Protein 3IK2 (pdb70)

Secondary structure (DSSP, 8-state):
-EEEEEEETTSS-EEPPGGGSEESS--SS---SEEEE-SGGGTT--TTT--EE-GGGTTTEEESHHHHHTT--GGGTTSTTHHHHHHHHHHHHTT-S-EEEEEP-SSEEE----EEPPGGG-SSSTTEEEEES--SS---SS--SSSSEEEHHHHHHHHHHHH--TTSTTS--EEEESS-GGGHHHH-TTT--SPPPHHHHHHHHHHHHHHHHHH-TT-EEEEEEE-SHHHHHHTTT-TTHHHHHTT-SSHHHHHHHHHHHHHHHHTS---SEEEEEE----EETTEETT-S-TT-HHHHHHHHHGGGGGT-TT---BSHHHHH-GGG-SHHHHHHHHHHHHSTT-EEEEEEE--S-TTSHHHHHHHHHHHHHHHHTTEEEEEE---STT--HHHHHHHHHHH-SSSS-----SEEEEEEES-TTTEEEEEEE-TT-TTEEEEEEEE--SS--EEEEEEEE-SS---EEEEEEEETTEEEEEEEPPPS--BTTEEEEEE-SSEEEEEEEE--

Solvent-accessible surface area: 19022 Å² total; per-residue (Å²): 78,102,1,74,0,70,2,31,16,116,26,112,112,73,82,13,19,75,33,0,10,0,1,12,44,52,23,111,110,16,70,12,21,0,7,0,0,3,1,37,26,0,0,0,0,2,0,6,28,0,8,0,1,3,1,74,90,145,121,17,37,0,19,53,91,5,0,73,86,35,113,9,56,164,134,86,75,121,56,23,0,3,0,0,6,27,5,4,62,93,0,58,91,73,60,8,61,2,1,0,0,0,0,0,1,2,15,36,0,0,18,43,90,63,13,91,14,55,123,121,27,55,11,110,40,101,43,13,38,88,11,65,24,57,60,144,33,126,62,36,73,110,13,74,69,118,57,46,22,0,41,0,7,2,0,0,42,25,1,31,97,103,22,30,37,9,95,38,102,124,4,4,48,0,1,0,2,0,3,18,2,9,35,4,26,68,15,4,37,8,7,18,75,104,115,4,101,0,52,37,0,22,67,38,4,18,83,0,0,72,2,0,14,135,31,1,105,49,1,29,0,0,0,0,0,0,53,9,6,27,0,0,33,40,2,44,68,10,82,20,20,102,98,42,75,63,160,40,92,5,0,0,8,13,0,0,48,22,0,73,138,31,3,89,92,36,66,92,76,0,0,17,0,0,0,0,0,8,50,2,44,1,85,10,46,54,87,94,0,39,33,66,66,34,97,34,63,84,0,0,86,14,0,0,26,1,0,18,3,1,54,6,95,104,46,97,8,92,9,96,1,3,108,178,11,124,90,0,29,8,0,3,51,57,0,56,58,7,3,94,163,69,12,77,62,7,60,0,0,1,0,10,2,1,5,4,1,2,60,39,5,0,1,0,0,0,1,0,0,0,1,5,0,3,3,50,53,22,1,44,0,0,0,1,68,20,70,21,99,92,118,4,67,15,4,21,4,0,0,18,0,0,8,28,10,46,54,120,74,33,116,14,4,56,26,7,2,61,5,63,24,79,34,58,71,28,1,11,6,13,0,0,31,23,89,139,56,28,46,33,0,0,0,0,0,0,0,6,28,48,111,70,35,0,44,0,42,2,49,10,67,30,167,73,81,3,76,51,2,56,0,22,0,0,24,60,141,41,18,104,38,66,110,53,118,71,10,106,81,27,82,62,11,122,12,70,31,129,0,80,21,13,1,0,1,0,0,8,0,46,38,178

B-factor: mean 13.76, std 10.02, range [2.0, 243.86]

Structure (mmCIF, N/CA/C/O backbone):
data_3IK2
#
_entry.id   3IK2
#
_cell.length_a   54.078
_cell.length_b   87.285
_cell.length_c   103.288
_cell.angle_alpha   90.000
_cell.angle_beta   90.000
_cell.angle_gamma   90.000
#
_symmetry.space_group_name_H-M   'P 21 21 21'
#
loop_
_entity.id
_entity.type
_entity.pdbx_description
1 polymer 'Endoglucanase A'
2 non-polymer 'CHLORIDE ION'
3 non-polymer 'CALCIUM ION'
4 non-polymer GLYCEROL
5 non-polymer 'SULFATE ION'
6 non-polymer 'ACETATE ION'
7 water water
#
loop_
_atom_site.group_PDB
_atom_site.id
_atom_site.type_symbol
_atom_site.label_atom_id
_atom_site.label_alt_id
_atom_site.label_comp_id
_atom_site.label_asym_id
_atom_site.label_entity_id
_atom_site.label_seq_id
_atom_site.pdbx_PDB_ins_code
_atom_site.Cartn_x
_atom_site.Cartn_y
_atom_site.Cartn_z
_atom_site.occupancy
_atom_site.B_iso_or_equiv
_atom_site.auth_seq_id
_atom_site.auth_comp_id
_atom_site.auth_asym_id
_atom_site.auth_atom_id
_atom_site.pdbx_PDB_model_num
ATOM 1 N N . MET A 1 1 ? 27.437 34.622 -6.725 1.00 19.80 1 MET A N 1
ATOM 2 C CA . MET A 1 1 ? 27.443 36.104 -6.457 1.00 20.51 1 MET A CA 1
ATOM 3 C C . MET A 1 1 ? 28.587 36.410 -5.498 1.00 20.05 1 MET A C 1
ATOM 4 O O . MET A 1 1 ? 29.133 35.506 -4.875 1.00 20.64 1 MET A O 1
ATOM 9 N N . ASP A 1 2 ? 28.985 37.665 -5.407 1.00 19.73 2 ASP A N 1
ATOM 10 C CA . ASP A 1 2 ? 30.041 38.041 -4.486 1.00 19.43 2 ASP A CA 1
ATOM 11 C C . ASP A 1 2 ? 29.427 38.855 -3.373 1.00 18.88 2 ASP A C 1
ATOM 12 O O . ASP A 1 2 ? 28.579 39.725 -3.610 1.00 18.52 2 ASP A O 1
ATOM 17 N N . VAL A 1 3 ? 29.861 38.569 -2.154 1.00 17.57 3 VAL A N 1
ATOM 18 C CA . VAL A 1 3 ? 29.374 39.259 -0.987 1.00 16.44 3 VAL A CA 1
ATOM 19 C C . VAL A 1 3 ? 30.606 39.661 -0.174 1.00 16.33 3 VAL A C 1
ATOM 20 O O . VAL A 1 3 ? 31.492 38.836 0.053 1.00 16.30 3 VAL A O 1
ATOM 24 N N . ASN A 1 4 ? 30.678 40.924 0.237 1.00 16.35 4 ASN A N 1
ATOM 25 C CA . ASN A 1 4 ? 31.765 41.386 1.113 1.00 16.35 4 ASN A CA 1
ATOM 26 C C . ASN A 1 4 ? 31.371 41.253 2.569 1.00 16.22 4 ASN A C 1
ATOM 27 O O . ASN A 1 4 ? 30.237 41.535 2.933 1.00 16.53 4 ASN A O 1
ATOM 32 N N . VAL A 1 5 ? 32.316 40.821 3.403 1.00 15.91 5 VAL A N 1
ATOM 33 C CA . VAL A 1 5 ? 32.102 40.752 4.842 1.00 14.96 5 VAL A CA 1
ATOM 34 C C . VAL A 1 5 ? 33.233 41.479 5.529 1.00 14.66 5 VAL A C 1
ATOM 35 O O . VAL A 1 5 ? 34.389 41.048 5.483 1.00 13.49 5 VAL A O 1
ATOM 39 N N . ASN A 1 6 ? 32.859 42.563 6.195 1.00 15.08 6 ASN A N 1
ATOM 40 C CA . ASN A 1 6 ? 33.768 43.420 6.926 1.00 15.78 6 ASN A CA 1
ATOM 41 C C . ASN A 1 6 ? 33.665 43.187 8.436 1.00 16.15 6 ASN A C 1
ATOM 42 O O . ASN A 1 6 ? 32.644 43.526 9.082 1.00 16.00 6 ASN A O 1
ATOM 47 N N . ILE A 1 7 ? 34.722 42.594 8.987 1.00 16.01 7 ILE A N 1
ATOM 48 C CA . ILE A 1 7 ? 34.804 42.327 10.424 1.00 16.99 7 ILE A CA 1
ATOM 49 C C . ILE A 1 7 ? 35.753 43.336 11.100 1.00 17.70 7 ILE A C 1
ATOM 50 O O . ILE A 1 7 ? 36.832 43.633 10.594 1.00 17.16 7 ILE A O 1
ATOM 55 N N . ASP A 1 8 ? 35.335 43.870 12.239 1.00 18.96 8 ASP A N 1
ATOM 56 C CA . ASP A 1 8 ? 36.222 44.668 13.075 1.00 20.23 8 ASP A CA 1
ATOM 57 C C . ASP A 1 8 ? 36.182 44.146 14.505 1.00 20.49 8 ASP A C 1
ATOM 58 O O . ASP A 1 8 ? 35.199 44.347 15.192 1.00 20.58 8 ASP A O 1
ATOM 63 N N . THR A 1 9 ? 37.250 43.492 14.956 1.00 21.42 9 THR A N 1
ATOM 64 C CA . THR A 1 9 ? 37.251 42.874 16.298 1.00 22.65 9 THR A CA 1
ATOM 65 C C . THR A 1 9 ? 37.340 43.888 17.447 1.00 23.34 9 THR A C 1
ATOM 66 O O . THR A 1 9 ? 37.269 43.507 18.617 1.00 22.72 9 THR A O 1
ATOM 70 N N . ASN A 1 10 ? 37.464 45.170 17.090 1.00 24.05 10 ASN A N 1
ATOM 71 C CA . ASN A 1 10 ? 37.582 46.267 18.049 1.00 25.24 10 ASN A CA 1
ATOM 72 C C . ASN A 1 10 ? 36.404 47.226 17.946 1.00 24.95 10 ASN A C 1
ATOM 73 O O . ASN A 1 10 ? 36.422 48.295 18.549 1.00 25.69 10 ASN A O 1
ATOM 78 N N . ALA A 1 11 ? 35.384 46.841 17.180 1.00 24.12 11 ALA A N 1
ATOM 79 C CA . ALA A 1 11 ? 34.145 47.604 17.093 1.00 23.56 11 ALA A CA 1
ATOM 80 C C . ALA A 1 11 ? 32.888 46.765 17.386 1.00 23.50 11 ALA A C 1
ATOM 81 O O . ALA A 1 11 ? 32.837 45.528 17.118 1.00 21.67 11 ALA A O 1
ATOM 83 N N . GLU A 1 12 ? 31.885 47.487 17.911 1.00 23.05 12 GLU A N 1
ATOM 84 C CA . GLU A 1 12 ? 30.529 46.999 18.198 1.00 22.78 12 GLU A CA 1
ATOM 85 C C . GLU A 1 12 ? 30.543 45.704 18.999 1.00 21.98 12 GLU A C 1
ATOM 86 O O . GLU A 1 12 ? 29.777 44.760 18.704 1.00 21.84 12 GLU A O 1
ATOM 92 N N . LYS A 1 13 ? 31.411 45.683 20.011 1.00 20.23 13 LYS A N 1
ATOM 93 C CA . LYS A 1 13 ? 31.619 44.515 20.845 1.00 19.81 13 LYS A CA 1
ATOM 94 C C . LYS A 1 13 ? 30.411 44.322 21.744 1.00 18.77 13 LYS A C 1
ATOM 95 O O . LYS A 1 13 ? 29.868 45.288 22.294 1.00 18.90 13 LYS A O 1
ATOM 101 N N . GLN A 1 14 ? 29.988 43.079 21.890 1.00 17.11 14 GLN A N 1
ATOM 102 C CA . GLN A 1 14 ? 28.817 42.778 22.692 1.00 16.54 14 GLN A CA 1
ATOM 103 C C . GLN A 1 14 ? 29.040 41.424 23.363 1.00 14.87 14 GLN A C 1
ATOM 104 O O . GLN A 1 14 ? 29.291 40.435 22.679 1.00 13.94 14 GLN A O 1
ATOM 110 N N . ALA A 1 15 ? 28.965 41.393 24.695 1.00 13.56 15 ALA A N 1
ATOM 111 C CA . ALA A 1 15 ? 28.967 40.138 25.425 1.00 12.18 15 ALA A CA 1
ATOM 112 C C . ALA A 1 15 ? 27.814 39.233 24.933 1.00 10.87 15 ALA A C 1
ATOM 113 O O . ALA A 1 15 ? 26.666 39.631 24.905 1.00 10.51 15 ALA A O 1
ATOM 115 N N . ILE A 1 16 ? 28.142 38.024 24.512 1.00 9.80 16 ILE A N 1
ATOM 116 C CA . ILE A 1 16 ? 27.132 37.008 24.210 1.00 8.16 16 ILE A CA 1
ATOM 117 C C . ILE A 1 16 ? 26.803 36.237 25.502 1.00 8.24 16 ILE A C 1
ATOM 118 O O . ILE A 1 16 ? 27.688 35.619 26.084 1.00 8.16 16 ILE A O 1
ATOM 123 N N . SER A 1 17 ? 25.543 36.274 25.943 1.00 7.76 17 SER A N 1
ATOM 124 C CA . SER A 1 17 ? 25.126 35.497 27.105 1.00 7.55 17 SER A CA 1
ATOM 125 C C . SER A 1 17 ? 25.245 34.003 26.763 1.00 7.63 17 SER A C 1
ATOM 126 O O . SER A 1 17 ? 24.789 33.577 25.689 1.00 8.10 17 SER A O 1
ATOM 129 N N . PRO A 1 18 ? 25.900 33.206 27.646 1.00 8.02 18 PRO A N 1
ATOM 130 C CA . PRO A 1 18 ? 25.998 31.766 27.366 1.00 7.82 18 PRO A CA 1
ATOM 131 C C . PRO A 1 18 ? 24.652 31.005 27.308 1.00 7.89 18 PRO A C 1
ATOM 132 O O . PRO A 1 18 ? 24.598 29.911 26.734 1.00 8.11 18 PRO A O 1
ATOM 136 N N . TYR A 1 19 ? 23.575 31.583 27.849 1.00 6.77 19 TYR A N 1
ATOM 137 C CA . TYR A 1 19 ? 22.312 30.854 28.015 1.00 6.67 19 TYR A CA 1
ATOM 138 C C . TYR A 1 19 ? 21.309 30.969 26.865 1.00 6.70 19 TYR A C 1
ATOM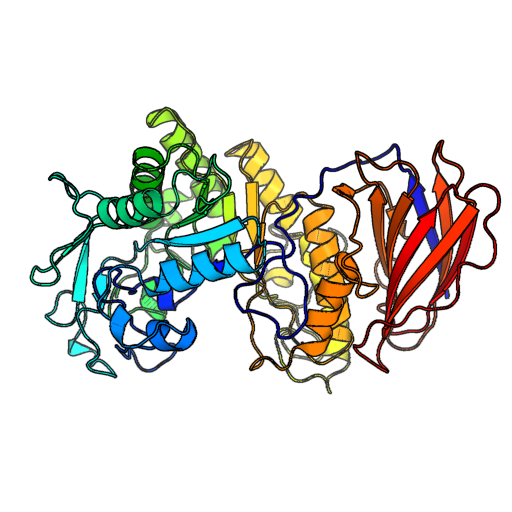 139 O O . TYR A 1 19 ? 20.178 30.490 27.006 1.00 6.01 19 TYR A O 1
ATOM 148 N N . ILE A 1 20 ? 21.734 31.550 25.740 1.00 5.93 20 ILE A N 1
ATOM 149 C CA . ILE A 1 20 ? 20.924 31.581 24.521 1.00 5.62 20 ILE A CA 1
ATOM 150 C C . ILE A 1 20 ? 20.774 30.237 23.784 1.00 5.85 20 ILE A C 1
ATOM 151 O O . ILE A 1 20 ? 19.904 30.110 22.896 1.00 6.41 20 ILE A O 1
ATOM 156 N N . TYR A 1 21 ? 21.614 29.262 24.115 1.00 5.77 21 TYR A N 1
ATOM 157 C CA . TYR A 1 21 ? 21.664 27.972 23.379 1.00 5.95 21 TYR A CA 1
ATOM 158 C C . TYR A 1 21 ? 20.890 26.892 24.148 1.00 5.85 21 TYR A C 1
ATOM 159 O O . TYR A 1 21 ? 21.347 25.767 24.296 1.00 6.69 21 TYR A O 1
ATOM 168 N N . GLY A 1 22 ? 19.715 27.255 24.640 1.00 5.73 22 GLY A N 1
ATOM 169 C CA . GLY A 1 22 ? 18.963 26.388 25.528 1.00 5.36 22 GLY A CA 1
ATOM 170 C C . GLY A 1 22 ? 17.822 25.679 24.828 1.00 5.57 22 GLY A C 1
ATOM 171 O O . GLY A 1 22 ? 17.479 25.979 23.661 1.00 4.80 22 GLY A O 1
ATOM 172 N N . THR A 1 23 ? 17.224 24.731 25.542 1.00 5.38 23 THR A N 1
ATOM 173 C CA . THR A 1 23 ? 16.068 24.012 25.028 1.00 4.50 23 THR A CA 1
ATOM 174 C C . THR A 1 23 ? 15.014 23.718 26.116 1.00 4.73 23 THR A C 1
ATOM 175 O O . THR A 1 23 ? 15.348 23.693 27.304 1.00 5.29 23 THR A O 1
ATOM 179 N N . ASN A 1 24 ? 13.763 23.513 25.682 1.00 4.75 24 ASN A N 1
ATOM 180 C CA . ASN A 1 24 ? 12.645 22.959 26.483 1.00 5.10 24 ASN A CA 1
ATOM 181 C C . ASN A 1 24 ? 12.563 21.426 26.348 1.00 5.62 24 ASN A C 1
ATOM 182 O O . ASN A 1 24 ? 11.882 20.764 27.135 1.00 4.70 24 ASN A O 1
ATOM 187 N N . GLN A 1 25 ? 13.223 20.893 25.313 1.00 6.38 25 GLN A N 1
ATOM 188 C CA . GLN A 1 25 ? 13.183 19.477 24.988 1.00 7.12 25 GLN A CA 1
ATOM 189 C C . GLN A 1 25 ? 14.587 19.027 24.686 1.00 6.80 25 GLN A C 1
ATOM 190 O O . GLN A 1 25 ? 15.262 19.608 23.843 1.00 6.59 25 GLN A O 1
ATOM 196 N N . ASP A 1 26 ? 15.023 17.978 25.379 1.00 6.16 26 ASP A N 1
ATOM 197 C CA . ASP A 1 26 ? 16.341 17.416 25.117 1.00 6.81 26 ASP A CA 1
ATOM 198 C C . ASP A 1 26 ? 16.538 16.864 23.703 1.00 5.97 26 ASP A C 1
ATOM 199 O O . ASP A 1 26 ? 15.656 16.261 23.139 1.00 5.16 26 ASP A O 1
ATOM 204 N N . PHE A 1 27 ? 17.749 17.054 23.200 1.00 6.69 27 PHE A N 1
ATOM 205 C CA . PHE A 1 27 ? 18.187 16.582 21.906 1.00 6.77 27 PHE A CA 1
ATOM 206 C C . PHE A 1 27 ? 18.984 15.311 22.023 1.00 7.83 27 PHE A C 1
ATOM 207 O O . PHE A 1 27 ? 19.807 15.148 22.950 1.00 8.37 27 PHE A O 1
ATOM 215 N N . SER A 1 28 ? 18.746 14.395 21.091 1.00 8.52 28 SER A N 1
ATOM 216 C CA . SER A 1 28 ? 19.500 13.132 21.070 1.00 9.61 28 SER A CA 1
ATOM 217 C C . SER A 1 28 ? 20.997 13.404 20.939 1.00 9.77 28 SER A C 1
ATOM 218 O O . SER A 1 28 ? 21.805 12.741 21.595 1.00 10.27 28 SER A O 1
ATOM 221 N N . ASN A 1 29 ? 21.377 14.373 20.104 1.00 9.99 29 ASN A N 1
ATOM 222 C CA . ASN A 1 29 ? 22.806 14.721 19.952 1.00 10.70 29 ASN A CA 1
ATOM 223 C C . ASN A 1 29 ? 23.112 16.200 19.622 1.00 9.05 29 ASN A C 1
ATOM 224 O O . ASN A 1 29 ? 23.650 16.516 18.566 1.00 8.47 29 ASN A O 1
ATOM 229 N N . ALA A 1 30 ? 22.760 17.100 20.531 1.00 8.06 30 ALA A N 1
ATOM 230 C CA . ALA A 1 30 ? 23.036 18.514 20.337 1.00 7.66 30 ALA A CA 1
ATOM 231 C C . ALA A 1 30 ? 23.368 19.168 21.664 1.00 8.32 30 ALA A C 1
ATOM 232 O O . ALA A 1 30 ? 22.649 18.988 22.666 1.00 7.82 30 ALA A O 1
ATOM 234 N N . LYS A 1 31 ? 24.484 19.906 21.642 1.00 8.80 31 LYS A N 1
ATOM 235 C CA . LYS A 1 31 ? 24.990 20.694 22.773 1.00 8.41 31 LYS A CA 1
ATOM 236 C C . LYS A 1 31 ? 24.073 21.848 23.187 1.00 7.34 31 LYS A C 1
ATOM 237 O O . LYS A 1 31 ? 23.861 22.811 22.421 1.00 7.27 31 LYS A O 1
ATOM 243 N N . VAL A 1 32 ? 23.564 21.790 24.416 1.00 7.01 32 VAL A N 1
ATOM 244 C CA . VAL A 1 32 ? 22.817 22.936 24.965 1.00 6.49 32 VAL A CA 1
ATOM 245 C C . VAL A 1 32 ? 23.439 23.520 26.220 1.00 6.53 32 VAL A C 1
ATOM 246 O O . VAL A 1 32 ? 24.206 22.855 26.893 1.00 6.22 32 VAL A O 1
ATOM 250 N N . THR A 1 33 ? 23.086 24.771 26.532 1.00 6.59 33 THR A N 1
ATOM 251 C CA . THR A 1 33 ? 23.665 25.481 27.661 1.00 6.95 33 THR A CA 1
ATOM 252 C C . THR A 1 33 ? 22.600 25.953 28.661 1.00 7.26 33 THR A C 1
ATOM 253 O O . THR A 1 33 ? 22.943 26.587 29.660 1.00 8.08 33 THR A O 1
ATOM 257 N N . ALA A 1 34 ? 21.327 25.650 28.383 1.00 6.74 34 ALA A N 1
ATOM 258 C CA . ALA A 1 34 ? 20.193 26.070 29.225 1.00 5.72 34 ALA A CA 1
ATOM 259 C C . ALA A 1 34 ? 19.020 25.154 28.968 1.00 5.90 34 ALA A C 1
ATOM 260 O O . ALA A 1 34 ? 18.829 24.674 27.841 1.00 4.63 34 ALA A O 1
ATOM 262 N N . ARG A 1 35 ? 18.259 24.883 30.025 1.00 6.11 35 ARG A N 1
ATOM 263 C CA . ARG A 1 35 ? 17.054 24.058 29.903 1.00 6.81 35 ARG A CA 1
ATOM 264 C C . ARG A 1 35 ? 15.889 24.665 30.690 1.00 6.57 35 ARG A C 1
ATOM 265 O O . ARG A 1 35 ? 16.098 25.233 31.761 1.00 6.68 35 ARG A O 1
ATOM 273 N N . ARG A 1 36 ? 14.686 24.597 30.115 1.00 6.01 36 ARG A N 1
ATOM 274 C CA . ARG A 1 36 ? 13.456 25.071 30.774 1.00 5.74 36 ARG A CA 1
ATOM 275 C C . ARG A 1 36 ? 12.473 23.934 31.029 1.00 5.90 36 ARG A C 1
ATOM 276 O O . ARG A 1 36 ? 12.271 23.077 30.150 1.00 6.56 36 ARG A O 1
ATOM 284 N N . ILE A 1 37 ? 11.845 23.938 32.207 1.00 5.82 37 ILE A N 1
ATOM 285 C CA . ILE A 1 37 ? 10.604 23.166 32.401 1.00 5.73 37 ILE A CA 1
ATOM 286 C C . ILE A 1 37 ? 9.468 24.177 32.541 1.00 6.02 37 ILE A C 1
ATOM 287 O O . ILE A 1 37 ? 9.453 24.978 33.469 1.00 5.88 37 ILE A O 1
ATOM 292 N N . GLY A 1 38 ? 8.576 24.188 31.548 1.00 6.05 38 GLY A N 1
ATOM 293 C CA . GLY A 1 38 ? 7.560 25.237 31.415 1.00 6.28 38 GLY A CA 1
ATOM 294 C C . GLY A 1 38 ? 6.522 24.929 30.359 1.00 6.22 38 GLY A C 1
ATOM 295 O O . GLY A 1 38 ? 6.379 23.780 29.929 1.00 6.56 38 GLY A O 1
ATOM 296 N N . GLY A 1 39 ? 5.783 25.948 29.935 1.00 6.09 39 GLY A N 1
ATOM 297 C CA . GLY A 1 39 ? 4.757 25.745 28.904 1.00 5.80 39 GLY A CA 1
ATOM 298 C C . GLY A 1 39 ? 3.395 25.440 29.532 1.00 6.91 39 GLY A C 1
ATOM 299 O O . GLY A 1 39 ? 3.188 25.596 30.745 1.00 5.62 39 GLY A O 1
ATOM 300 N N . ASN A 1 40 ? 2.470 24.976 28.699 1.00 6.85 40 ASN A N 1
ATOM 301 C CA . ASN A 1 40 ? 1.091 24.843 29.101 1.00 6.97 40 ASN A CA 1
ATOM 302 C C . ASN A 1 40 ? 0.832 23.929 30.274 1.00 6.70 40 ASN A C 1
ATOM 303 O O . ASN A 1 40 ? -0.112 24.156 31.008 1.00 6.34 40 ASN A O 1
ATOM 308 N N . ARG A 1 41 ? 1.662 22.895 30.425 1.00 7.50 41 ARG A N 1
ATOM 309 C CA . ARG A 1 41 ? 1.498 21.885 31.480 1.00 7.26 41 ARG A CA 1
ATOM 310 C C . ARG A 1 41 ? 1.903 22.401 32.834 1.00 7.54 41 ARG A C 1
ATOM 311 O O . ARG A 1 41 ? 1.517 21.821 33.850 1.00 8.41 41 ARG A O 1
ATOM 319 N N . SER A 1 42 ? 2.669 23.497 32.851 1.00 7.36 42 SER A N 1
ATOM 320 C CA . SER A 1 42 ? 3.158 24.118 34.085 1.00 7.03 42 SER A CA 1
ATOM 321 C C . SER A 1 42 ? 2.045 24.720 34.909 1.00 7.02 42 SER A C 1
ATOM 322 O O . SER A 1 42 ? 2.091 24.672 36.138 1.00 8.09 42 SER A O 1
ATOM 325 N N . THR A 1 43 ? 1.027 25.272 34.252 1.00 7.55 43 THR A N 1
ATOM 326 C CA . THR A 1 43 ? 0.044 26.127 34.958 1.00 7.06 43 THR A CA 1
ATOM 327 C C . THR A 1 43 ? -0.676 25.372 36.072 1.00 8.13 43 THR A C 1
ATOM 328 O O . THR A 1 43 ? -0.884 25.901 37.188 1.00 8.60 43 THR A O 1
ATOM 332 N N . GLY A 1 44 ? -1.073 24.138 35.769 1.00 8.28 44 GLY A N 1
ATOM 333 C CA . GLY A 1 44 ? -1.796 23.332 36.732 1.00 8.49 44 GLY A CA 1
ATOM 334 C C . GLY A 1 44 ? -1.009 22.174 37.322 1.00 8.74 44 GLY A C 1
ATOM 335 O O . GLY A 1 44 ? -1.613 21.254 37.916 1.00 9.91 44 GLY A O 1
ATOM 336 N N . TYR A 1 45 ? 0.321 22.214 37.165 1.00 8.00 45 TYR A N 1
ATOM 337 C CA . TYR A 1 45 ? 1.228 21.284 37.850 1.00 7.23 45 TYR A CA 1
ATOM 338 C C . TYR A 1 45 ? 1.217 21.457 39.373 1.00 7.29 45 TYR A C 1
ATOM 339 O O . TYR A 1 45 ? 1.470 22.552 39.913 1.00 7.71 45 TYR A O 1
ATOM 348 N N . ASN A 1 46 ? 0.982 20.336 40.037 1.00 6.98 46 ASN A N 1
ATOM 349 C CA . ASN A 1 46 ? 0.905 20.243 41.471 1.00 7.35 46 ASN A CA 1
ATOM 350 C C . ASN A 1 46 ? 2.201 19.645 41.991 1.00 7.44 46 ASN A C 1
ATOM 351 O O . ASN A 1 46 ? 2.476 18.480 41.710 1.00 7.18 46 ASN A O 1
ATOM 356 N N . TRP A 1 47 ? 2.988 20.426 42.755 1.00 7.24 47 TRP A N 1
ATOM 357 C CA . TRP A 1 47 ? 4.339 19.996 43.164 1.00 6.29 47 TRP A CA 1
ATOM 358 C C . TRP A 1 47 ? 4.324 18.929 44.240 1.00 7.38 47 TRP A C 1
ATOM 359 O O . TRP A 1 47 ? 5.280 18.143 44.391 1.00 6.97 47 TRP A O 1
ATOM 370 N N . GLU A 1 48 ? 3.232 18.921 45.000 1.00 8.39 48 GLU A N 1
ATOM 371 C CA . GLU A 1 48 ? 3.020 17.939 46.067 1.00 8.31 48 GLU A CA 1
ATOM 372 C C . GLU A 1 48 ? 2.854 16.510 45.574 1.00 8.27 48 GLU A C 1
ATOM 373 O O . GLU A 1 48 ? 3.334 15.585 46.209 1.00 8.40 48 GLU A O 1
ATOM 379 N N . ASN A 1 49 ? 2.203 16.314 44.433 1.00 8.78 49 ASN A N 1
ATOM 380 C CA . ASN A 1 49 ? 1.957 14.949 43.955 1.00 8.11 49 ASN A CA 1
ATOM 381 C C . ASN A 1 49 ? 2.338 14.695 42.497 1.00 8.37 49 ASN A C 1
ATOM 382 O O . ASN A 1 49 ? 2.202 13.576 42.016 1.00 8.18 49 ASN A O 1
ATOM 387 N N . ASN A 1 50 ? 2.770 15.753 41.799 1.00 7.77 50 ASN A N 1
ATOM 388 C CA . ASN A 1 50 ? 3.228 15.707 40.411 1.00 7.60 50 ASN A CA 1
ATOM 389 C C . ASN A 1 50 ? 2.131 15.567 39.335 1.00 8.23 50 ASN A C 1
ATOM 390 O O . ASN A 1 50 ? 2.444 15.401 38.139 1.00 7.51 50 ASN A O 1
ATOM 395 N N . ASP A 1 51 ? 0.870 15.595 39.776 1.00 7.77 51 ASP A N 1
ATOM 396 C CA . ASP A 1 51 ? -0.266 15.670 38.873 1.00 7.73 51 ASP A CA 1
ATOM 397 C C . ASP A 1 51 ? -0.279 16.969 38.086 1.00 7.45 51 ASP A C 1
ATOM 398 O O . ASP A 1 51 ? 0.202 18.019 38.543 1.00 7.81 51 ASP A O 1
ATOM 403 N N . SER A 1 52 ? -0.824 16.898 36.882 1.00 7.36 52 SER A N 1
ATOM 404 C CA . SER A 1 52 ? -0.967 18.100 36.070 1.00 6.80 52 SER A CA 1
ATOM 405 C C . SER A 1 52 ? -2.162 17.923 35.135 1.00 7.64 52 SER A C 1
ATOM 406 O O . SER A 1 52 ? -2.729 16.825 35.018 1.00 6.97 52 SER A O 1
ATOM 409 N N . ASN A 1 53 ? -2.544 19.009 34.466 1.00 8.19 53 ASN A N 1
ATOM 410 C CA . ASN A 1 53 ? -3.660 18.997 33.556 1.00 7.77 53 ASN A CA 1
ATOM 411 C C . ASN A 1 53 ? -3.264 19.597 32.197 1.00 8.45 53 ASN A C 1
ATOM 412 O O . ASN A 1 53 ? -2.648 20.677 32.123 1.00 8.77 53 ASN A O 1
ATOM 417 N N . ALA A 1 54 ? -3.608 18.872 31.131 1.00 7.99 54 ALA A N 1
ATOM 418 C CA . ALA A 1 54 ? -3.281 19.266 29.756 1.00 8.84 54 ALA A CA 1
ATOM 419 C C . ALA A 1 54 ? -3.995 20.539 29.298 1.00 9.26 54 ALA A C 1
ATOM 420 O O . ALA A 1 54 ? -3.540 21.189 28.345 1.00 9.76 54 ALA A O 1
ATOM 422 N N . GLY A 1 55 ? -5.093 20.898 29.967 1.00 8.84 55 GLY A N 1
ATOM 423 C CA . GLY A 1 55 ? -5.932 21.989 29.481 1.00 9.01 55 GLY A CA 1
ATOM 424 C C . GLY A 1 55 ? -6.460 21.617 28.100 1.00 9.72 55 GLY A C 1
ATOM 425 O O . GLY A 1 55 ? -6.594 20.433 27.748 1.00 8.10 55 GLY A O 1
ATOM 426 N N . THR A 1 56 ? -6.746 22.629 27.293 1.00 10.92 56 THR A N 1
ATOM 427 C CA . THR A 1 56 ? -7.378 22.361 26.015 1.00 10.92 56 THR A CA 1
ATOM 428 C C . THR A 1 56 ? -6.454 21.730 24.955 1.00 10.98 56 THR A C 1
ATOM 429 O O . THR A 1 56 ? -6.951 21.339 23.913 1.00 10.28 56 THR A O 1
ATOM 433 N N . ASP A 1 57 ? -5.142 21.636 25.220 1.00 10.55 57 ASP A N 1
ATOM 434 C CA . ASP A 1 57 ? -4.233 20.863 24.330 1.00 11.67 57 ASP A CA 1
ATOM 435 C C . ASP A 1 57 ? -4.590 19.372 24.308 1.00 11.11 57 ASP A C 1
ATOM 436 O O . ASP A 1 57 ? -4.315 18.687 23.330 1.00 11.54 57 ASP A O 1
ATOM 441 N N . TRP A 1 58 ? -5.171 18.870 25.394 1.00 10.14 58 TRP A N 1
ATOM 442 C CA . TRP A 1 58 ? -5.501 17.455 25.467 1.00 10.27 58 TRP A CA 1
ATOM 443 C C . TRP A 1 58 ? -6.625 17.173 26.454 1.00 10.08 58 TRP A C 1
ATOM 444 O O . TRP A 1 58 ? -6.400 16.614 27.534 1.00 9.16 58 TRP A O 1
ATOM 455 N N . LYS A 1 59 ? -7.826 17.597 26.063 1.00 10.08 59 LYS A N 1
ATOM 456 C CA . LYS A 1 59 ? -9.094 17.138 26.660 1.00 10.30 59 LYS A CA 1
ATOM 457 C C . LYS A 1 59 ? -9.258 17.437 28.136 1.00 10.08 59 LYS A C 1
ATOM 458 O O . LYS A 1 59 ? -10.003 16.730 28.834 1.00 9.46 59 LYS A O 1
ATOM 464 N N . ASN A 1 60 ? -8.590 18.501 28.590 1.00 9.44 60 ASN A N 1
ATOM 465 C CA . ASN A 1 60 ? -8.611 18.908 29.987 1.00 8.68 60 ASN A CA 1
ATOM 466 C C . ASN A 1 60 ? -8.259 17.714 30.840 1.00 8.31 60 ASN A C 1
ATOM 467 O O . ASN A 1 60 ? -8.875 17.493 31.866 1.00 7.73 60 ASN A O 1
ATOM 472 N N . GLU A 1 61 ? -7.281 16.929 30.388 1.00 8.41 61 GLU A N 1
ATOM 473 C CA . GLU A 1 61 ? -6.929 15.675 31.072 1.00 8.71 61 GLU A CA 1
ATOM 474 C C . GLU A 1 61 ? -5.968 15.861 32.255 1.00 9.14 61 GLU A C 1
ATOM 475 O O . GLU A 1 61 ? -4.876 16.469 32.121 1.00 8.03 61 GLU A O 1
ATOM 481 N N . SER A 1 62 ? -6.393 15.329 33.399 1.00 8.69 62 SER A N 1
ATOM 482 C CA . SER A 1 62 ? -5.574 15.290 34.601 1.00 8.97 62 SER A CA 1
ATOM 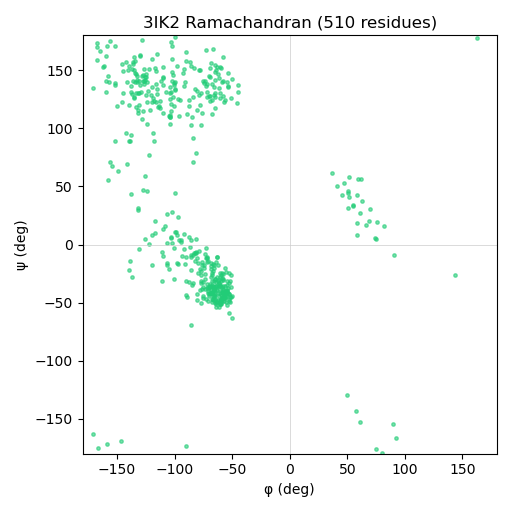483 C C . SER A 1 62 ? -4.910 13.924 34.687 1.00 9.16 62 SER A C 1
ATOM 484 O O . SER A 1 62 ? -5.582 12.882 34.655 1.00 7.66 62 SER A O 1
ATOM 487 N N . ASP A 1 63 ? -3.586 13.932 34.805 1.00 8.74 63 ASP A N 1
ATOM 488 C CA . ASP A 1 63 ? -2.841 12.714 34.596 1.00 9.12 63 ASP A CA 1
ATOM 489 C C . ASP A 1 63 ? -1.389 12.807 35.093 1.00 8.94 63 ASP A C 1
ATOM 490 O O . ASP A 1 63 ? -0.954 13.820 35.680 1.00 9.79 63 ASP A O 1
ATOM 495 N N . ASN A 1 64 ? -0.644 11.745 34.834 1.00 8.12 64 ASN A N 1
ATOM 496 C CA . ASN A 1 64 ? 0.741 11.637 35.271 1.00 8.96 64 ASN A CA 1
ATOM 497 C C . ASN A 1 64 ? 1.724 12.038 34.151 1.00 8.28 64 ASN A C 1
ATOM 498 O O . ASN A 1 64 ? 2.873 11.629 34.171 1.00 8.38 64 ASN A O 1
ATOM 503 N N . TYR A 1 65 ? 1.269 12.843 33.195 1.00 8.28 65 TYR A N 1
ATOM 504 C CA . TYR A 1 65 ? 2.056 13.163 31.996 1.00 8.36 65 TYR A CA 1
ATOM 505 C C . TYR A 1 65 ? 3.472 13.676 32.317 1.00 8.01 65 TYR A C 1
ATOM 506 O O . TYR A 1 65 ? 4.465 13.239 31.724 1.00 7.40 65 TYR A O 1
ATOM 515 N N . TRP A 1 66 ? 3.567 14.609 33.261 1.00 7.66 66 TRP A N 1
ATOM 516 C CA . TRP A 1 66 ? 4.883 15.148 33.592 1.00 7.70 66 TRP A CA 1
ATOM 517 C C . TRP A 1 66 ? 5.810 14.124 34.299 1.00 7.78 66 TRP A C 1
ATOM 518 O O . TRP A 1 66 ? 7.025 14.129 34.058 1.00 7.88 66 TRP A O 1
ATOM 529 N N . LEU A 1 67 ? 5.237 13.240 35.119 1.00 7.17 67 LEU A N 1
ATOM 530 C CA . LEU A 1 67 ? 5.996 12.097 35.673 1.00 8.45 67 LEU A CA 1
ATOM 531 C C . LEU A 1 67 ? 6.650 11.219 34.593 1.00 8.89 67 LEU A C 1
ATOM 532 O O . LEU A 1 67 ? 7.805 10.855 34.721 1.00 8.36 67 LEU A O 1
ATOM 537 N N . THR A 1 68 ? 5.911 10.907 33.522 1.00 9.28 68 THR A N 1
ATOM 538 C CA . THR A 1 68 ? 6.462 10.081 32.440 1.00 9.60 68 THR A CA 1
ATOM 539 C C . THR A 1 68 ? 7.443 10.836 31.536 1.00 9.17 68 THR A C 1
ATOM 540 O O . THR A 1 68 ? 8.514 10.327 31.251 1.00 9.37 68 THR A O 1
ATOM 544 N N . LEU A 1 69 ? 7.081 12.055 31.119 1.00 9.21 69 LEU A N 1
ATOM 545 C CA . LEU A 1 69 ? 7.917 12.912 30.300 1.00 8.87 69 LEU A CA 1
ATOM 546 C C . LEU A 1 69 ? 9.307 13.149 30.897 1.00 9.39 69 LEU A C 1
ATOM 547 O O . LEU A 1 69 ? 10.313 13.191 30.170 1.00 9.94 69 LEU A O 1
ATOM 552 N N . TYR A 1 70 ? 9.369 13.321 32.201 1.00 9.91 70 TYR A N 1
ATOM 553 C CA . TYR A 1 70 ? 10.647 13.619 32.869 1.00 10.78 70 TYR A CA 1
ATOM 554 C C . TYR A 1 70 ? 11.303 12.375 33.481 1.00 12.29 70 TYR A C 1
ATOM 555 O O . TYR A 1 70 ? 12.310 12.477 34.180 1.00 13.70 70 TYR A O 1
ATOM 564 N N . ASP A 1 71 ? 10.741 11.196 33.183 1.00 14.34 71 ASP A N 1
ATOM 565 C CA . ASP A 1 71 ? 11.406 9.917 33.464 1.00 16.06 71 ASP A CA 1
ATOM 566 C C . ASP A 1 71 ? 11.633 9.708 34.960 1.00 16.43 71 ASP A C 1
ATOM 567 O O . ASP A 1 71 ? 12.662 9.177 35.384 1.00 16.76 71 ASP A O 1
ATOM 572 N N . VAL A 1 72 ? 10.649 10.148 35.742 1.00 16.49 72 VAL A N 1
ATOM 573 C CA . VAL A 1 72 ? 10.616 9.966 37.183 1.00 15.90 72 VAL A CA 1
ATOM 574 C C . VAL A 1 72 ? 10.371 8.475 37.436 1.00 16.24 72 VAL A C 1
ATOM 575 O O . VAL A 1 72 ? 9.423 7.922 36.882 1.00 16.62 72 VAL A O 1
ATOM 579 N N . PRO A 1 73 ? 11.210 7.827 38.265 1.00 16.52 73 PRO A N 1
ATOM 580 C CA . PRO A 1 73 ? 10.938 6.406 38.570 1.00 17.07 73 PRO A CA 1
ATOM 581 C C . PRO A 1 73 ? 9.684 6.231 39.440 1.00 17.48 73 PRO A C 1
ATOM 582 O O . PRO A 1 73 ? 9.317 7.134 40.233 1.00 16.97 73 PRO A O 1
ATOM 586 N N . LYS A 1 74 ? 9.022 5.089 39.304 1.00 18.04 74 LYS A N 1
ATOM 587 C CA . LYS A 1 74 ? 7.714 4.934 39.956 1.00 18.93 74 LYS A CA 1
ATOM 588 C C . LYS A 1 74 ? 7.757 5.136 41.471 1.00 19.15 74 LYS A C 1
ATOM 589 O O . LYS A 1 74 ? 6.782 5.550 42.074 1.00 19.66 74 LYS A O 1
ATOM 595 N N . GLU A 1 75 ? 8.911 4.910 42.078 1.00 19.98 75 GLU A N 1
ATOM 596 C CA . GLU A 1 75 ? 9.010 5.050 43.526 1.00 20.54 75 GLU A CA 1
ATOM 597 C C . GLU A 1 75 ? 9.230 6.503 43.976 1.00 19.91 75 GLU A C 1
ATOM 598 O O . GLU A 1 75 ? 9.166 6.815 45.163 1.00 19.65 75 GLU A O 1
ATOM 604 N N . LYS A 1 76 ? 9.448 7.402 43.012 1.00 19.31 76 LYS A N 1
ATOM 605 C CA . LYS A 1 76 ? 9.381 8.840 43.286 1.00 18.35 76 LYS A CA 1
ATOM 606 C C . LYS A 1 76 ? 8.105 9.528 42.801 1.00 18.46 76 LYS A C 1
ATOM 607 O O . LYS A 1 76 ? 8.011 10.740 42.915 1.00 18.44 76 LYS A O 1
ATOM 613 N N . TYR A 1 77 ? 7.117 8.773 42.292 1.00 18.40 77 TYR A N 1
ATOM 614 C CA . TYR A 1 77 ? 5.863 9.372 41.774 1.00 18.29 77 TYR A CA 1
ATOM 615 C C . TYR A 1 77 ? 5.191 10.295 42.788 1.00 18.13 77 TYR A C 1
ATOM 616 O O . TYR A 1 77 ? 4.574 11.289 42.418 1.00 18.14 77 TYR A O 1
ATOM 625 N N . ASN A 1 78 ? 5.329 9.958 44.070 1.00 18.49 78 ASN A N 1
ATOM 626 C CA . ASN A 1 78 ? 4.701 10.690 45.170 1.00 18.47 78 ASN A CA 1
ATOM 627 C C . ASN A 1 78 ? 5.659 11.530 46.004 1.00 17.83 78 ASN A C 1
ATOM 628 O O . ASN A 1 78 ? 5.246 12.174 46.967 1.00 17.53 78 ASN A O 1
ATOM 633 N N . GLU A 1 79 ? 6.935 11.517 45.623 1.00 17.44 79 GLU A N 1
ATOM 634 C CA . GLU A 1 79 ? 7.934 12.441 46.163 1.00 17.35 79 GLU A CA 1
ATOM 635 C C . GLU A 1 79 ? 7.659 13.889 45.663 1.00 15.60 79 GLU A C 1
ATOM 636 O O . GLU A 1 79 ? 7.482 14.118 44.451 1.00 15.55 79 GLU A O 1
ATOM 642 N N . PRO A 1 80 ? 7.581 14.863 46.598 1.00 14.53 80 PRO A N 1
ATOM 643 C CA . PRO A 1 80 ? 7.365 16.262 46.152 1.00 13.15 80 PRO A CA 1
ATOM 644 C C . PRO A 1 80 ? 8.396 16.733 45.109 1.00 12.51 80 PRO A C 1
ATOM 645 O O . PRO A 1 80 ? 9.598 16.447 45.240 1.00 11.91 80 PRO A O 1
ATOM 649 N N . ALA A 1 81 ? 7.892 17.409 44.071 1.00 10.64 81 ALA A N 1
ATOM 650 C CA . ALA A 1 81 ? 8.713 18.024 43.039 1.00 9.68 81 ALA A CA 1
ATOM 651 C C . ALA A 1 81 ? 9.626 17.046 42.307 1.00 8.70 81 ALA A C 1
ATOM 652 O O . ALA A 1 81 ? 10.576 17.450 41.637 1.00 8.81 81 ALA A O 1
ATOM 654 N N . SER A 1 82 ? 9.319 15.759 42.399 1.00 8.30 82 SER A N 1
ATOM 655 C CA . SER A 1 82 ? 10.139 14.738 41.728 1.00 7.97 82 SER A CA 1
ATOM 656 C C . SER A 1 82 ? 10.322 15.001 40.219 1.00 7.61 82 SER A C 1
ATOM 657 O O . SER A 1 82 ? 11.357 14.656 39.650 1.00 8.04 82 SER A O 1
ATOM 660 N N . VAL A 1 83 ? 9.325 15.613 39.584 1.00 6.71 83 VAL A N 1
ATOM 661 C CA . VAL A 1 83 ? 9.425 16.003 38.192 1.00 6.03 83 VAL A CA 1
ATOM 662 C C . VAL A 1 83 ? 10.554 17.050 38.012 1.00 6.21 83 VAL A C 1
ATOM 663 O O . VAL A 1 83 ? 11.413 16.916 37.132 1.00 6.14 83 VAL A O 1
ATOM 667 N N . TYR A 1 84 ? 10.536 18.083 38.858 1.00 6.65 84 TYR A N 1
ATOM 668 C CA . TYR A 1 84 ? 11.533 19.178 38.841 1.00 6.10 84 TYR A CA 1
ATOM 669 C C . TYR A 1 84 ? 12.921 18.729 39.313 1.00 6.28 84 TYR A C 1
ATOM 670 O O . TYR A 1 84 ? 13.943 19.189 38.791 1.00 6.17 84 TYR A O 1
ATOM 679 N N . THR A 1 85 ? 12.977 17.848 40.307 1.00 6.39 85 THR A N 1
ATOM 680 C CA . THR A 1 85 ? 14.279 17.326 40.699 1.00 6.75 85 THR A CA 1
ATOM 681 C C . THR A 1 85 ? 14.872 16.357 39.647 1.00 7.18 85 THR A C 1
ATOM 682 O O . THR A 1 85 ? 16.070 16.399 39.364 1.00 7.87 85 THR A O 1
ATOM 686 N N . ALA A 1 86 ? 14.047 15.551 38.989 1.00 7.83 86 ALA A N 1
ATOM 687 C CA . ALA A 1 86 ? 14.573 14.750 37.871 1.00 7.65 86 ALA A CA 1
ATOM 688 C C . ALA A 1 86 ? 15.126 15.702 36.792 1.00 7.62 86 ALA A C 1
ATOM 689 O O . ALA A 1 86 ? 16.244 15.523 36.311 1.00 7.07 86 ALA A O 1
ATOM 691 N N . PHE A 1 87 ? 14.321 16.707 36.433 1.00 7.11 87 PHE A N 1
ATOM 692 C CA . PHE A 1 87 ? 14.730 17.749 35.486 1.00 7.14 87 PHE A CA 1
ATOM 693 C C . PHE A 1 87 ? 16.060 18.439 35.854 1.00 6.80 87 PHE A C 1
ATOM 694 O O . PHE A 1 87 ? 17.009 18.414 35.070 1.00 6.92 87 PHE A O 1
ATOM 702 N N . HIS A 1 88 ? 16.139 19.057 37.028 1.00 6.46 88 HIS A N 1
ATOM 703 C CA . HIS A 1 88 ? 17.379 19.774 37.392 1.00 6.29 88 HIS A CA 1
ATOM 704 C C . HIS A 1 88 ? 18.575 18.853 37.621 1.00 6.18 88 HIS A C 1
ATOM 705 O O . HIS A 1 88 ? 19.711 19.242 37.364 1.00 6.22 88 HIS A O 1
ATOM 712 N N . ASP A 1 89 ? 18.318 17.642 38.106 1.00 6.56 89 ASP A N 1
ATOM 713 C CA . ASP A 1 89 ? 19.371 16.621 38.224 1.00 7.53 89 ASP A CA 1
ATOM 714 C C . ASP A 1 89 ? 20.013 16.311 36.872 1.00 8.05 89 ASP A C 1
ATOM 715 O O . ASP A 1 89 ? 21.234 16.112 36.799 1.00 8.55 89 ASP A O 1
ATOM 720 N N . LYS A 1 90 ? 19.177 16.235 35.822 1.00 7.59 90 LYS A N 1
ATOM 721 C CA . LYS A 1 90 ? 19.655 15.983 34.474 1.00 7.65 90 LYS A CA 1
ATOM 722 C C . LYS A 1 90 ? 20.442 17.184 33.945 1.00 7.11 90 LYS A C 1
ATOM 723 O O . LYS A 1 90 ? 21.479 17.004 33.341 1.00 6.70 90 LYS A O 1
ATOM 729 N N . SER A 1 91 ? 19.964 18.404 34.203 1.00 6.94 91 SER A N 1
ATOM 730 C CA . SER A 1 91 ? 20.734 19.612 33.888 1.00 7.65 91 SER A CA 1
ATOM 731 C C . SER A 1 91 ? 22.134 19.506 34.474 1.00 7.79 91 SER A C 1
ATOM 732 O O . SER A 1 91 ? 23.101 19.764 33.791 1.00 8.95 91 SER A O 1
ATOM 735 N N . LEU A 1 92 ? 22.231 19.156 35.751 1.00 8.13 92 LEU A N 1
ATOM 736 C CA . LEU A 1 92 ? 23.535 19.028 36.434 1.00 8.47 92 LEU A CA 1
ATOM 737 C C . LEU A 1 92 ? 24.440 17.903 35.876 1.00 8.39 92 LEU A C 1
ATOM 738 O O . LEU A 1 92 ? 25.646 18.112 35.692 1.00 9.27 92 LEU A O 1
ATOM 743 N N . ALA A 1 93 ? 23.844 16.744 35.600 1.00 8.21 93 ALA A N 1
ATOM 744 C CA . ALA A 1 93 ? 24.533 15.630 34.980 1.00 8.34 93 ALA A CA 1
ATOM 745 C C . ALA A 1 93 ? 25.052 15.997 33.608 1.00 9.34 93 ALA A C 1
ATOM 746 O O . ALA A 1 93 ? 26.060 15.468 33.210 1.00 9.95 93 ALA A O 1
ATOM 748 N N . MET A 1 94 ? 24.341 16.859 32.871 1.00 9.97 94 MET A N 1
ATOM 749 C CA . MET A 1 94 ? 24.724 17.219 31.508 1.00 10.24 94 MET A CA 1
ATOM 750 C C . MET A 1 94 ? 25.756 18.328 31.515 1.00 10.31 94 MET A C 1
ATOM 751 O O . MET A 1 94 ? 26.283 18.681 30.471 1.00 11.30 94 MET A O 1
ATOM 756 N N . GLY A 1 95 ? 26.018 18.912 32.676 1.00 9.79 95 GLY A N 1
ATOM 757 C CA . GLY A 1 95 ? 26.873 20.113 32.727 1.00 9.82 95 GLY A CA 1
ATOM 758 C C . GLY A 1 95 ? 26.167 21.394 32.254 1.00 9.45 95 GLY A C 1
ATOM 759 O O . GLY A 1 95 ? 26.834 22.375 31.920 1.00 9.64 95 GLY A O 1
ATOM 760 N N . VAL A 1 96 ? 24.833 21.392 32.238 1.00 8.53 96 VAL A N 1
ATOM 761 C CA . VAL A 1 96 ? 24.060 22.560 31.794 1.00 8.60 96 VAL A CA 1
ATOM 762 C C . VAL A 1 96 ? 23.963 23.584 32.924 1.00 8.66 96 VAL A C 1
ATOM 763 O O . VAL A 1 96 ? 23.442 23.268 33.993 1.00 8.51 96 VAL A O 1
ATOM 767 N N . PRO A 1 97 ? 24.560 24.781 32.718 1.00 8.66 97 PRO A N 1
ATOM 768 C CA . PRO A 1 97 ? 24.714 25.834 33.748 1.00 8.18 97 PRO A CA 1
ATOM 769 C C . PRO A 1 97 ? 23.463 26.611 34.146 1.00 8.32 97 PRO A C 1
ATOM 770 O O . PRO A 1 97 ? 23.500 27.322 35.162 1.00 8.12 97 PRO A O 1
ATOM 774 N N . TYR A 1 98 ? 22.367 26.482 33.403 1.00 7.50 98 TYR A N 1
ATOM 775 C CA . TYR A 1 98 ? 21.153 27.220 33.788 1.00 7.20 98 TYR A CA 1
ATOM 776 C C . TYR A 1 98 ? 19.887 26.382 33.613 1.00 7.30 98 TYR A C 1
ATOM 777 O O . TYR A 1 98 ? 19.560 25.954 32.490 1.00 7.57 98 TYR A O 1
ATOM 786 N N . SER A 1 99 ? 19.164 26.167 34.713 1.00 7.52 99 SER A N 1
ATOM 787 C CA . SER A 1 99 ? 17.804 25.604 34.661 1.00 7.83 99 SER A CA 1
ATOM 788 C C . SER A 1 99 ? 16.788 26.716 34.885 1.00 7.74 99 SER A C 1
ATOM 789 O O . SER A 1 99 ? 16.877 27.423 35.890 1.00 8.15 99 SER A O 1
ATOM 792 N N . LEU A 1 100 ? 15.830 26.869 33.958 1.00 7.45 100 LEU A N 1
ATOM 793 C CA . LEU A 1 100 ? 14.646 27.690 34.194 1.00 6.63 100 LEU A CA 1
ATOM 794 C C . LEU A 1 100 ? 13.473 26.757 34.552 1.00 6.71 100 LEU A C 1
ATOM 795 O O . LEU A 1 100 ? 13.127 25.877 33.770 1.00 6.34 100 LEU A O 1
ATOM 800 N N . VAL A 1 101 ? 12.915 26.931 35.752 1.00 6.12 101 VAL A N 1
ATOM 801 C CA . VAL A 1 101 ? 11.762 26.129 36.201 1.00 6.47 101 VAL A CA 1
ATOM 802 C C . VAL A 1 101 ? 10.533 27.025 36.409 1.00 7.15 101 VAL A C 1
ATOM 803 O O . VAL A 1 101 ? 10.683 28.196 36.770 1.00 7.51 101 VAL A O 1
ATOM 807 N N . THR A 1 102 ? 9.333 26.473 36.188 1.00 6.62 102 THR A N 1
ATOM 808 C CA . THR A 1 102 ? 8.096 27.251 36.276 1.00 5.87 102 THR A CA 1
ATOM 809 C C . THR A 1 102 ? 7.318 27.082 37.592 1.00 5.81 102 THR A C 1
ATOM 810 O O . THR A 1 102 ? 7.128 25.959 38.067 1.00 4.75 102 THR A O 1
ATOM 814 N N . LEU A 1 103 ? 6.888 28.218 38.151 1.00 5.56 103 LEU A N 1
ATOM 815 C CA . LEU A 1 103 ? 5.964 28.286 39.316 1.00 5.95 103 LEU A CA 1
ATOM 816 C C . LEU A 1 103 ? 4.543 28.639 38.853 1.00 5.54 103 LEU A C 1
ATOM 817 O O . LEU A 1 103 ? 4.344 29.120 37.725 1.00 5.10 103 LEU A O 1
ATOM 822 N N . GLN A 1 104 ? 3.556 28.324 39.690 1.00 5.84 104 GLN A N 1
ATOM 823 C CA . GLN A 1 104 ? 2.139 28.356 39.287 1.00 5.37 104 GLN A CA 1
ATOM 824 C C . GLN A 1 104 ? 1.480 29.641 39.794 1.00 6.00 104 GLN A C 1
ATOM 825 O O . GLN A 1 104 ? 1.732 30.073 40.912 1.00 4.95 104 GLN A O 1
ATOM 831 N N . ALA A 1 105 ? 0.670 30.261 38.940 1.00 6.47 105 ALA A N 1
ATOM 832 C CA . ALA A 1 105 ? -0.016 31.508 39.279 1.00 7.55 105 ALA A CA 1
ATOM 833 C C . ALA A 1 105 ? -1.465 31.491 38.756 1.00 7.95 105 ALA A C 1
ATOM 834 O O . ALA A 1 105 ? -2.288 32.313 39.186 1.00 8.42 105 ALA A O 1
ATOM 836 N N . GLY A 1 106 ? -1.775 30.542 37.868 1.00 7.71 106 GLY A N 1
ATOM 837 C CA . GLY A 1 106 ? -3.107 30.445 37.243 1.00 9.18 106 GLY A CA 1
ATOM 838 C C . GLY A 1 106 ? -4.246 30.488 38.253 1.00 9.87 106 GLY A C 1
ATOM 839 O O . GLY A 1 106 ? -5.248 31.194 38.052 1.00 10.66 106 GLY A O 1
ATOM 840 N N . GLY A 1 107 ? -4.071 29.730 39.338 1.00 9.85 107 GLY A N 1
ATOM 841 C CA . GLY A 1 107 ? -4.909 29.808 40.529 1.00 9.01 107 GLY A CA 1
ATOM 842 C C . GLY A 1 107 ? -5.142 28.454 41.186 1.00 8.54 107 GLY A C 1
ATOM 843 O O . GLY A 1 107 ? -5.411 28.389 42.373 1.00 8.52 107 GLY A O 1
ATOM 844 N N . TYR A 1 108 ? -5.074 27.374 40.404 1.00 8.50 108 TYR A N 1
ATOM 845 C CA . TYR A 1 108 ? -5.413 26.011 40.879 1.00 8.08 108 TYR A CA 1
ATOM 846 C C . TYR A 1 108 ? -4.496 25.006 40.166 1.00 8.20 108 TYR A C 1
ATOM 847 O O . TYR A 1 108 ? -3.991 25.302 39.100 1.00 7.72 108 TYR A O 1
ATOM 856 N N . VAL A 1 109 ? -4.280 23.838 40.777 1.00 8.06 109 VAL A N 1
ATOM 857 C CA . VAL A 1 109 ? -3.409 22.791 40.228 1.00 7.50 109 VAL A CA 1
ATOM 858 C C . VAL A 1 109 ? -4.128 21.460 40.409 1.00 7.71 109 VAL A C 1
ATOM 859 O O . VAL A 1 109 ? -4.971 21.354 41.296 1.00 8.12 109 VAL A O 1
ATOM 863 N N . ALA A 1 110 ? -3.805 20.466 39.576 1.00 8.22 110 ALA A N 1
ATOM 864 C CA . ALA A 1 110 ? -4.547 19.191 39.558 1.00 7.94 110 ALA A CA 1
ATOM 865 C C . ALA A 1 110 ? -4.454 18.515 40.897 1.00 9.05 110 ALA A C 1
ATOM 866 O O . ALA A 1 110 ? -3.354 18.404 41.480 1.00 8.51 110 ALA A O 1
ATOM 868 N N . ALA A 1 111 ? -5.615 18.101 41.409 1.00 9.68 111 ALA A N 1
ATOM 869 C CA . ALA A 1 111 ? -5.664 17.309 42.622 1.00 10.86 111 ALA A CA 1
ATOM 870 C C . ALA A 1 111 ? -5.487 15.794 42.332 1.00 11.45 111 ALA A C 1
ATOM 871 O O . ALA A 1 111 ? -5.096 15.043 43.194 1.00 11.35 111 ALA A O 1
ATOM 873 N N . ASP A 1 112 ? -5.752 15.343 41.116 1.00 12.48 112 ASP A N 1
ATOM 874 C CA . ASP A 1 112 ? -5.726 13.890 40.866 1.00 13.42 112 ASP A CA 1
ATOM 875 C C . ASP A 1 112 ? -5.242 13.525 39.462 1.00 13.25 112 ASP A C 1
ATOM 876 O O . ASP A 1 112 ? -4.684 14.365 38.751 1.00 13.84 112 ASP A O 1
ATOM 881 N N . GLN A 1 113 ? -5.414 12.256 39.099 1.00 12.74 113 GLN A N 1
ATOM 882 C CA . GLN A 1 113 ? -5.110 11.776 37.759 1.00 12.30 113 GLN A CA 1
ATOM 883 C C . GLN A 1 113 ? -6.339 11.123 37.177 1.00 12.14 113 GLN A C 1
ATOM 884 O O . GLN A 1 113 ? -6.234 10.046 36.596 1.00 11.95 113 GLN A O 1
ATOM 890 N N . SER A 1 114 ? -7.489 11.775 37.313 1.00 12.15 114 SER A N 1
ATOM 891 C CA . SER A 1 114 ? -8.770 11.164 36.922 1.00 13.29 114 SER A CA 1
ATOM 892 C C . SER A 1 114 ? -9.083 11.247 35.436 1.00 13.27 114 SER A C 1
ATOM 893 O O . SER A 1 114 ? -10.152 10.836 35.034 1.00 14.03 114 SER A O 1
ATOM 896 N N . GLY A 1 115 ? -8.156 11.757 34.625 1.00 13.41 115 GLY A N 1
ATOM 897 C CA . GLY A 1 115 ? -8.334 11.755 33.176 1.00 13.31 115 GLY A CA 1
ATOM 898 C C . GLY A 1 115 ? -9.047 12.994 32.632 1.00 13.91 115 GLY A C 1
ATOM 899 O O . GLY A 1 115 ? -9.002 14.053 33.254 1.00 13.90 115 GLY A O 1
ATOM 900 N N . PRO A 1 116 ? -9.717 12.870 31.468 1.00 14.48 116 PRO A N 1
ATOM 901 C CA . PRO A 1 116 ? -10.416 14.038 30.903 1.00 14.97 116 PRO A CA 1
ATOM 902 C C . PRO A 1 116 ? -11.454 14.594 31.869 1.00 15.59 116 PRO A C 1
ATOM 903 O O . PRO A 1 116 ? -12.265 13.836 32.392 1.00 16.61 116 PRO A O 1
ATOM 907 N N . LEU A 1 117 ? -11.389 15.897 32.146 1.00 15.62 117 LEU A N 1
ATOM 908 C CA . LEU A 1 117 ? -12.329 16.541 33.062 1.00 15.69 117 LEU A CA 1
ATOM 909 C C . LEU A 1 117 ? -13.526 17.098 32.305 1.00 16.30 117 LEU A C 1
ATOM 910 O O . LEU A 1 117 ? -13.433 17.433 31.108 1.00 15.89 117 LEU A O 1
ATOM 915 N N . ALA A 1 118 ? -14.656 17.151 33.004 1.00 17.03 118 ALA A N 1
ATOM 916 C CA . ALA A 1 118 ? -15.900 17.705 32.465 1.00 17.98 118 ALA A CA 1
ATOM 917 C C . ALA A 1 118 ? -15.901 19.200 32.712 1.00 18.73 118 ALA A C 1
ATOM 918 O O . ALA A 1 118 ? -15.208 19.690 33.608 1.00 18.19 118 ALA A O 1
ATOM 920 N N . ASN A 1 119 ? -16.683 19.913 31.905 1.00 20.17 119 ASN A N 1
ATOM 921 C CA . ASN A 1 119 ? -16.859 21.362 32.032 1.00 21.98 119 ASN A CA 1
ATOM 922 C C . ASN A 1 119 ? -17.435 21.745 33.370 1.00 22.14 119 ASN A C 1
ATOM 923 O O . ASN A 1 119 ? -17.227 22.846 33.855 1.00 23.06 119 ASN A O 1
ATOM 928 N N . THR A 1 120 ? -18.135 20.786 33.965 1.00 22.28 120 THR A N 1
ATOM 929 C CA . THR A 1 120 ? -18.653 20.869 35.308 1.00 22.29 120 THR A CA 1
ATOM 930 C C . THR A 1 120 ? -17.549 20.846 36.396 1.00 21.32 120 THR A C 1
ATOM 931 O O . THR A 1 120 ? -17.827 21.200 37.555 1.00 21.11 120 THR A O 1
ATOM 935 N N . ASP A 1 121 ? -16.323 20.439 36.031 1.00 19.17 121 ASP A N 1
ATOM 936 C CA . ASP A 1 121 ? -15.230 20.316 36.993 1.00 18.02 121 ASP A CA 1
ATOM 937 C C . ASP A 1 121 ? -14.441 21.615 37.188 1.00 17.49 121 ASP A C 1
ATOM 938 O O . ASP A 1 121 ? -13.411 21.645 37.894 1.00 17.79 121 ASP A O 1
ATOM 943 N N . VAL A 1 122 ? -14.928 22.687 36.579 1.00 15.56 122 VAL A N 1
ATOM 944 C CA . VAL A 1 122 ? -14.307 23.986 36.723 1.00 14.20 122 VAL A CA 1
ATOM 945 C C . VAL A 1 122 ? -13.954 24.267 38.197 1.00 13.40 122 VAL A C 1
ATOM 946 O O . VAL A 1 122 ? -14.729 23.961 39.121 1.00 12.25 122 VAL A O 1
ATOM 950 N N . ALA A 1 123 ? -12.764 24.823 38.402 1.00 11.93 123 ALA A N 1
ATOM 951 C CA . ALA A 1 123 ? -12.292 25.160 39.745 1.00 11.12 123 ALA A CA 1
ATOM 952 C C . ALA A 1 123 ? -13.091 26.338 40.329 1.00 10.94 123 ALA A C 1
ATOM 953 O O . ALA A 1 123 ? -13.477 27.243 39.593 1.00 11.23 123 ALA A O 1
ATOM 955 N N . PRO A 1 124 ? -13.332 26.343 41.655 1.00 10.77 124 PRO A N 1
ATOM 956 C CA . PRO A 1 124 ? -12.972 25.337 42.669 1.00 10.56 124 PRO A CA 1
ATOM 957 C C . PRO A 1 124 ? -13.852 24.074 42.644 1.00 11.17 124 PRO A C 1
ATOM 958 O O . PRO A 1 124 ? -15.065 24.163 42.451 1.00 10.38 124 PRO A O 1
ATOM 962 N N . SER A 1 125 ? -13.225 22.916 42.849 1.00 11.41 125 SER A N 1
ATOM 963 C CA . SER A 1 125 ? -13.905 21.620 42.906 1.00 11.98 125 SER A CA 1
ATOM 964 C C . SER A 1 125 ? -12.919 20.586 43.453 1.00 12.45 125 SER A C 1
ATOM 965 O O . SER A 1 125 ? -11.745 20.901 43.648 1.00 13.08 125 SER A O 1
ATOM 968 N N . SER A 1 126 ? -13.391 19.363 43.709 1.00 12.93 126 SER A N 1
ATOM 969 C CA . SER A 1 126 ? -12.563 18.295 44.280 1.00 13.05 126 SER A CA 1
ATOM 970 C C . SER A 1 126 ? -11.411 17.899 43.351 1.00 12.87 126 SER A C 1
ATOM 971 O O . SER A 1 126 ? -10.495 17.152 43.751 1.00 13.46 126 SER A O 1
ATOM 974 N N . LYS A 1 127 ? -11.473 18.400 42.121 1.00 12.17 127 LYS A N 1
ATOM 975 C CA . LYS A 1 127 ? -10.495 18.101 41.071 1.00 12.30 127 LYS A CA 1
ATOM 976 C C . LYS A 1 127 ? -9.254 19.020 41.122 1.00 11.46 127 LYS A C 1
ATOM 977 O O . LYS A 1 127 ? -8.266 18.770 40.423 1.00 11.83 127 LYS A O 1
ATOM 983 N N . TRP A 1 128 ? -9.324 20.055 41.964 1.00 9.99 128 TRP A N 1
ATOM 984 C CA . TRP A 1 128 ? -8.356 21.132 42.024 1.00 9.28 128 TRP A CA 1
ATOM 985 C C . TRP A 1 128 ? -7.913 21.460 43.451 1.00 9.87 128 TRP A C 1
ATOM 986 O O . TRP A 1 128 ? -8.721 21.455 44.406 1.00 9.70 128 TRP A O 1
ATOM 997 N N . LYS A 1 129 ? -6.617 21.719 43.597 1.00 9.63 129 LYS A N 1
ATOM 998 C CA . LYS A 1 129 ? -6.071 22.337 44.802 1.00 9.12 129 LYS A CA 1
ATOM 999 C C . LYS A 1 129 ? -5.830 23.817 44.523 1.00 10.23 129 LYS A C 1
ATOM 1000 O O . LYS A 1 129 ? -5.407 24.189 43.429 1.00 11.12 129 LYS A O 1
ATOM 1006 N N . LYS A 1 130 ? -6.146 24.665 45.493 1.00 11.27 130 LYS A N 1
ATOM 1007 C CA . LYS A 1 130 ? -5.880 26.101 45.417 1.00 11.41 130 LYS A CA 1
ATOM 1008 C C . LYS A 1 130 ? -4.387 26.415 45.554 1.00 11.20 130 LYS A C 1
ATOM 1009 O O . LYS A 1 130 ? -3.747 25.975 46.522 1.00 10.97 130 LYS A O 1
ATOM 1015 N N . VAL A 1 131 ? -3.868 27.245 44.646 1.00 10.29 131 VAL A N 1
ATOM 1016 C CA . VAL A 1 131 ? -2.548 27.848 44.789 1.00 9.65 131 VAL A CA 1
ATOM 1017 C C . VAL A 1 131 ? -2.625 29.047 45.729 1.00 10.04 131 VAL A C 1
ATOM 1018 O O . VAL A 1 131 ? -3.499 29.909 45.578 1.00 9.82 131 VAL A O 1
ATOM 1022 N N . GLU A 1 132 ? -1.701 29.092 46.684 1.00 9.94 132 GLU A N 1
ATOM 1023 C CA . GLU A 1 132 ? -1.386 30.298 47.441 1.00 10.48 132 GLU A CA 1
ATOM 1024 C C . GLU A 1 132 ? 0.092 30.571 47.304 1.00 10.35 132 GLU A C 1
ATOM 1025 O O . GLU A 1 132 ? 0.889 29.636 47.237 1.00 10.87 132 GLU A O 1
ATOM 1031 N N . PHE A 1 133 ? 0.477 31.842 47.285 1.00 10.55 133 PHE A N 1
ATOM 1032 C CA . PHE A 1 133 ? 1.908 32.195 47.182 1.00 10.66 133 PHE A CA 1
ATOM 1033 C C . PHE A 1 133 ? 2.725 32.024 48.483 1.00 11.02 133 PHE A C 1
ATOM 1034 O O . PHE A 1 133 ? 3.881 31.557 48.468 1.00 11.02 133 PHE A O 1
ATOM 1042 N N . ASN A 1 134 ? 2.099 32.365 49.599 1.00 11.67 134 ASN A N 1
ATOM 1043 C CA . ASN A 1 134 ? 2.736 32.348 50.915 1.00 12.64 134 ASN A CA 1
ATOM 1044 C C . ASN A 1 134 ? 1.997 31.464 51.896 1.00 12.54 134 ASN A C 1
ATOM 1045 O O . ASN A 1 134 ? 0.789 31.564 52.020 1.00 12.74 134 ASN A O 1
ATOM 1050 N N . LYS A 1 135 ? 2.734 30.609 52.593 1.00 13.50 135 LYS A N 1
ATOM 1051 C CA . LYS A 1 135 ? 2.132 29.650 53.527 1.00 14.11 135 LYS A CA 1
ATOM 1052 C C . LYS A 1 135 ? 1.735 30.316 54.818 1.00 15.90 135 LYS A C 1
ATOM 1053 O O . LYS A 1 135 ? 0.737 29.936 55.430 1.00 15.65 135 LYS A O 1
ATOM 1059 N N . ASN A 1 136 ? 2.506 31.323 55.230 1.00 18.17 136 ASN A N 1
ATOM 1060 C CA . ASN A 1 136 ? 2.245 32.043 56.493 1.00 21.38 136 ASN A CA 1
ATOM 1061 C C . ASN A 1 136 ? 2.243 31.155 57.756 1.00 21.82 136 ASN A C 1
ATOM 1062 O O . ASN A 1 136 ? 1.875 31.619 58.840 1.00 23.26 136 ASN A O 1
ATOM 1067 N N . GLY A 1 137 ? 2.637 29.894 57.590 1.00 21.43 137 GLY A N 1
ATOM 1068 C CA . GLY A 1 137 ? 3.106 29.029 58.664 1.00 20.27 137 GLY A CA 1
ATOM 1069 C C . GLY A 1 137 ? 4.462 28.425 58.255 1.00 19.79 137 GLY A C 1
ATOM 1070 O O . GLY A 1 137 ? 4.962 28.687 57.152 1.00 19.37 137 GLY A O 1
ATOM 1071 N N . PRO A 1 138 ? 5.093 27.657 59.158 1.00 19.40 138 PRO A N 1
ATOM 1072 C CA . PRO A 1 138 ? 6.372 27.017 58.839 1.00 18.63 138 PRO A CA 1
ATOM 1073 C C . PRO A 1 138 ? 6.312 26.092 57.622 1.00 17.72 138 PRO A C 1
ATOM 1074 O O . PRO A 1 138 ? 5.317 25.369 57.398 1.00 16.74 138 PRO A O 1
ATOM 1078 N N . LEU A 1 139 ? 7.389 26.165 56.846 1.00 16.08 139 LEU A N 1
ATOM 1079 C CA . LEU A 1 139 ? 7.575 25.403 55.622 1.00 14.91 139 LEU A CA 1
ATOM 1080 C C . LEU A 1 139 ? 7.983 23.967 55.991 1.00 14.22 139 LEU A C 1
ATOM 1081 O O . LEU A 1 139 ? 8.551 23.726 57.059 1.00 13.66 139 LEU A O 1
ATOM 1086 N N . SER A 1 140 ? 7.615 23.015 55.136 1.00 13.40 140 SER A N 1
ATOM 1087 C CA . SER A 1 140 ? 7.937 21.613 55.343 1.00 12.68 140 SER A CA 1
ATOM 1088 C C . SER A 1 140 ? 8.491 21.037 54.042 1.00 12.46 140 SER A C 1
ATOM 1089 O O . SER A 1 140 ? 8.044 21.435 52.970 1.00 11.83 140 SER A O 1
ATOM 1092 N N . LEU A 1 141 ? 9.449 20.109 54.147 1.00 12.39 141 LEU A N 1
ATOM 1093 C CA . LEU A 1 141 ? 9.946 19.349 52.987 1.00 13.27 141 LEU A CA 1
ATOM 1094 C C . LEU A 1 141 ? 9.027 18.190 52.636 1.00 13.36 141 LEU A C 1
ATOM 1095 O O . LEU A 1 141 ? 9.211 17.524 51.620 1.00 14.92 141 LEU A O 1
ATOM 1100 N N . THR A 1 142 ? 8.045 17.955 53.495 1.00 13.93 142 THR A N 1
ATOM 1101 C CA . THR A 1 142 ? 6.992 16.978 53.273 1.00 13.48 142 THR A CA 1
ATOM 1102 C C . THR A 1 142 ? 5.607 17.688 53.326 1.00 13.22 142 THR A C 1
ATOM 1103 O O . THR A 1 142 ? 4.864 17.588 54.329 1.00 13.28 142 THR A O 1
ATOM 1107 N N . PRO A 1 143 ? 5.248 18.408 52.244 1.00 12.21 143 PRO A N 1
ATOM 1108 C CA . PRO A 1 143 ? 4.007 19.153 52.274 1.00 12.03 143 PRO A CA 1
ATOM 1109 C C . PRO A 1 143 ? 2.804 18.218 52.406 1.00 12.20 143 PRO A C 1
ATOM 1110 O O . PRO A 1 143 ? 2.852 17.060 51.958 1.00 11.04 143 PRO A O 1
ATOM 1114 N N . ASP A 1 144 ? 1.733 18.754 52.987 1.00 12.28 144 ASP A N 1
ATOM 1115 C CA . ASP A 1 144 ? 0.472 18.025 53.199 1.00 11.96 144 ASP A CA 1
ATOM 1116 C C . ASP A 1 144 ? -0.340 17.899 51.910 1.00 11.55 144 ASP A C 1
ATOM 1117 O O . ASP A 1 144 ? -0.866 18.871 51.368 1.00 11.58 144 ASP A O 1
ATOM 1122 N N . THR A 1 145 ? -0.474 16.677 51.436 1.00 11.17 145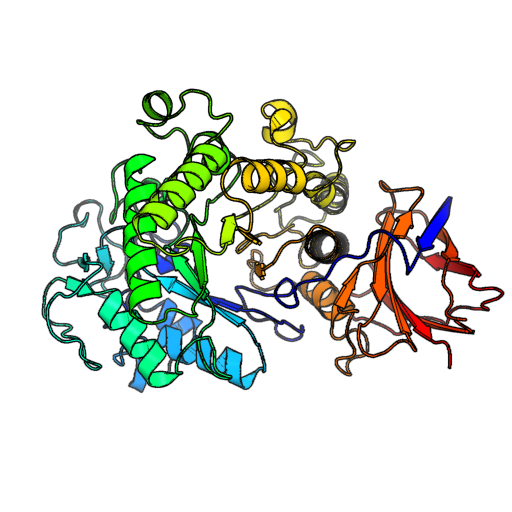 THR A N 1
ATOM 1123 C CA . THR A 1 145 ? -1.187 16.398 50.198 1.00 10.83 145 THR A CA 1
ATOM 1124 C C . THR A 1 145 ? -2.700 16.211 50.436 1.00 10.59 145 THR A C 1
ATOM 1125 O O . THR A 1 145 ? -3.488 16.053 49.490 1.00 10.95 145 THR A O 1
ATOM 1129 N N . THR A 1 146 ? -3.103 16.280 51.704 1.00 9.55 146 THR A N 1
ATOM 1130 C CA . THR A 1 146 ? -4.463 15.963 52.097 1.00 9.17 146 THR A CA 1
ATOM 1131 C C . THR A 1 146 ? -5.358 17.214 52.253 1.00 8.56 146 THR A C 1
ATOM 1132 O O . THR A 1 146 ? -6.580 17.100 52.256 1.00 8.86 146 THR A O 1
ATOM 1136 N N . ASP A 1 147 ? -4.768 18.396 52.337 1.00 7.82 147 ASP A N 1
ATOM 1137 C CA . ASP A 1 147 ? -5.578 19.634 52.445 1.00 8.53 147 ASP A CA 1
ATOM 1138 C C . ASP A 1 147 ? -5.886 20.193 51.034 1.00 8.74 147 ASP A C 1
ATOM 1139 O O . ASP A 1 147 ? -5.527 19.554 50.034 1.00 8.72 147 ASP A O 1
ATOM 1144 N N . GLY A 1 148 ? -6.496 21.378 50.948 1.00 8.24 148 GLY A N 1
ATOM 1145 C CA . GLY A 1 148 ? -7.030 21.884 49.686 1.00 8.01 148 GLY A CA 1
ATOM 1146 C C . GLY A 1 148 ? -6.152 22.886 48.940 1.00 8.84 148 GLY A C 1
ATOM 1147 O O . GLY A 1 148 ? -6.593 23.511 47.960 1.00 9.51 148 GLY A O 1
ATOM 1148 N N . SER A 1 149 ? -4.914 23.027 49.395 1.00 8.67 149 SER A N 1
ATOM 1149 C CA . SER A 1 149 ? -4.025 24.100 48.971 1.00 8.96 149 SER A CA 1
ATOM 1150 C C . SER A 1 149 ? -2.626 23.619 48.690 1.00 8.94 149 SER A C 1
ATOM 1151 O O . SER A 1 149 ? -2.196 22.613 49.220 1.00 8.79 149 SER A O 1
ATOM 1154 N N . VAL A 1 150 ? -1.917 24.382 47.870 1.00 9.71 150 VAL A N 1
ATOM 1155 C CA . VAL A 1 150 ? -0.517 24.126 47.532 1.00 9.84 150 VAL A CA 1
ATOM 1156 C C . VAL A 1 150 ? 0.157 25.510 47.651 1.00 9.66 150 VAL A C 1
ATOM 1157 O O . VAL A 1 150 ? -0.452 26.522 47.270 1.00 9.09 150 VAL A O 1
ATOM 1161 N N . TYR A 1 151 ? 1.373 25.554 48.199 1.00 8.92 151 TYR A N 1
ATOM 1162 C CA . TYR A 1 151 ? 2.083 26.808 48.522 1.00 8.99 151 TYR A CA 1
ATOM 1163 C C . TYR A 1 151 ? 3.365 26.968 47.704 1.00 8.68 151 TYR A C 1
ATOM 1164 O O . TYR A 1 151 ? 4.231 26.101 47.746 1.00 8.73 151 TYR A O 1
ATOM 1173 N N . MET A 1 152 ? 3.467 28.070 46.957 1.00 7.68 152 MET A N 1
ATOM 1174 C CA . MET A 1 152 ? 4.643 28.345 46.132 1.00 7.11 152 MET A CA 1
ATOM 1175 C C . MET A 1 152 ? 5.929 28.597 46.917 1.00 6.46 152 MET A C 1
ATOM 1176 O O . MET A 1 152 ? 6.995 28.182 46.488 1.00 6.98 152 MET A O 1
ATOM 1181 N N . ASP A 1 153 ? 5.846 29.243 48.070 1.00 7.00 153 ASP A N 1
ATOM 1182 C CA . ASP A 1 153 ? 7.075 29.451 48.864 1.00 7.27 153 ASP A CA 1
ATOM 1183 C C . ASP A 1 153 ? 7.639 28.132 49.371 1.00 6.99 153 ASP A C 1
ATOM 1184 O O . ASP A 1 153 ? 8.846 27.931 49.395 1.00 6.58 153 ASP A O 1
ATOM 1189 N N . GLU A 1 154 ? 6.740 27.239 49.770 1.00 6.98 154 GLU A N 1
ATOM 1190 C CA . GLU A 1 154 ? 7.116 25.940 50.276 1.00 7.24 154 GLU A CA 1
ATOM 1191 C C . GLU A 1 154 ? 7.817 25.113 49.179 1.00 7.14 154 GLU A C 1
ATOM 1192 O O . GLU A 1 154 ? 8.777 24.380 49.457 1.00 6.47 154 GLU A O 1
ATOM 1198 N N . PHE A 1 155 ? 7.339 25.280 47.943 1.00 7.32 155 PHE A N 1
ATOM 1199 C CA . PHE A 1 155 ? 7.871 24.630 46.742 1.00 7.01 155 PHE A CA 1
ATOM 1200 C C . PHE A 1 155 ? 9.305 25.083 46.434 1.00 8.06 155 PHE A C 1
ATOM 1201 O O . PHE A 1 155 ? 10.199 24.244 46.218 1.00 8.80 155 PHE A O 1
ATOM 1209 N N . VAL A 1 156 ? 9.537 26.402 46.404 1.00 7.93 156 VAL A N 1
ATOM 1210 C CA . VAL A 1 156 ? 10.844 26.933 46.050 1.00 6.95 156 VAL A CA 1
ATOM 1211 C C . VAL A 1 156 ? 11.799 26.504 47.164 1.00 7.17 156 VAL A C 1
ATOM 1212 O O . VAL A 1 156 ? 12.911 26.029 46.896 1.00 6.15 156 VAL A O 1
ATOM 1216 N N . ASN A 1 157 ? 11.331 26.636 48.403 1.00 6.48 157 ASN A N 1
ATOM 1217 C CA . ASN A 1 157 ? 12.099 26.250 49.581 1.00 7.60 157 ASN A CA 1
ATOM 1218 C C . ASN A 1 157 ? 12.594 24.787 49.500 1.00 7.05 157 ASN A C 1
ATOM 1219 O O . ASN A 1 157 ? 13.716 24.512 49.851 1.00 7.85 157 ASN A O 1
ATOM 1224 N N . TYR A 1 158 ? 11.745 23.882 49.023 1.00 7.29 158 TYR A N 1
ATOM 1225 C CA . TYR A 1 158 ? 12.107 22.476 48.823 1.00 7.30 158 TYR A CA 1
ATOM 1226 C C . TYR A 1 158 ? 13.257 22.364 47.822 1.00 6.33 158 TYR A C 1
ATOM 1227 O O . TYR A 1 158 ? 14.179 21.585 48.008 1.00 6.07 158 TYR A O 1
ATOM 1236 N N . LEU A 1 159 ? 13.191 23.157 46.760 1.00 6.82 159 LEU A N 1
ATOM 1237 C CA . LEU A 1 159 ? 14.175 23.104 45.693 1.00 7.01 159 LEU A CA 1
ATOM 1238 C C . LEU A 1 159 ? 15.523 23.650 46.152 1.00 7.14 159 LEU A C 1
ATOM 1239 O O . LEU A 1 159 ? 16.574 23.080 45.860 1.00 7.63 159 LEU A O 1
ATOM 1244 N N . VAL A 1 160 ? 15.486 24.758 46.879 1.00 8.31 160 VAL A N 1
ATOM 1245 C CA . VAL A 1 160 ? 16.696 25.398 47.402 1.00 8.33 160 VAL A CA 1
ATOM 1246 C C . VAL A 1 160 ? 17.318 24.523 48.495 1.00 8.83 160 VAL A C 1
ATOM 1247 O O . VAL A 1 160 ? 18.546 24.434 48.622 1.00 8.22 160 VAL A O 1
ATOM 1251 N N . ASN A 1 161 ? 16.464 23.879 49.282 1.00 9.22 161 ASN A N 1
ATOM 1252 C CA . ASN A 1 161 ? 16.957 22.933 50.276 1.00 10.10 161 ASN A CA 1
ATOM 1253 C C . ASN A 1 161 ? 17.787 21.825 49.622 1.00 9.10 161 ASN A C 1
ATOM 1254 O O . ASN A 1 161 ? 18.823 21.430 50.146 1.00 8.09 161 ASN A O 1
ATOM 1259 N N . LYS A 1 162 ? 17.318 21.336 48.476 1.00 9.03 162 LYS A N 1
ATOM 1260 C CA . LYS A 1 162 ? 18.034 20.294 47.735 1.00 8.49 162 LYS A CA 1
ATOM 1261 C C . LYS A 1 162 ? 19.299 20.807 47.052 1.00 8.35 162 LYS A C 1
ATOM 1262 O O . LYS A 1 162 ? 20.364 20.210 47.169 1.00 8.09 162 LYS A O 1
ATOM 1268 N N . TYR A 1 163 ? 19.190 21.935 46.360 1.00 8.33 163 TYR A N 1
ATOM 1269 C CA . TYR A 1 163 ? 20.240 22.368 45.444 1.00 7.91 163 TYR A CA 1
ATOM 1270 C C . TYR A 1 163 ? 21.073 23.548 45.947 1.00 7.82 163 TYR A C 1
ATOM 1271 O O . TYR A 1 163 ? 22.157 23.803 45.425 1.00 7.52 163 TYR A O 1
ATOM 1280 N N . GLY A 1 164 ? 20.549 24.256 46.943 1.00 7.67 164 GLY A N 1
ATOM 1281 C CA . GLY A 1 164 ? 21.078 25.541 47.369 1.00 7.44 164 GLY A CA 1
ATOM 1282 C C . GLY A 1 164 ? 20.653 26.709 46.501 1.00 7.64 164 GLY A C 1
ATOM 1283 O O . GLY A 1 164 ? 19.909 26.572 45.502 1.00 6.43 164 GLY A O 1
ATOM 1284 N N . SER A 1 165 ? 21.136 27.880 46.880 1.00 7.39 165 SER A N 1
ATOM 1285 C CA . SER A 1 165 ? 20.817 29.075 46.147 1.00 8.22 165 SER A CA 1
ATOM 1286 C C . SER A 1 165 ? 21.390 29.036 44.717 1.00 8.49 165 SER A C 1
ATOM 1287 O O . SER A 1 165 ? 22.373 28.364 44.454 1.00 7.55 165 SER A O 1
ATOM 1290 N N . ALA A 1 166 ? 20.747 29.785 43.819 1.00 9.37 166 ALA A N 1
ATOM 1291 C CA . ALA A 1 166 ? 21.248 30.115 42.475 1.00 9.84 166 ALA A CA 1
ATOM 1292 C C . ALA A 1 166 ? 22.656 30.681 42.434 1.00 10.46 166 ALA A C 1
ATOM 1293 O O . ALA A 1 166 ? 23.305 30.577 41.406 1.00 11.93 166 ALA A O 1
ATOM 1295 N N . SER A 1 167 ? 23.107 31.322 43.513 1.00 11.11 167 SER A N 1
ATOM 1296 C CA . SER A 1 167 ? 24.470 31.833 43.603 1.00 11.46 167 SER A CA 1
ATOM 1297 C C . SER A 1 167 ? 25.529 30.733 43.624 1.00 12.40 167 SER A C 1
ATOM 1298 O O . SER A 1 167 ? 26.698 31.015 43.372 1.00 13.14 167 SER A O 1
ATOM 1301 N N . GLY A 1 168 ? 25.146 29.493 43.901 1.00 13.04 168 GLY A N 1
ATOM 1302 C CA . GLY A 1 168 ? 26.143 28.391 43.959 1.00 13.43 168 GLY A CA 1
ATOM 1303 C C . GLY A 1 168 ? 26.138 27.489 42.750 1.00 13.89 168 GLY A C 1
ATOM 1304 O O . GLY A 1 168 ? 25.282 27.632 41.882 1.00 14.29 168 GLY A O 1
ATOM 1305 N N . SER A 1 169 ? 27.090 26.549 42.690 1.00 14.75 169 SER A N 1
ATOM 1306 C CA . SER A 1 169 ? 27.262 25.672 41.498 1.00 15.55 169 SER A CA 1
ATOM 1307 C C . SER A 1 169 ? 26.040 24.789 41.123 1.00 14.74 169 SER A C 1
ATOM 1308 O O . SER A 1 169 ? 25.855 24.424 39.951 1.00 16.25 169 SER A O 1
ATOM 1311 N N . LYS A 1 170 ? 25.201 24.459 42.088 1.00 13.52 170 LYS A N 1
ATOM 1312 C CA . LYS A 1 170 ? 24.126 23.477 41.816 1.00 12.52 170 LYS A CA 1
ATOM 1313 C C . LYS A 1 170 ? 22.714 24.069 41.797 1.00 11.57 170 LYS A C 1
ATOM 1314 O O . LYS A 1 170 ? 21.762 23.381 41.382 1.00 12.44 170 LYS A O 1
ATOM 1320 N N . GLY A 1 171 ? 22.589 25.331 42.219 1.00 10.53 171 GLY A N 1
ATOM 1321 C CA . GLY A 1 171 ? 21.284 25.989 42.406 1.00 9.46 171 GLY A CA 1
ATOM 1322 C C . GLY A 1 171 ? 20.528 26.154 41.087 1.00 8.66 171 GLY A C 1
ATOM 1323 O O . GLY A 1 171 ? 21.139 26.307 40.050 1.00 8.19 171 GLY A O 1
ATOM 1324 N N . ILE A 1 172 ? 19.199 26.108 41.138 1.00 8.25 172 ILE A N 1
ATOM 1325 C CA . ILE A 1 172 ? 18.355 26.452 39.987 1.00 6.55 172 ILE A CA 1
ATOM 1326 C C . ILE A 1 172 ? 18.460 27.964 39.845 1.00 7.29 172 ILE A C 1
ATOM 1327 O O . ILE A 1 172 ? 18.255 28.705 40.807 1.00 7.98 172 ILE A O 1
ATOM 1332 N N . LYS A 1 173 ? 18.815 28.426 38.653 1.00 7.44 173 LYS A N 1
ATOM 1333 C CA . LYS A 1 173 ? 19.093 29.828 38.477 1.00 7.17 173 LYS A CA 1
ATOM 1334 C C . LYS A 1 173 ? 17.870 30.701 38.218 1.00 7.48 173 LYS A C 1
ATOM 1335 O O . LYS A 1 173 ? 17.854 31.862 38.654 1.00 7.53 173 LYS A O 1
ATOM 1341 N N . GLY A 1 174 ? 16.873 30.155 37.496 1.00 7.60 174 GLY A N 1
ATOM 1342 C CA . GLY A 1 174 ? 15.690 30.926 37.047 1.00 6.36 174 GLY A CA 1
ATOM 1343 C C . GLY A 1 174 ? 14.327 30.329 37.375 1.00 6.33 174 GLY A C 1
ATOM 1344 O O . GLY A 1 174 ? 14.143 29.101 37.385 1.00 6.58 174 GLY A O 1
ATOM 1345 N N . TYR A 1 175 ? 13.372 31.206 37.659 1.00 5.92 175 TYR A N 1
ATOM 1346 C CA . TYR A 1 175 ? 11.979 30.816 37.929 1.00 6.17 175 TYR A CA 1
ATOM 1347 C C . TYR A 1 175 ? 11.055 31.555 36.991 1.00 5.19 175 TYR A C 1
ATOM 1348 O O . TYR A 1 175 ? 11.117 32.775 36.876 1.00 5.31 175 TYR A O 1
ATOM 1357 N N . SER A 1 176 ? 10.186 30.809 36.325 1.00 6.22 176 SER A N 1
ATOM 1358 C CA . SER A 1 176 ? 9.196 31.412 35.437 1.00 5.65 176 SER A CA 1
ATOM 1359 C C . SER A 1 176 ? 7.913 31.662 36.228 1.00 6.08 176 SER A C 1
ATOM 1360 O O . SER A 1 176 ? 7.476 30.806 37.032 1.00 6.79 176 SER A O 1
ATOM 1363 N N . LEU A 1 177 ? 7.341 32.841 36.018 1.00 5.94 177 LEU A N 1
ATOM 1364 C CA . LEU A 1 177 ? 6.073 33.250 36.648 1.00 6.51 177 LEU A CA 1
ATOM 1365 C C . LEU A 1 177 ? 4.917 32.636 35.825 1.00 7.34 177 LEU A C 1
ATOM 1366 O O . LEU A 1 177 ? 4.276 33.324 35.002 1.00 6.69 177 LEU A O 1
ATOM 1371 N N . ASP A 1 178 ? 4.664 31.335 36.051 1.00 6.41 178 ASP A N 1
ATOM 1372 C CA . ASP A 1 178 ? 3.667 30.581 35.277 1.00 6.47 178 ASP A CA 1
ATOM 1373 C C . ASP A 1 178 ? 3.971 30.615 33.765 1.00 5.44 178 ASP A C 1
ATOM 1374 O O . ASP A 1 178 ? 5.132 30.631 33.359 1.00 5.24 178 ASP A O 1
ATOM 1379 N N . ASN A 1 179 ? 2.925 30.689 32.947 1.00 5.18 179 ASN A N 1
ATOM 1380 C CA . ASN A 1 179 ? 3.077 30.546 31.511 1.00 5.41 179 ASN A CA 1
ATOM 1381 C C . ASN A 1 179 ? 1.915 31.131 30.745 1.00 5.37 179 ASN A C 1
ATOM 1382 O O . ASN A 1 179 ? 0.779 30.835 31.059 1.00 6.12 179 ASN A O 1
ATOM 1387 N N . GLU A 1 180 ? 2.195 31.934 29.730 1.00 5.07 180 GLU A N 1
ATOM 1388 C CA . GLU A 1 180 ? 1.130 32.473 28.846 1.00 6.16 180 GLU A CA 1
ATOM 1389 C C . GLU A 1 180 ? -0.200 32.837 29.528 1.00 5.73 180 GLU A C 1
ATOM 1390 O O . GLU A 1 180 ? -1.260 32.308 29.173 1.00 6.18 180 GLU A O 1
ATOM 1396 N N . PRO A 1 181 ? -0.140 33.792 30.474 1.00 6.06 181 PRO A N 1
ATOM 1397 C CA . PRO A 1 181 ? -1.260 34.178 31.331 1.00 5.92 181 PRO A CA 1
ATOM 1398 C C . PRO A 1 181 ? -2.510 34.719 30.594 1.00 6.40 181 PRO A C 1
ATOM 1399 O O . PRO A 1 181 ? -3.641 34.465 31.045 1.00 6.02 181 PRO A O 1
ATOM 1403 N N . SER A 1 182 ? -2.329 35.452 29.490 1.00 6.81 182 SER A N 1
ATOM 1404 C CA . SER A 1 182 ? -3.483 35.936 28.726 1.00 6.86 182 SER A CA 1
ATOM 1405 C C . SER A 1 182 ? -4.193 34.784 27.989 1.00 8.27 182 SER A C 1
ATOM 1406 O O . SER A 1 182 ? -5.327 34.934 27.522 1.00 8.45 182 SER A O 1
ATOM 1409 N N . LEU A 1 183 ? -3.533 33.620 27.901 1.00 8.12 183 LEU A N 1
ATOM 1410 C CA . LEU A 1 183 ? -4.183 32.444 27.359 1.00 8.11 183 LEU A CA 1
ATOM 1411 C C . LEU A 1 183 ? -4.760 31.526 28.435 1.00 7.68 183 LEU A C 1
ATOM 1412 O O . LEU A 1 183 ? -5.271 30.486 28.116 1.00 7.84 183 LEU A O 1
ATOM 1417 N N . TRP A 1 184 ? -4.697 31.905 29.705 1.00 8.01 184 TRP A N 1
ATOM 1418 C CA . TRP A 1 184 ? -5.245 31.027 30.750 1.00 8.17 184 TRP A CA 1
ATOM 1419 C C . TRP A 1 184 ? -6.680 30.589 30.472 1.00 8.39 184 TRP A C 1
ATOM 1420 O O . TRP A 1 184 ? -6.971 29.427 30.650 1.00 8.78 184 TRP A O 1
ATOM 1431 N N . PRO A 1 185 ? -7.584 31.519 30.056 1.00 9.12 185 PRO A N 1
ATOM 1432 C CA . PRO A 1 185 ? -8.990 31.121 29.815 1.00 8.87 185 PRO A CA 1
ATOM 1433 C C . PRO A 1 185 ? -9.215 30.180 28.632 1.00 8.97 185 PRO A C 1
ATOM 1434 O O . PRO A 1 185 ? -10.209 29.453 28.619 1.00 9.11 185 PRO A O 1
ATOM 1438 N N . SER A 1 186 ? -8.341 30.204 27.628 1.00 9.64 186 SER A N 1
ATOM 1439 C CA . SER A 1 186 ? -8.544 29.326 26.479 1.00 9.52 186 SER A CA 1
ATOM 1440 C C . SER A 1 186 ? -7.684 28.079 26.527 1.00 9.19 186 SER A C 1
ATOM 1441 O O . SER A 1 186 ? -8.067 27.058 25.983 1.00 9.97 186 SER A O 1
ATOM 1444 N N . THR A 1 187 ? -6.512 28.173 27.151 1.00 8.73 187 THR A N 1
ATOM 1445 C CA . THR A 1 187 ? -5.688 27.008 27.396 1.00 8.10 187 THR A CA 1
ATOM 1446 C C . THR A 1 187 ? -6.187 26.232 28.640 1.00 7.83 187 THR A C 1
ATOM 1447 O O . THR A 1 187 ? -6.246 24.974 28.619 1.00 7.42 187 THR A O 1
ATOM 1451 N N . HIS A 1 188 ? -6.524 26.983 29.692 1.00 6.83 188 HIS A N 1
ATOM 1452 C CA . HIS A 1 188 ? -6.963 26.435 30.991 1.00 7.50 188 HIS A CA 1
ATOM 1453 C C . HIS A 1 188 ? -8.327 26.966 31.495 1.00 8.36 188 HIS A C 1
ATOM 1454 O O . HIS A 1 188 ? -8.404 27.502 32.629 1.00 8.41 188 HIS A O 1
ATOM 1461 N N . PRO A 1 189 ? -9.413 26.763 30.698 1.00 8.74 189 PRO A N 1
ATOM 1462 C CA . PRO A 1 189 ? -10.744 27.268 31.087 1.00 8.72 189 PRO A CA 1
ATOM 1463 C C . PRO A 1 189 ? -11.214 26.699 32.420 1.00 8.98 189 PRO A C 1
ATOM 1464 O O . PRO A 1 189 ? -11.949 27.356 33.159 1.00 8.82 189 PRO A O 1
ATOM 1468 N N . LEU A 1 190 ? -10.766 25.492 32.742 1.00 8.86 190 LEU A N 1
ATOM 1469 C CA . LEU A 1 190 ? -11.196 24.860 33.998 1.00 8.54 190 LEU A CA 1
ATOM 1470 C C . LEU A 1 190 ? -10.488 25.423 35.240 1.00 8.16 190 LEU A C 1
ATOM 1471 O O . LEU A 1 190 ? -11.010 25.331 36.372 1.00 8.23 190 LEU A O 1
ATOM 1476 N N . ILE A 1 191 ? -9.314 26.007 35.023 1.00 7.11 191 ILE A N 1
ATOM 1477 C CA . ILE A 1 191 ? -8.566 26.676 36.097 1.00 7.21 191 ILE A CA 1
ATOM 1478 C C . ILE A 1 191 ? -8.991 28.144 36.188 1.00 7.44 191 ILE A C 1
ATOM 1479 O O . ILE A 1 191 ? -9.189 28.679 37.267 1.00 7.59 191 ILE A O 1
ATOM 1484 N N . HIS A 1 192 ? -9.090 28.793 35.030 1.00 7.97 192 HIS A N 1
ATOM 1485 C CA . HIS A 1 192 ? -9.208 30.239 34.955 1.00 7.91 192 HIS A CA 1
ATOM 1486 C C . HIS A 1 192 ? -10.190 30.663 33.832 1.00 8.67 192 HIS A C 1
ATOM 1487 O O . HIS A 1 192 ? -9.746 31.236 32.823 1.00 8.53 192 HIS A O 1
ATOM 1494 N N . PRO A 1 193 ? -11.515 30.395 34.013 1.00 8.94 193 PRO A N 1
ATOM 1495 C CA . PRO A 1 193 ? -12.561 30.666 33.013 1.00 9.28 193 PRO A CA 1
ATOM 1496 C C . PRO A 1 193 ? -12.557 32.102 32.439 1.00 9.96 193 PRO A C 1
ATOM 1497 O O . PRO A 1 193 ? -12.850 32.296 31.256 1.00 9.47 193 PRO A O 1
ATOM 1501 N N . ASP A 1 194 ? -12.244 33.079 33.275 1.00 10.46 194 ASP A N 1
ATOM 1502 C CA . ASP A 1 194 ? -12.322 34.477 32.886 1.00 11.83 194 ASP A CA 1
ATOM 1503 C C . ASP A 1 194 ? -11.070 35.000 32.183 1.00 12.05 194 ASP A C 1
ATOM 1504 O O . ASP A 1 194 ? -9.968 34.525 32.401 1.00 11.89 194 ASP A O 1
ATOM 1509 N N . LYS A 1 195 ? -11.250 36.014 31.351 1.00 12.49 195 LYS A N 1
ATOM 1510 C CA . LYS A 1 195 ? -10.113 36.726 30.773 1.00 13.26 195 LYS A CA 1
ATOM 1511 C C . LYS A 1 195 ? -9.163 37.241 31.865 1.00 12.10 195 LYS A C 1
ATOM 1512 O O . LYS A 1 195 ? -9.588 37.683 32.927 1.00 12.88 195 LYS A O 1
ATOM 1518 N N . THR A 1 196 ? -7.868 37.140 31.618 1.00 11.23 196 THR A N 1
ATOM 1519 C CA . THR A 1 196 ? -6.866 37.640 32.548 1.00 9.58 196 THR A CA 1
ATOM 1520 C C . THR A 1 196 ? -6.729 39.160 32.417 1.00 9.92 196 THR A C 1
ATOM 1521 O O . THR A 1 196 ? -6.544 39.688 31.341 1.00 9.86 196 THR A O 1
ATOM 1525 N N . LYS A 1 197 ? -6.817 39.862 33.530 1.00 10.20 197 LYS A N 1
ATOM 1526 C CA . LYS A 1 197 ? -6.692 41.296 33.503 1.00 10.29 197 LYS A CA 1
ATOM 1527 C C . LYS A 1 197 ? -5.219 41.696 33.501 1.00 9.91 197 LYS A C 1
ATOM 1528 O O . LYS A 1 197 ? -4.355 40.958 33.987 1.00 8.85 197 LYS A O 1
ATOM 1534 N N . CYS A 1 198 ? -4.948 42.857 32.906 1.00 10.03 198 CYS A N 1
ATOM 1535 C CA . CYS A 1 198 ? -3.633 43.475 32.975 1.00 10.82 198 CYS A CA 1
ATOM 1536 C C . CYS A 1 198 ? -3.252 43.659 34.430 1.00 10.31 198 CYS A C 1
ATOM 1537 O O . CYS A 1 198 ? -2.153 43.303 34.833 1.00 10.44 198 CYS A O 1
ATOM 1540 N N . SER A 1 199 ? -4.177 44.174 35.230 1.00 10.82 199 SER A N 1
ATOM 1541 C CA . SER A 1 199 ? -3.909 44.351 36.675 1.00 10.76 199 SER A CA 1
ATOM 1542 C C . SER A 1 199 ? -3.683 43.007 37.412 1.00 10.71 199 SER A C 1
ATOM 1543 O O . SER A 1 199 ? -2.854 42.927 38.337 1.00 10.36 199 SER A O 1
ATOM 1546 N N . GLU A 1 200 ? -4.413 41.970 36.998 1.00 9.52 200 GLU A N 1
ATOM 1547 C CA . GLU A 1 200 ? -4.248 40.640 37.570 1.00 9.85 200 GLU A CA 1
ATOM 1548 C C . GLU A 1 200 ? -2.846 40.059 37.291 1.00 8.98 200 GLU A C 1
ATOM 1549 O O . GLU A 1 200 ? -2.145 39.631 38.213 1.00 7.99 200 GLU A O 1
ATOM 1555 N N . VAL A 1 201 ? -2.432 40.070 36.024 1.00 9.01 201 VAL A N 1
ATOM 1556 C CA . VAL A 1 201 ? -1.095 39.564 35.669 1.00 8.55 201 VAL A CA 1
ATOM 1557 C C . VAL A 1 201 ? 0.047 40.299 36.407 1.00 8.83 201 VAL A C 1
ATOM 1558 O O . VAL A 1 201 ? 0.992 39.664 36.906 1.00 8.76 201 VAL A O 1
ATOM 1562 N N . LEU A 1 202 ? -0.042 41.628 36.442 1.00 8.90 202 LEU A N 1
ATOM 1563 C CA . LEU A 1 202 ? 0.914 42.471 37.145 1.00 9.31 202 LEU A CA 1
ATOM 1564 C C . LEU A 1 202 ? 1.013 42.044 38.626 1.00 9.31 202 LEU A C 1
ATOM 1565 O O . LEU A 1 202 ? 2.097 41.838 39.150 1.00 8.30 202 LEU A O 1
ATOM 1570 N N . ASP A 1 203 ? -0.150 41.911 39.265 1.00 10.03 203 ASP A N 1
ATOM 1571 C CA . ASP A 1 203 ? -0.254 41.587 40.692 1.00 10.80 203 ASP A CA 1
ATOM 1572 C C . ASP A 1 203 ? 0.284 40.190 41.001 1.00 9.27 203 ASP A C 1
ATOM 1573 O O . ASP A 1 203 ? 1.078 40.016 41.927 1.00 8.93 203 ASP A O 1
ATOM 1578 N N . LYS A 1 204 ? -0.133 39.212 40.208 1.00 7.96 204 LYS A N 1
ATOM 1579 C CA . LYS A 1 204 ? 0.330 37.833 40.386 1.00 7.36 204 LYS A CA 1
ATOM 1580 C C . LYS A 1 204 ? 1.811 37.678 40.090 1.00 6.95 204 LYS A C 1
ATOM 1581 O O . LYS A 1 204 ? 2.534 37.045 40.850 1.00 7.42 204 LYS A O 1
ATOM 1587 N N . ASP A 1 205 ? 2.277 38.285 39.001 1.00 6.86 205 ASP A N 1
ATOM 1588 C CA . ASP A 1 205 ? 3.705 38.316 38.724 1.00 6.18 205 ASP A CA 1
ATOM 1589 C C . ASP A 1 205 ? 4.469 38.967 39.852 1.00 6.41 205 ASP A C 1
ATOM 1590 O O . ASP A 1 205 ? 5.566 38.528 40.195 1.00 7.43 205 ASP A O 1
ATOM 1595 N N . THR A 1 206 ? 3.905 40.017 40.434 1.00 5.93 206 THR A N 1
ATOM 1596 C CA . THR A 1 206 ? 4.627 40.764 41.449 1.00 6.14 206 THR A CA 1
ATOM 1597 C C . THR A 1 206 ? 4.757 39.945 42.742 1.00 6.99 206 THR A C 1
ATOM 1598 O O . THR A 1 206 ? 5.829 39.838 43.298 1.00 7.37 206 THR A O 1
ATOM 1602 N N . GLN A 1 207 ? 3.647 39.374 43.193 1.00 7.83 207 GLN A N 1
ATOM 1603 C CA . GLN A 1 207 ? 3.598 38.580 44.399 1.00 9.83 207 GLN A CA 1
ATOM 1604 C C . GLN A 1 207 ? 4.387 37.280 44.256 1.00 8.37 207 GLN A C 1
ATOM 1605 O O . GLN A 1 207 ? 5.083 36.891 45.166 1.00 8.10 207 GLN A O 1
ATOM 1611 N N . LEU A 1 208 ? 4.284 36.627 43.100 1.00 8.38 208 LEU A N 1
ATOM 1612 C CA . LEU A 1 208 ? 5.077 35.420 42.850 1.00 7.40 208 LEU A CA 1
ATOM 1613 C C . LEU A 1 208 ? 6.570 35.746 42.750 1.00 7.46 208 LEU A C 1
ATOM 1614 O O . LEU A 1 208 ? 7.403 35.027 43.292 1.00 7.66 208 LEU A O 1
ATOM 1619 N N . ALA A 1 209 ? 6.927 36.840 42.082 1.00 7.55 209 ALA A N 1
ATOM 1620 C CA . ALA A 1 209 ? 8.335 37.250 42.087 1.00 7.92 209 ALA A CA 1
ATOM 1621 C C . ALA A 1 209 ? 8.835 37.559 43.505 1.00 8.33 209 ALA A C 1
ATOM 1622 O O . ALA A 1 209 ? 9.972 37.252 43.832 1.00 8.87 209 ALA A O 1
ATOM 1624 N N . GLN A 1 210 ? 7.991 38.138 44.368 1.00 8.82 210 GLN A N 1
ATOM 1625 C CA . GLN A 1 210 ? 8.394 38.355 45.770 1.00 9.25 210 GLN A CA 1
ATOM 1626 C C . GLN A 1 210 ? 8.662 37.060 46.568 1.00 9.34 210 GLN A C 1
ATOM 1627 O O . GLN A 1 210 ? 9.559 37.012 47.407 1.00 8.78 210 GLN A O 1
ATOM 1633 N N . VAL A 1 211 ? 7.888 36.008 46.306 1.00 9.55 211 VAL A N 1
ATOM 1634 C CA . VAL A 1 211 ? 8.163 34.689 46.899 1.00 8.81 211 VAL A CA 1
ATOM 1635 C C . VAL A 1 211 ? 9.557 34.153 46.512 1.00 8.86 211 VAL A C 1
ATOM 1636 O O . VAL A 1 211 ? 10.314 33.684 47.369 1.00 8.75 211 VAL A O 1
ATOM 1640 N N . VAL A 1 212 ? 9.882 34.231 45.224 1.00 8.04 212 VAL A N 1
ATOM 1641 C CA . VAL A 1 212 ? 11.165 33.773 44.723 1.00 8.54 212 VAL A CA 1
ATOM 1642 C C . VAL A 1 212 ? 12.323 34.485 45.435 1.00 8.74 212 VAL A C 1
ATOM 1643 O O . VAL A 1 212 ? 13.277 33.842 45.894 1.00 7.79 212 VAL A O 1
ATOM 1647 N N . LYS A 1 213 ? 12.223 35.808 45.506 1.00 9.26 213 LYS A N 1
ATOM 1648 C CA . LYS A 1 213 ? 13.274 36.637 46.097 1.00 10.30 213 LYS A CA 1
ATOM 1649 C C . LYS A 1 213 ? 13.400 36.398 47.558 1.00 11.23 213 LYS A C 1
ATOM 1650 O O . LYS A 1 213 ? 14.502 36.433 48.076 1.00 13.03 213 LYS A O 1
ATOM 1656 N N . LYS A 1 214 ? 12.276 36.172 48.238 1.00 11.76 214 LYS A N 1
ATOM 1657 C CA . LYS A 1 214 ? 12.308 35.848 49.655 1.00 11.80 214 LYS A CA 1
ATOM 1658 C C . LYS A 1 214 ? 13.105 34.563 49.911 1.00 11.16 214 LYS A C 1
ATOM 1659 O O . LYS A 1 214 ? 14.023 34.557 50.734 1.00 11.63 214 LYS A O 1
ATOM 1665 N N . ILE A 1 215 ? 12.779 33.497 49.188 1.00 10.77 215 ILE A N 1
ATOM 1666 C CA . ILE A 1 215 ? 13.418 32.186 49.400 1.00 10.90 215 ILE A CA 1
ATOM 1667 C C . ILE A 1 215 ? 14.813 32.117 48.773 1.00 10.63 215 ILE A C 1
ATOM 1668 O O . ILE A 1 215 ? 15.744 31.566 49.349 1.00 11.36 215 ILE A O 1
ATOM 1673 N N . ASP A 1 216 ? 14.981 32.705 47.605 1.00 10.47 216 ASP A N 1
ATOM 1674 C CA . ASP A 1 216 ? 16.299 32.692 46.994 1.00 10.03 216 ASP A CA 1
ATOM 1675 C C . ASP A 1 216 ? 16.593 34.048 46.374 1.00 9.35 216 ASP A C 1
ATOM 1676 O O . ASP A 1 216 ? 16.271 34.273 45.184 1.00 8.88 216 ASP A O 1
ATOM 1681 N N . PRO A 1 217 ? 17.177 34.968 47.190 1.00 8.51 217 PRO A N 1
ATOM 1682 C CA . PRO A 1 217 ? 17.462 36.337 46.741 1.00 8.17 217 PRO A CA 1
ATOM 1683 C C . PRO A 1 217 ? 18.271 36.418 45.441 1.00 7.46 217 PRO A C 1
ATOM 1684 O O . PRO A 1 217 ? 18.185 37.404 44.733 1.00 8.44 217 PRO A O 1
ATOM 1688 N N . ALA A 1 218 ? 19.029 35.379 45.142 1.00 7.28 218 ALA A N 1
ATOM 1689 C CA . ALA A 1 218 ? 19.968 35.339 44.005 1.00 6.99 218 ALA A CA 1
ATOM 1690 C C . ALA A 1 218 ? 19.325 34.727 42.750 1.00 7.02 218 ALA A C 1
ATOM 1691 O O . ALA A 1 218 ? 19.895 34.773 41.670 1.00 7.70 218 ALA A O 1
ATOM 1693 N N . ALA A 1 219 ? 18.138 34.148 42.896 1.00 6.79 219 ALA A N 1
ATOM 1694 C CA . ALA A 1 219 ? 17.456 33.552 41.754 1.00 7.38 219 ALA A CA 1
ATOM 1695 C C . ALA A 1 219 ? 16.780 34.625 40.903 1.00 7.65 219 ALA A C 1
ATOM 1696 O O . ALA A 1 219 ? 16.365 35.681 41.396 1.00 7.99 219 ALA A O 1
ATOM 1698 N N . GLU A 1 220 ? 16.684 34.340 39.612 1.00 8.76 220 GLU A N 1
ATOM 1699 C CA . GLU A 1 220 ? 16.158 35.289 38.626 1.00 9.48 220 GLU A CA 1
ATOM 1700 C C . GLU A 1 220 ? 14.711 34.964 38.244 1.00 9.58 220 GLU A C 1
ATOM 1701 O O . GLU A 1 220 ? 14.312 33.779 38.201 1.00 8.87 220 GLU A O 1
ATOM 1707 N N . THR A 1 221 ? 13.935 36.021 37.980 1.00 9.20 221 THR A N 1
ATOM 1708 C CA . THR A 1 221 ? 12.512 35.866 37.652 1.00 8.57 221 THR A CA 1
ATOM 1709 C C . THR A 1 221 ? 12.265 36.245 36.220 1.00 8.18 221 THR A C 1
ATOM 1710 O O . THR A 1 221 ? 12.867 37.200 35.712 1.00 7.04 221 THR A O 1
ATOM 1714 N N . PHE A 1 222 ? 11.386 35.463 35.588 1.00 7.45 222 PHE A N 1
ATOM 1715 C CA . PHE A 1 222 ? 11.093 35.551 34.164 1.00 7.64 222 PHE A CA 1
ATOM 1716 C C . PHE A 1 222 ? 9.599 35.760 34.100 1.00 7.82 222 PHE A C 1
ATOM 1717 O O . PHE A 1 222 ? 8.834 34.912 34.619 1.00 7.53 222 PHE A O 1
ATOM 1725 N N . GLY A 1 223 ? 9.196 36.870 33.455 1.00 7.29 223 GLY A N 1
ATOM 1726 C CA . GLY A 1 223 ? 7.791 37.221 33.266 1.00 6.92 223 GLY A CA 1
ATOM 1727 C C . GLY A 1 223 ? 7.580 38.207 32.127 1.00 7.80 223 GLY A C 1
ATOM 1728 O O . GLY A 1 223 ? 8.521 38.850 31.683 1.00 7.66 223 GLY A O 1
ATOM 1729 N N . PRO A 1 224 ? 6.333 38.318 31.623 1.00 7.97 224 PRO A N 1
ATOM 1730 C CA . PRO A 1 224 ? 5.201 37.498 32.056 1.00 8.26 224 PRO A CA 1
ATOM 1731 C C . PRO A 1 224 ? 5.072 36.158 31.336 1.00 7.92 224 PRO A C 1
ATOM 1732 O O . PRO A 1 224 ? 4.134 35.432 31.625 1.00 9.86 224 PRO A O 1
ATOM 1736 N N . ALA A 1 225 ? 6.014 35.821 30.451 1.00 7.76 225 ALA A N 1
ATOM 1737 C CA . ALA A 1 225 ? 5.922 34.649 29.538 1.00 7.31 225 ALA A CA 1
ATOM 1738 C C . ALA A 1 225 ? 4.739 34.768 28.591 1.00 7.41 225 ALA A C 1
ATOM 1739 O O . ALA A 1 225 ? 3.885 33.881 28.507 1.00 7.47 225 ALA A O 1
ATOM 1741 N N . LEU A 1 226 ? 4.727 35.872 27.853 1.00 7.11 226 LEU A N 1
ATOM 1742 C CA . LEU A 1 226 ? 3.676 36.200 26.906 1.00 7.33 226 LEU A CA 1
ATOM 1743 C C . LEU A 1 226 ? 3.752 35.324 25.655 1.00 7.40 226 LEU A C 1
ATOM 1744 O O . LEU A 1 226 ? 4.838 35.104 25.103 1.00 7.61 226 LEU A O 1
ATOM 1749 N N . PHE A 1 227 ? 2.600 34.847 25.207 1.00 7.02 227 PHE A N 1
ATOM 1750 C CA . PHE A 1 227 ? 2.510 33.854 24.130 1.00 6.40 227 PHE A CA 1
ATOM 1751 C C . PHE A 1 227 ? 2.960 34.334 22.740 1.00 6.71 227 PHE A C 1
ATOM 1752 O O . PHE A 1 227 ? 3.311 33.521 21.876 1.00 6.89 227 PHE A O 1
ATOM 1760 N N . GLY A 1 228 ? 2.938 35.650 22.517 1.00 6.33 228 GLY A N 1
ATOM 1761 C CA . GLY A 1 228 ? 2.994 36.163 21.145 1.00 5.30 228 GLY A CA 1
ATOM 1762 C C . GLY A 1 228 ? 2.559 37.605 20.998 1.00 5.87 228 GLY A C 1
ATOM 1763 O O . GLY A 1 228 ? 2.149 38.228 21.963 1.00 5.46 228 GLY A O 1
ATOM 1764 N N . PHE A 1 229 ? 2.634 38.150 19.779 1.00 6.34 229 PHE A N 1
ATOM 1765 C CA . PHE A 1 229 ? 2.556 39.590 19.629 1.00 6.75 229 PHE A CA 1
ATOM 1766 C C . PHE A 1 229 ? 1.258 40.177 20.169 1.00 7.38 229 PHE A C 1
ATOM 1767 O O . PHE A 1 229 ? 1.243 41.298 20.700 1.00 7.76 229 PHE A O 1
ATOM 1775 N N . SER A 1 230 ? 0.171 39.439 19.993 1.00 7.18 230 SER A N 1
ATOM 1776 C CA . SER A 1 230 ? -1.136 39.865 20.491 1.00 8.66 230 SER A CA 1
ATOM 1777 C C . SER A 1 230 ? -1.153 40.171 22.004 1.00 7.79 230 SER A C 1
ATOM 1778 O O . SER A 1 230 ? -1.769 41.165 22.434 1.00 8.02 230 SER A O 1
ATOM 1781 N N . ALA A 1 231 ? -0.458 39.343 22.792 1.00 7.05 231 ALA A N 1
ATOM 1782 C CA . ALA A 1 231 ? -0.252 39.614 24.230 1.00 6.60 231 ALA A CA 1
ATOM 1783 C C . ALA A 1 231 ? 0.712 40.737 24.503 1.00 6.34 231 ALA A C 1
ATOM 1784 O O . ALA A 1 231 ? 0.559 41.440 25.499 1.00 6.56 231 ALA A O 1
ATOM 1786 N N . PHE A 1 232 ? 1.733 40.895 23.662 1.00 6.50 232 PHE A N 1
ATOM 1787 C CA . PHE A 1 232 ? 2.681 42.026 23.792 1.00 6.67 232 PHE A CA 1
ATOM 1788 C C . PHE A 1 232 ? 1.941 43.343 23.621 1.00 6.78 232 PHE A C 1
ATOM 1789 O O . PHE A 1 232 ? 2.344 44.378 24.168 1.00 6.98 232 PHE A O 1
ATOM 1797 N N . ASN A 1 233 ? 0.889 43.291 22.808 1.00 6.63 233 ASN A N 1
ATOM 1798 C CA . ASN A 1 233 ? 0.268 44.476 22.235 1.00 7.41 233 ASN A CA 1
ATOM 1799 C C . ASN A 1 233 ? -0.746 45.016 23.240 1.00 7.29 233 ASN A C 1
ATOM 1800 O O . ASN A 1 233 ? -0.515 46.059 23.873 1.00 6.77 233 ASN A O 1
ATOM 1805 N N . ASP A 1 234 ? -1.830 44.271 23.442 1.00 7.62 234 ASP A N 1
ATOM 1806 C CA . ASP A 1 234 ? -2.902 44.697 24.333 1.00 7.22 234 ASP A CA 1
ATOM 1807 C C . ASP A 1 234 ? -3.315 43.590 25.299 1.00 7.59 234 ASP A C 1
ATOM 1808 O O . ASP A 1 234 ? -4.462 43.521 25.754 1.00 6.48 234 ASP A O 1
ATOM 1813 N N . PHE A 1 235 ? -2.332 42.755 25.653 1.00 8.12 235 PHE A N 1
ATOM 1814 C CA . PHE A 1 235 ? -2.535 41.579 26.527 1.00 7.05 235 PHE A CA 1
ATOM 1815 C C . PHE A 1 235 ? -3.705 40.711 26.056 1.00 7.57 235 PHE A C 1
ATOM 1816 O O . PHE A 1 235 ? -4.555 40.278 26.858 1.00 6.16 235 PHE A O 1
ATOM 1824 N N . ASN A 1 236 ? -3.722 40.458 24.736 1.00 8.52 236 ASN A N 1
ATOM 1825 C CA . ASN A 1 236 ? -4.725 39.610 24.069 1.00 9.16 236 ASN A CA 1
ATOM 1826 C C . ASN A 1 236 ? -6.167 40.146 24.278 1.00 10.06 236 ASN A C 1
ATOM 1827 O O . ASN A 1 236 ? -7.051 39.442 24.810 1.00 9.56 236 ASN A O 1
ATOM 1832 N N . SER A 1 237 ? -6.379 41.401 23.878 1.00 10.63 237 SER A N 1
ATOM 1833 C CA . SER A 1 237 ? -7.633 42.126 24.100 1.00 11.81 237 SER A CA 1
ATOM 1834 C C . SER A 1 237 ? -8.146 42.001 25.542 1.00 11.99 237 SER A C 1
ATOM 1835 O O . SER A 1 237 ? -9.288 41.623 25.801 1.00 11.60 237 SER A O 1
ATOM 1838 N N . SER A 1 238 ? -7.270 42.326 26.481 1.00 12.09 238 SER A N 1
ATOM 1839 C CA . SER A 1 238 ? -7.619 42.290 27.883 1.00 11.79 238 SER A CA 1
ATOM 1840 C C . SER A 1 238 ? -8.763 43.271 28.159 1.00 11.72 238 SER A C 1
ATOM 1841 O O . SER A 1 238 ? -8.734 44.405 27.658 1.00 12.23 238 SER A O 1
ATOM 1844 N N . PRO A 1 239 ? -9.792 42.836 28.933 1.00 11.59 239 PRO A N 1
ATOM 1845 C CA . PRO A 1 239 ? -10.920 43.721 29.220 1.00 11.08 239 PRO A CA 1
ATOM 1846 C C . PRO A 1 239 ? -10.526 45.037 29.905 1.00 11.38 239 PRO A C 1
ATOM 1847 O O . PRO A 1 239 ? -11.200 46.039 29.686 1.00 11.56 239 PRO A O 1
ATOM 1851 N N . ASP A 1 240 ? -9.462 45.049 30.715 1.00 10.47 240 ASP A N 1
ATOM 1852 C CA . ASP A 1 240 ? -9.045 46.285 31.375 1.00 10.68 240 ASP A CA 1
ATOM 1853 C C . ASP A 1 240 ? -7.958 47.093 30.625 1.00 10.95 240 ASP A C 1
ATOM 1854 O O . ASP A 1 240 ? -7.532 48.133 31.108 1.00 11.01 240 ASP A O 1
ATOM 1859 N N . TRP A 1 241 ? -7.534 46.628 29.446 1.00 11.11 241 TRP A N 1
ATOM 1860 C CA . TRP A 1 241 ? -6.431 47.296 28.740 1.00 11.77 241 TRP A CA 1
ATOM 1861 C C . TRP A 1 241 ? -6.724 48.780 28.418 1.00 12.26 241 TRP A C 1
ATOM 1862 O O . TRP A 1 241 ? -5.894 49.647 28.696 1.00 11.89 241 TRP A O 1
ATOM 1873 N N . SER A 1 242 ? -7.912 49.060 27.881 1.00 13.10 242 SER A N 1
ATOM 1874 C CA . SER A 1 242 ? -8.333 50.441 27.587 1.00 14.62 242 SER A CA 1
ATOM 1875 C C . SER A 1 242 ? -8.172 51.406 28.745 1.00 15.00 242 SER A C 1
ATOM 1876 O O . SER A 1 242 ? -7.673 52.504 28.572 1.00 15.39 242 SER A O 1
ATOM 1879 N N . SER A 1 243 ? -8.589 50.982 29.929 1.00 15.63 243 SER A N 1
ATOM 1880 C CA . SER A 1 243 ? -8.473 51.815 31.119 1.00 15.64 243 SER A CA 1
ATOM 1881 C C . SER A 1 243 ? -7.070 51.927 31.749 1.00 15.12 243 SER A C 1
ATOM 1882 O O . SER A 1 243 ? -6.839 52.805 32.595 1.00 16.51 243 SER A O 1
ATOM 1885 N N . VAL A 1 244 ? -6.133 51.057 31.388 1.00 13.44 244 VAL A N 1
ATOM 1886 C CA . VAL A 1 244 ? -4.800 51.160 31.973 1.00 12.34 244 VAL A CA 1
ATOM 1887 C C . VAL A 1 244 ? -3.770 51.602 30.915 1.00 12.80 244 VAL A C 1
ATOM 1888 O O . VAL A 1 244 ? -2.618 51.867 31.237 1.00 13.21 244 VAL A O 1
ATOM 1892 N N . LYS A 1 245 ? -4.202 51.681 29.661 1.00 12.24 245 LYS A N 1
ATOM 1893 C CA . LYS A 1 245 ? -3.318 52.012 28.557 1.00 12.06 245 LYS A CA 1
ATOM 1894 C C . LYS A 1 245 ? -2.707 53.393 28.744 1.00 12.26 245 LYS A C 1
ATOM 1895 O O . LYS A 1 245 ? -1.504 53.541 28.653 1.00 12.63 245 LYS A O 1
ATOM 1901 N N . GLY A 1 246 ? -3.515 54.417 29.004 1.00 12.64 246 GLY A N 1
ATOM 1902 C CA . GLY A 1 246 ? -2.978 55.783 29.024 1.00 12.53 246 GLY A CA 1
ATOM 1903 C C . GLY A 1 246 ? -2.160 56.055 27.773 1.00 12.51 246 GLY A C 1
ATOM 1904 O O . GLY A 1 246 ? -2.593 55.747 26.655 1.00 12.60 246 GLY A O 1
ATOM 1905 N N . ASN A 1 247 ? -0.948 56.562 27.970 1.00 12.57 247 ASN A N 1
ATOM 1906 C CA . ASN A 1 247 ? -0.009 56.829 26.892 1.00 12.97 247 ASN A CA 1
ATOM 1907 C C . ASN A 1 247 ? 0.828 55.638 26.365 1.00 12.67 247 ASN A C 1
ATOM 1908 O O . ASN A 1 247 ? 1.568 55.802 25.397 1.00 12.99 247 ASN A O 1
ATOM 1913 N N . TYR A 1 248 ? 0.749 54.478 27.020 1.00 11.93 248 TYR A N 1
ATOM 1914 C CA . TYR A 1 248 ? 1.543 53.303 26.637 1.00 11.83 248 TYR A CA 1
ATOM 1915 C C . TYR A 1 248 ? 1.253 52.839 25.224 1.00 11.22 248 TYR A C 1
ATOM 1916 O O . TYR A 1 248 ? 0.089 52.631 24.880 1.00 12.03 248 TYR A O 1
ATOM 1925 N N . GLN A 1 249 ? 2.305 52.713 24.409 1.00 10.71 249 GLN A N 1
ATOM 1926 C CA . GLN A 1 249 ? 2.199 52.105 23.088 1.00 9.84 249 GLN A CA 1
ATOM 1927 C C . GLN A 1 249 ? 1.631 50.694 23.154 1.00 9.81 249 GLN A C 1
ATOM 1928 O O . GLN A 1 249 ? 0.802 50.328 22.321 1.00 9.46 249 GLN A O 1
ATOM 1934 N N . TRP A 1 250 ? 2.074 49.905 24.133 1.00 9.54 250 TRP A N 1
ATOM 1935 C CA . TRP A 1 250 ? 1.638 48.508 24.216 1.00 9.64 250 TRP A CA 1
ATOM 1936 C C . TRP A 1 250 ? 1.748 47.962 25.623 1.00 9.79 250 TRP A C 1
ATOM 1937 O O . TRP A 1 250 ? 2.210 48.665 26.529 1.00 10.73 250 TRP A O 1
ATOM 1948 N N . PHE A 1 251 ? 1.275 46.728 25.816 1.00 9.70 251 PHE A N 1
ATOM 1949 C CA . PHE A 1 251 ? 1.219 46.135 27.150 1.00 8.72 251 PHE A CA 1
ATOM 1950 C C . PHE A 1 251 ? 2.616 45.952 27.734 1.00 8.45 251 PHE A C 1
ATOM 1951 O O . PHE A 1 251 ? 2.778 46.044 28.921 1.00 9.45 251 PHE A O 1
ATOM 1959 N N . ILE A 1 252 ? 3.623 45.694 26.897 1.00 8.25 252 ILE A N 1
ATOM 1960 C CA . ILE A 1 252 ? 5.024 45.580 27.351 1.00 7.46 252 ILE A CA 1
ATOM 1961 C C . ILE A 1 252 ? 5.528 46.779 28.168 1.00 7.76 252 ILE A C 1
ATOM 1962 O O . ILE A 1 252 ? 6.196 46.594 29.196 1.00 7.75 252 ILE A O 1
ATOM 1967 N N . ASP A 1 253 ? 5.195 47.997 27.722 1.00 8.41 253 ASP A N 1
ATOM 1968 C CA . ASP A 1 253 ? 5.490 49.257 28.446 1.00 8.29 253 ASP A CA 1
ATOM 1969 C C . ASP A 1 253 ? 4.755 49.330 29.801 1.00 7.95 253 ASP A C 1
ATOM 1970 O O . ASP A 1 253 ? 5.340 49.623 30.809 1.00 8.04 253 ASP A O 1
ATOM 1975 N N . TYR A 1 254 ? 3.459 49.064 29.789 1.00 9.06 254 TYR A N 1
ATOM 1976 C CA . TYR A 1 254 ? 2.669 48.976 31.000 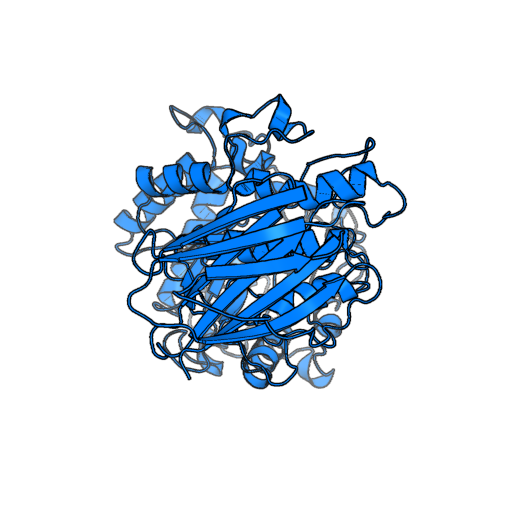1.00 9.63 254 TYR A CA 1
ATOM 1977 C C . TYR A 1 254 ? 3.318 48.009 31.967 1.00 9.19 254 TYR A C 1
ATOM 1978 O O . TYR A 1 254 ? 3.449 48.317 33.161 1.00 9.54 254 TYR A O 1
ATOM 1987 N N . TYR A 1 255 ? 3.671 46.830 31.460 1.00 8.35 255 TYR A N 1
ATOM 1988 C CA . TYR A 1 255 ? 4.189 45.774 32.307 1.00 8.07 255 TYR A CA 1
ATOM 1989 C C . TYR A 1 255 ? 5.549 46.145 32.897 1.00 7.86 255 TYR A C 1
ATOM 1990 O O . TYR A 1 255 ? 5.731 46.022 34.108 1.00 8.49 255 TYR A O 1
ATOM 1999 N N . LEU A 1 256 ? 6.468 46.637 32.051 1.00 7.51 256 LEU A N 1
ATOM 2000 C CA . LEU A 1 256 ? 7.816 47.070 32.493 1.00 7.46 256 LEU A CA 1
ATOM 2001 C C . LEU A 1 256 ? 7.797 48.216 33.467 1.00 7.33 256 LEU A C 1
ATOM 2002 O O . LEU A 1 256 ? 8.463 48.184 34.510 1.00 7.25 256 LEU A O 1
ATOM 2007 N N . ASP A 1 257 ? 7.020 49.236 33.127 1.00 8.60 257 ASP A N 1
ATOM 2008 C CA . ASP A 1 257 ? 6.865 50.397 33.983 1.00 9.23 257 ASP A CA 1
ATOM 2009 C C . ASP A 1 257 ? 6.348 49.992 35.371 1.00 9.73 257 ASP A C 1
ATOM 2010 O O . ASP A 1 257 ? 6.873 50.431 36.407 1.00 9.54 257 ASP A O 1
ATOM 2015 N N . ASN A 1 258 ? 5.337 49.129 35.398 1.00 9.73 258 ASN A N 1
ATOM 2016 C CA . ASN A 1 258 ? 4.735 48.766 36.684 1.00 9.64 258 ASN A CA 1
ATOM 2017 C C . ASN A 1 258 ? 5.581 47.806 37.530 1.00 9.15 258 ASN A C 1
ATOM 2018 O O . ASN A 1 258 ? 5.595 47.897 38.762 1.00 9.33 258 ASN A O 1
ATOM 2023 N N . MET A 1 259 ? 6.331 46.933 36.862 1.00 7.86 259 MET A N 1
ATOM 2024 C CA . MET A 1 259 ? 7.265 46.064 37.560 1.00 7.85 259 MET A CA 1
ATOM 2025 C C . MET A 1 259 ? 8.416 46.878 38.126 1.00 7.42 259 MET A C 1
ATOM 2026 O O . MET A 1 259 ? 8.937 46.559 39.165 1.00 6.28 259 MET A O 1
ATOM 2031 N N . LYS A 1 260 ? 8.823 47.905 37.396 1.00 8.74 260 LYS A N 1
ATOM 2032 C CA . LYS A 1 260 ? 9.804 48.841 37.880 1.00 9.84 260 LYS A CA 1
ATOM 2033 C C . LYS A 1 260 ? 9.266 49.544 39.133 1.00 10.36 260 LYS A C 1
ATOM 2034 O O . LYS A 1 260 ? 9.909 49.528 40.173 1.00 9.73 260 LYS A O 1
ATOM 2040 N N . LYS A 1 261 ? 8.075 50.139 39.022 1.00 11.04 261 LYS A N 1
ATOM 2041 C CA . LYS A 1 261 ? 7.407 50.821 40.150 1.00 12.28 261 LYS A CA 1
ATOM 2042 C C . LYS A 1 261 ? 7.238 49.873 41.361 1.00 10.93 261 LYS A C 1
ATOM 2043 O O . LYS A 1 261 ? 7.551 50.247 42.498 1.00 9.98 261 LYS A O 1
ATOM 2049 N N . ASN A 1 262 ? 6.789 48.643 41.089 1.00 9.97 262 ASN A N 1
ATOM 2050 C CA . ASN A 1 262 ? 6.634 47.596 42.108 1.00 9.40 262 ASN A CA 1
ATOM 2051 C C . ASN A 1 262 ? 7.955 47.149 42.718 1.00 9.02 262 ASN A C 1
ATOM 2052 O O . ASN A 1 262 ? 8.039 46.917 43.921 1.00 9.58 262 ASN A O 1
ATOM 2057 N N . SER A 1 263 ? 8.982 47.032 41.888 1.00 8.22 263 SER A N 1
ATOM 2058 C CA . SER A 1 263 ? 10.325 46.726 42.365 1.00 8.64 263 SER A CA 1
ATOM 2059 C C . SER A 1 263 ? 10.886 47.857 43.234 1.00 8.71 263 SER A C 1
ATOM 2060 O O . SER A 1 263 ? 11.445 47.597 44.292 1.00 9.27 263 SER A O 1
ATOM 2063 N N . ASP A 1 264 ? 10.773 49.107 42.781 1.00 9.89 264 ASP A N 1
ATOM 2064 C CA . ASP A 1 264 ? 11.197 50.252 43.620 1.00 10.89 264 ASP A CA 1
ATOM 2065 C C . ASP A 1 264 ? 10.500 50.291 44.970 1.00 11.41 264 ASP A C 1
ATOM 2066 O O . ASP A 1 264 ? 11.134 50.598 45.968 1.00 13.19 264 ASP A O 1
ATOM 2071 N N . ALA A 1 265 ? 9.204 49.986 44.988 1.00 11.94 265 ALA A N 1
ATOM 2072 C CA . ALA A 1 265 ? 8.396 49.945 46.214 1.00 12.27 265 ALA A CA 1
ATOM 2073 C C . ALA A 1 265 ? 8.851 48.831 47.164 1.00 12.90 265 ALA A C 1
ATOM 2074 O O . ALA A 1 265 ? 8.842 49.025 48.365 1.00 13.01 265 ALA A O 1
ATOM 2076 N N . ALA A 1 266 ? 9.235 47.675 46.607 1.00 13.12 266 ALA A N 1
ATOM 2077 C CA . ALA A 1 266 ? 9.664 46.512 47.387 1.00 12.86 266 ALA A CA 1
ATOM 2078 C C . ALA A 1 266 ? 11.136 46.605 47.822 1.00 12.75 266 ALA A C 1
ATOM 2079 O O . ALA A 1 266 ? 11.595 45.826 48.681 1.00 13.50 266 ALA A O 1
ATOM 2081 N N . GLY A 1 267 ? 11.867 47.529 47.207 1.00 11.69 267 GLY A N 1
ATOM 2082 C CA . GLY A 1 267 ? 13.255 47.768 47.522 1.00 10.68 267 GLY A CA 1
ATOM 2083 C C . GLY A 1 267 ? 14.224 46.817 46.858 1.00 11.00 267 GLY A C 1
ATOM 2084 O O . GLY A 1 267 ? 15.378 46.731 47.289 1.00 11.64 267 GLY A O 1
ATOM 2085 N N . LYS A 1 268 ? 13.778 46.092 45.823 1.00 9.93 268 LYS A N 1
ATOM 2086 C CA . LYS A 1 268 ? 14.664 45.179 45.086 1.00 9.96 268 LYS A CA 1
ATOM 2087 C C . LYS A 1 268 ? 14.047 44.859 43.703 1.00 9.18 268 LYS A C 1
ATOM 2088 O O . LYS A 1 268 ? 12.823 44.894 43.531 1.00 9.38 268 LYS A O 1
ATOM 2094 N N . ARG A 1 269 ? 14.903 44.531 42.742 1.00 7.82 269 ARG A N 1
ATOM 2095 C CA . ARG A 1 269 ? 14.455 44.050 41.452 1.00 7.65 269 ARG A CA 1
ATOM 2096 C C . ARG A 1 269 ? 13.555 42.797 41.567 1.00 7.52 269 ARG A C 1
ATOM 2097 O O . ARG A 1 269 ? 13.953 41.766 42.101 1.00 7.32 269 ARG A O 1
ATOM 2105 N N . LEU A 1 270 ? 12.346 42.893 41.032 1.00 8.03 270 LEU A N 1
ATOM 2106 C CA . LEU A 1 270 ? 11.425 41.778 41.106 1.00 8.76 270 LEU A CA 1
ATOM 2107 C C . LEU A 1 270 ? 11.298 41.117 39.759 1.00 8.65 270 LEU A C 1
ATOM 2108 O O . LEU A 1 270 ? 10.804 40.003 39.661 1.00 10.09 270 LEU A O 1
ATOM 2113 N N . LEU A 1 271 ? 11.738 41.802 38.714 1.00 8.89 271 LEU A N 1
ATOM 2114 C CA . LEU A 1 271 ? 11.749 41.227 37.390 1.00 8.16 271 LEU A CA 1
ATOM 2115 C C . LEU A 1 271 ? 13.162 41.244 36.886 1.00 7.85 271 LEU A C 1
ATOM 2116 O O . LEU A 1 271 ? 13.731 42.315 36.684 1.00 7.76 271 LEU A O 1
ATOM 2121 N N . ASP A 1 272 ? 13.728 40.058 36.659 1.00 7.00 272 ASP A N 1
ATOM 2122 C CA . ASP A 1 272 ? 15.053 39.973 36.036 1.00 6.18 272 ASP A CA 1
ATOM 2123 C C . ASP A 1 272 ? 14.994 39.902 34.516 1.00 5.98 272 ASP A C 1
ATOM 2124 O O . ASP A 1 272 ? 15.777 40.552 33.848 1.00 5.43 272 ASP A O 1
ATOM 2129 N N . ALA A 1 273 ? 14.080 39.101 33.979 1.00 5.71 273 ALA A N 1
ATOM 2130 C CA . ALA A 1 273 ? 14.011 38.889 32.555 1.00 5.59 273 ALA A CA 1
ATOM 2131 C C . ALA A 1 273 ? 12.592 39.059 32.035 1.00 6.02 273 ALA A C 1
ATOM 2132 O O . ALA A 1 273 ? 11.668 38.340 32.462 1.00 5.28 273 ALA A O 1
ATOM 2134 N N . LEU A 1 274 ? 12.419 40.016 31.117 1.00 5.78 274 LEU A N 1
ATOM 2135 C CA . LEU A 1 274 ? 11.180 40.122 30.366 1.00 5.33 274 LEU A CA 1
ATOM 2136 C C . LEU A 1 274 ? 11.108 38.885 29.470 1.00 5.52 274 LEU A C 1
ATOM 2137 O O . LEU A 1 274 ? 11.943 38.709 28.578 1.00 5.42 274 LEU A O 1
ATOM 2142 N N . ASP A 1 275 ? 10.153 38.003 29.747 1.00 4.97 275 ASP A N 1
ATOM 2143 C CA . ASP A 1 275 ? 10.118 36.720 29.068 1.00 4.46 275 ASP A CA 1
ATOM 2144 C C . ASP A 1 275 ? 8.982 36.626 28.058 1.00 4.28 275 ASP A C 1
ATOM 2145 O O . ASP A 1 275 ? 7.827 36.934 28.352 1.00 4.03 275 ASP A O 1
ATOM 2150 N N . LEU A 1 276 ? 9.331 36.183 26.864 1.00 4.44 276 LEU A N 1
ATOM 2151 C CA . LEU A 1 276 ? 8.463 36.278 25.706 1.00 5.26 276 LEU A CA 1
ATOM 2152 C C . LEU A 1 276 ? 8.529 34.953 24.953 1.00 4.97 276 LEU A C 1
ATOM 2153 O O . LEU A 1 276 ? 9.538 34.267 25.009 1.00 4.56 276 LEU A O 1
ATOM 2158 N N . HIS A 1 277 ? 7.441 34.605 24.274 1.00 4.60 277 HIS A N 1
ATOM 2159 C CA . HIS A 1 277 ? 7.425 33.524 23.319 1.00 5.29 277 HIS A CA 1
ATOM 2160 C C . HIS A 1 277 ? 7.275 34.089 21.921 1.00 5.42 277 HIS A C 1
ATOM 2161 O O . HIS A 1 277 ? 6.585 35.075 21.714 1.00 5.84 277 HIS A O 1
ATOM 2168 N N . TRP A 1 278 ? 7.944 33.466 20.960 1.00 6.16 278 TRP A N 1
ATOM 2169 C CA . TRP A 1 278 ? 7.956 33.972 19.599 1.00 6.06 278 TRP A CA 1
ATOM 2170 C C . TRP A 1 278 ? 7.907 32.823 18.624 1.00 6.49 278 TRP A C 1
ATOM 2171 O O . TRP A 1 278 ? 8.921 32.189 18.327 1.00 6.74 278 TRP A O 1
ATOM 2182 N N . TYR A 1 279 ? 6.698 32.522 18.176 1.00 7.00 279 TYR A N 1
ATOM 2183 C CA . TYR A 1 279 ? 6.499 31.587 17.096 1.00 7.49 279 TYR A CA 1
ATOM 2184 C C . TYR A 1 279 ? 6.159 32.486 15.942 1.00 8.40 279 TYR A C 1
ATOM 2185 O O . TYR A 1 279 ? 5.130 33.152 15.986 1.00 8.57 279 TYR A O 1
ATOM 2194 N N . PRO A 1 280 ? 7.073 32.583 14.950 1.00 9.86 280 PRO A N 1
ATOM 2195 C CA . PRO A 1 280 ? 6.891 33.524 13.838 1.00 10.00 280 PRO A CA 1
ATOM 2196 C C . PRO A 1 280 ? 5.531 33.375 13.120 1.00 10.49 280 PRO A C 1
ATOM 2197 O O . PRO A 1 280 ? 5.059 32.254 12.869 1.00 10.61 280 PRO A O 1
ATOM 2201 N N . GLU A 1 281 ? 4.916 34.519 12.837 1.00 10.63 281 GLU A N 1
ATOM 2202 C CA . GLU A 1 281 ? 3.692 34.606 12.063 1.00 11.36 281 GLU A CA 1
ATOM 2203 C C . GLU A 1 281 ? 4.002 34.767 10.570 1.00 12.04 281 GLU A C 1
ATOM 2204 O O . GLU A 1 281 ? 3.110 34.654 9.722 1.00 12.02 281 GLU A O 1
ATOM 2210 N N . ALA A 1 282 ? 5.278 35.016 10.270 1.00 12.26 282 ALA A N 1
ATOM 2211 C CA . ALA A 1 282 ? 5.795 35.134 8.902 1.00 12.15 282 ALA A CA 1
ATOM 2212 C C . ALA A 1 282 ? 5.274 34.024 7.987 1.00 12.58 282 ALA A C 1
ATOM 2213 O O . ALA A 1 282 ? 5.278 32.841 8.354 1.00 12.24 282 ALA A O 1
ATOM 2215 N N . LYS A 1 283 ? 4.787 34.414 6.809 1.00 12.71 283 LYS A N 1
ATOM 2216 C CA . LYS A 1 283 ? 4.283 33.444 5.846 1.00 12.87 283 LYS A CA 1
ATOM 2217 C C . LYS A 1 283 ? 5.114 33.473 4.586 1.00 12.69 283 LYS A C 1
ATOM 2218 O O . LYS A 1 283 ? 5.687 34.526 4.220 1.00 12.71 283 LYS A O 1
ATOM 2224 N N . GLY A 1 284 ? 5.156 32.322 3.920 1.00 12.26 284 GLY A N 1
ATOM 2225 C CA . GLY A 1 284 ? 5.563 32.248 2.506 1.00 12.21 284 GLY A CA 1
ATOM 2226 C C . GLY A 1 284 ? 4.764 31.157 1.799 1.00 11.92 284 GLY A C 1
ATOM 2227 O O . GLY A 1 284 ? 4.377 30.178 2.424 1.00 10.80 284 GLY A O 1
ATOM 2228 N N . GLY A 1 285 ? 4.507 31.335 0.501 1.00 12.02 285 GLY A N 1
ATOM 2229 C CA . GLY A 1 285 ? 3.717 30.389 -0.283 1.00 12.08 285 GLY A CA 1
ATOM 2230 C C . GLY A 1 285 ? 2.359 30.121 0.333 1.00 13.05 285 GLY A C 1
ATOM 2231 O O . GLY A 1 285 ? 1.826 29.012 0.231 1.00 12.52 285 GLY A O 1
ATOM 2232 N N . GLY A 1 286 ? 1.795 31.154 0.954 1.00 13.91 286 GLY A N 1
ATOM 2233 C CA . GLY A 1 286 ? 0.504 31.054 1.640 1.00 15.56 286 GLY A CA 1
ATOM 2234 C C . GLY A 1 286 ? 0.482 30.211 2.894 1.00 16.56 286 GLY A C 1
ATOM 2235 O O . GLY A 1 286 ? -0.580 29.753 3.293 1.00 17.17 286 GLY A O 1
ATOM 2236 N N . GLN A 1 287 ? 1.650 29.979 3.511 1.00 17.39 287 GLN A N 1
ATOM 2237 C CA . GLN A 1 287 ? 1.753 29.166 4.738 1.00 17.75 287 GLN A CA 1
ATOM 2238 C C . GLN A 1 287 ? 2.611 29.841 5.810 1.00 16.62 287 GLN A C 1
ATOM 2239 O O . GLN A 1 287 ? 3.645 30.432 5.505 1.00 16.66 287 GLN A O 1
ATOM 2245 N N . ARG A 1 288 ? 2.180 29.710 7.060 1.00 15.55 288 ARG A N 1
ATOM 2246 C CA . ARG A 1 288 ? 2.967 30.138 8.208 1.00 15.52 288 ARG A CA 1
ATOM 2247 C C . ARG A 1 288 ? 4.227 29.271 8.324 1.00 14.71 288 ARG A C 1
ATOM 2248 O O . ARG A 1 288 ? 4.156 28.043 8.154 1.00 15.33 288 ARG A O 1
ATOM 2256 N N . VAL A 1 289 ? 5.377 29.906 8.574 1.00 13.84 289 VAL A N 1
ATOM 2257 C CA . VAL A 1 289 ? 6.696 29.223 8.445 1.00 13.43 289 VAL A CA 1
ATOM 2258 C C . VAL A 1 289 ? 6.928 28.131 9.494 1.00 13.63 289 VAL A C 1
ATOM 2259 O O . VAL A 1 289 ? 7.792 27.254 9.336 1.00 13.21 289 VAL A O 1
ATOM 2263 N N . THR A 1 290 ? 6.142 28.200 10.568 1.00 14.19 290 THR A N 1
ATOM 2264 C CA . THR A 1 290 ? 6.137 27.205 11.645 1.00 14.50 290 THR A CA 1
ATOM 2265 C C . THR A 1 290 ? 5.689 25.813 11.158 1.00 14.89 290 THR A C 1
ATOM 2266 O O . THR A 1 290 ? 5.805 24.845 11.895 1.00 15.31 290 THR A O 1
ATOM 2270 N N . THR A 1 291 ? 5.167 25.713 9.934 1.00 15.08 291 THR A N 1
ATOM 2271 C CA . THR A 1 291 ? 4.782 24.411 9.378 1.00 15.33 291 THR A CA 1
ATOM 2272 C C . THR A 1 291 ? 5.929 23.398 9.266 1.00 15.80 291 THR A C 1
ATOM 2273 O O . THR A 1 291 ? 7.080 23.772 9.093 1.00 16.27 291 THR A O 1
ATOM 2277 N N . SER A 1 292 ? 5.574 22.116 9.330 1.00 16.39 292 SER A N 1
ATOM 2278 C CA . SER A 1 292 ? 6.493 21.005 9.104 1.00 16.31 292 SER A CA 1
ATOM 2279 C C . SER A 1 292 ? 6.626 20.630 7.608 1.00 16.73 292 SER A C 1
ATOM 2280 O O . SER A 1 292 ? 7.500 19.844 7.228 1.00 16.40 292 SER A O 1
ATOM 2283 N N . ASP A 1 293 ? 5.750 21.199 6.774 1.00 17.07 293 ASP A N 1
ATOM 2284 C CA . ASP A 1 293 ? 5.755 20.955 5.336 1.00 16.82 293 ASP A CA 1
ATOM 2285 C C . ASP A 1 293 ? 6.863 21.723 4.581 1.00 16.98 293 ASP A C 1
ATOM 2286 O O . ASP A 1 293 ? 6.745 22.929 4.286 1.00 18.31 293 ASP A O 1
ATOM 2291 N N . THR A 1 294 ? 7.923 21.003 4.224 1.00 15.79 294 THR A N 1
ATOM 2292 C CA . THR A 1 294 ? 9.059 21.627 3.547 1.00 14.02 294 THR A CA 1
ATOM 2293 C C . THR A 1 294 ? 9.063 21.429 1.992 1.00 14.23 294 THR A C 1
ATOM 2294 O O . THR A 1 294 ? 10.059 21.726 1.323 1.00 13.20 294 THR A O 1
ATOM 2298 N N . SER A 1 295 ? 7.954 20.934 1.426 1.00 13.76 295 SER A N 1
ATOM 2299 C CA . SER A 1 295 ? 7.828 20.883 -0.043 1.00 14.23 295 SER A CA 1
ATOM 2300 C C . SER A 1 295 ? 7.557 22.289 -0.626 1.00 13.49 295 SER A C 1
ATOM 2301 O O . SER A 1 295 ? 7.833 22.536 -1.781 1.00 12.97 295 SER A O 1
ATOM 2304 N N . ASN A 1 296 ? 7.073 23.198 0.217 1.00 12.27 296 ASN A N 1
ATOM 2305 C CA . ASN A 1 296 ? 6.700 24.558 -0.166 1.00 11.88 296 ASN A CA 1
ATOM 2306 C C . ASN A 1 296 ? 7.931 25.452 -0.123 1.00 11.74 296 ASN A C 1
ATOM 2307 O O . ASN A 1 296 ? 8.379 25.864 0.965 1.00 12.39 296 ASN A O 1
ATOM 2312 N N . VAL A 1 297 ? 8.479 25.747 -1.301 1.00 11.46 297 VAL A N 1
ATOM 2313 C CA . VAL A 1 297 ? 9.757 26.457 -1.420 1.00 10.30 297 VAL A CA 1
ATOM 2314 C C . VAL A 1 297 ? 9.711 27.918 -0.974 1.00 10.64 297 VAL A C 1
ATOM 2315 O O . VAL A 1 297 ? 10.639 28.404 -0.300 1.00 8.90 297 VAL A O 1
ATOM 2319 N N . ASP A 1 298 ? 8.636 28.618 -1.338 1.00 11.71 298 ASP A N 1
ATOM 2320 C CA . ASP A 1 298 ? 8.452 30.011 -0.871 1.00 12.74 298 ASP A CA 1
ATOM 2321 C C . ASP A 1 298 ? 8.246 30.088 0.631 1.00 12.09 298 ASP A C 1
ATOM 2322 O O . ASP A 1 298 ? 8.619 31.071 1.268 1.00 12.03 298 ASP A O 1
ATOM 2327 N N . CYS A 1 299 ? 7.632 29.050 1.190 1.00 11.40 299 CYS A N 1
ATOM 2328 C CA . CYS A 1 299 ? 7.556 28.934 2.634 1.00 10.40 299 CYS A CA 1
ATOM 2329 C C . CYS A 1 299 ? 8.973 28.687 3.214 1.00 9.64 299 CYS A C 1
ATOM 2330 O O . CYS A 1 299 ? 9.357 29.356 4.175 1.00 8.93 299 CYS A O 1
ATOM 2333 N N . ASN A 1 300 ? 9.739 27.759 2.616 1.00 8.90 300 ASN A N 1
ATOM 2334 C CA . ASN A 1 300 ? 11.130 27.521 3.039 1.00 8.73 300 ASN A CA 1
ATOM 2335 C C . ASN A 1 300 ? 11.972 28.804 3.028 1.00 9.16 300 ASN A C 1
ATOM 2336 O O . ASN A 1 300 ? 12.776 29.078 3.970 1.00 8.42 300 ASN A O 1
ATOM 2341 N N . LYS A 1 301 ? 11.757 29.612 1.993 1.00 8.77 301 LYS A N 1
ATOM 2342 C CA . LYS A 1 301 ? 12.496 30.878 1.814 1.00 9.26 301 LYS A CA 1
ATOM 2343 C C . LYS A 1 301 ? 12.141 31.912 2.869 1.00 9.17 301 LYS A C 1
ATOM 2344 O O . LYS A 1 301 ? 13.019 32.518 3.464 1.00 9.48 301 LYS A O 1
ATOM 2350 N N . ALA A 1 302 ? 10.844 32.122 3.066 1.00 9.06 302 ALA A N 1
ATOM 2351 C CA . ALA A 1 302 ? 10.348 32.976 4.116 1.00 9.03 302 ALA A CA 1
ATOM 2352 C C . ALA A 1 302 ? 10.885 32.566 5.484 1.00 9.47 302 ALA A C 1
ATOM 2353 O O . ALA A 1 302 ? 11.105 33.443 6.345 1.00 10.20 302 ALA A O 1
ATOM 2355 N N . ARG A 1 303 ? 11.058 31.252 5.691 1.00 9.13 303 ARG A N 1
ATOM 2356 C CA . ARG A 1 303 ? 11.533 30.701 6.964 1.00 9.30 303 ARG A CA 1
ATOM 2357 C C . ARG A 1 303 ? 12.910 31.232 7.322 1.00 9.20 303 ARG A C 1
ATOM 2358 O O . ARG A 1 303 ? 13.116 31.720 8.421 1.00 9.74 303 ARG A O 1
ATOM 2366 N N . MET A 1 304 ? 13.846 31.142 6.377 1.00 9.95 304 MET A N 1
ATOM 2367 C CA . MET A 1 304 ? 15.226 31.621 6.558 1.00 8.92 304 MET A CA 1
ATOM 2368 C C . MET A 1 304 ? 15.329 33.130 6.663 1.00 8.67 304 MET A C 1
ATOM 2369 O O . MET A 1 304 ? 16.225 33.630 7.311 1.00 8.23 304 MET A O 1
ATOM 2374 N N . GLN A 1 305 ? 14.393 33.854 6.046 1.00 8.81 305 GLN A N 1
ATOM 2375 C CA . GLN A 1 305 ? 14.317 35.321 6.198 1.00 8.64 305 GLN A CA 1
ATOM 2376 C C . GLN A 1 305 ? 13.657 35.761 7.505 1.00 7.41 305 GLN A C 1
ATOM 2377 O O . GLN A 1 305 ? 13.875 36.880 7.972 1.00 7.04 305 GLN A O 1
ATOM 2383 N N . ALA A 1 306 ? 12.819 34.896 8.068 1.00 7.44 306 ALA A N 1
ATOM 2384 C CA . ALA A 1 306 ? 11.946 35.273 9.185 1.00 7.18 306 ALA A CA 1
ATOM 2385 C C . ALA A 1 306 ? 12.709 35.809 10.415 1.00 7.88 306 ALA A C 1
ATOM 2386 O O . ALA A 1 306 ? 12.245 36.752 11.048 1.00 8.03 306 ALA A O 1
ATOM 2388 N N . PRO A 1 307 ? 13.880 35.216 10.763 1.00 8.04 307 PRO A N 1
ATOM 2389 C CA . PRO A 1 307 ? 14.642 35.803 11.871 1.00 7.86 307 PRO A CA 1
ATOM 2390 C C . PRO A 1 307 ? 14.989 37.292 11.688 1.00 8.62 307 PRO A C 1
ATOM 2391 O O . PRO A 1 307 ? 15.298 37.969 12.682 1.00 8.14 307 PRO A O 1
ATOM 2395 N N . ARG A 1 308 ? 14.964 37.799 10.438 1.00 8.36 308 ARG A N 1
ATOM 2396 C CA . ARG A 1 308 ? 15.189 39.221 10.212 1.00 8.43 308 ARG A CA 1
ATOM 2397 C C . ARG A 1 308 ? 14.130 40.112 10.925 1.00 8.60 308 ARG A C 1
ATOM 2398 O O . ARG A 1 308 ? 14.437 41.237 11.312 1.00 8.48 308 ARG A O 1
ATOM 2406 N N . SER A 1 309 ? 12.911 39.609 11.142 1.00 8.63 309 SER A N 1
ATOM 2407 C CA . SER A 1 309 ? 11.894 40.408 11.882 1.00 9.41 309 SER A CA 1
ATOM 2408 C C . SER A 1 309 ? 12.267 40.694 13.340 1.00 9.24 309 SER A C 1
ATOM 2409 O O . SER A 1 309 ? 11.660 41.537 13.999 1.00 9.41 309 SER A O 1
ATOM 2412 N N . LEU A 1 310 ? 13.260 39.969 13.852 1.00 9.13 310 LEU A N 1
ATOM 2413 C CA . LEU A 1 310 ? 13.753 40.229 15.203 1.00 8.55 310 LEU A CA 1
ATOM 2414 C C . LEU A 1 310 ? 14.669 41.466 15.282 1.00 8.74 310 LEU A C 1
ATOM 2415 O O . LEU A 1 310 ? 14.770 42.069 16.327 1.00 9.27 310 LEU A O 1
ATOM 2420 N N . TRP A 1 311 ? 15.336 41.843 14.191 1.00 8.75 311 TRP A N 1
ATOM 2421 C CA . TRP A 1 311 ? 16.416 42.854 14.289 1.00 9.60 311 TRP A CA 1
ATOM 2422 C C . TRP A 1 311 ? 16.506 43.916 13.162 1.00 9.33 311 TRP A C 1
ATOM 2423 O O . TRP A 1 311 ? 17.078 44.963 13.393 1.00 10.35 311 TRP A O 1
ATOM 2434 N N . ASP A 1 312 ? 15.953 43.626 11.982 1.00 8.74 312 ASP A N 1
ATOM 2435 C CA . ASP A 1 312 ? 16.211 44.348 10.708 1.00 9.34 312 ASP A CA 1
ATOM 2436 C C . ASP A 1 312 ? 15.044 45.279 10.323 1.00 9.75 312 ASP A C 1
ATOM 2437 O O . ASP A 1 312 ? 13.980 44.813 9.928 1.00 10.64 312 ASP A O 1
ATOM 2442 N N . SER A 1 313 ? 15.254 46.586 10.408 1.00 10.14 313 SER A N 1
ATOM 2443 C CA . SER A 1 313 ? 14.205 47.568 10.136 1.00 11.15 313 SER A CA 1
ATOM 2444 C C . SER A 1 313 ? 13.849 47.683 8.659 1.00 11.24 313 SER A C 1
ATOM 2445 O O . SER A 1 313 ? 12.837 48.271 8.291 1.00 11.74 313 SER A O 1
ATOM 2448 N N . THR A 1 314 ? 14.676 47.089 7.805 1.00 12.20 314 THR A N 1
ATOM 2449 C CA . THR A 1 314 ? 14.456 47.103 6.374 1.00 11.47 314 THR A CA 1
ATOM 2450 C C . THR A 1 314 ? 13.661 45.894 5.883 1.00 11.75 314 THR A C 1
ATOM 2451 O O . THR A 1 314 ? 13.309 45.807 4.716 1.00 11.43 314 THR A O 1
ATOM 2455 N N . TYR A 1 315 ? 13.350 44.968 6.776 1.00 11.50 315 TYR A N 1
ATOM 2456 C CA . TYR A 1 315 ? 12.695 43.752 6.352 1.00 11.37 315 TYR A CA 1
ATOM 2457 C C . TYR A 1 315 ? 11.236 43.790 6.701 1.00 11.46 315 TYR A C 1
ATOM 2458 O O . TYR A 1 315 ? 10.893 44.063 7.848 1.00 12.19 315 TYR A O 1
ATOM 2467 N N . THR A 1 316 ? 10.389 43.474 5.719 1.00 11.44 316 THR A N 1
ATOM 2468 C CA . THR A 1 316 ? 8.933 43.337 5.914 1.00 12.05 316 THR A CA 1
ATOM 2469 C C . THR A 1 316 ? 8.485 41.882 5.722 1.00 11.57 316 THR A C 1
ATOM 2470 O O . THR A 1 316 ? 8.730 41.255 4.663 1.00 10.93 316 THR A O 1
ATOM 2474 N N . GLU A 1 317 ? 7.839 41.341 6.745 1.00 10.85 317 GLU A N 1
ATOM 2475 C CA . GLU A 1 317 ? 7.415 39.950 6.690 1.00 10.94 317 GLU A CA 1
ATOM 2476 C C . GLU A 1 317 ? 5.956 39.927 6.285 1.00 10.37 317 GLU A C 1
ATOM 2477 O O . GLU A 1 317 ? 5.249 40.900 6.510 1.00 10.67 317 GLU A O 1
ATOM 2483 N N . ASP A 1 318 ? 5.534 38.825 5.667 1.00 9.89 318 ASP A N 1
ATOM 2484 C CA . ASP A 1 318 ? 4.141 38.594 5.342 1.00 9.79 318 ASP A CA 1
ATOM 2485 C C . ASP A 1 318 ? 3.398 38.007 6.526 1.00 9.22 318 ASP A C 1
ATOM 2486 O O . ASP A 1 318 ? 3.354 36.790 6.709 1.00 8.84 318 ASP A O 1
ATOM 2491 N N . SER A 1 319 ? 2.811 38.887 7.331 1.00 9.01 319 SER A N 1
ATOM 2492 C CA . SER A 1 319 ? 1.986 38.460 8.459 1.00 9.09 319 SER A CA 1
ATOM 2493 C C . SER A 1 319 ? 1.034 39.608 8.858 1.00 8.81 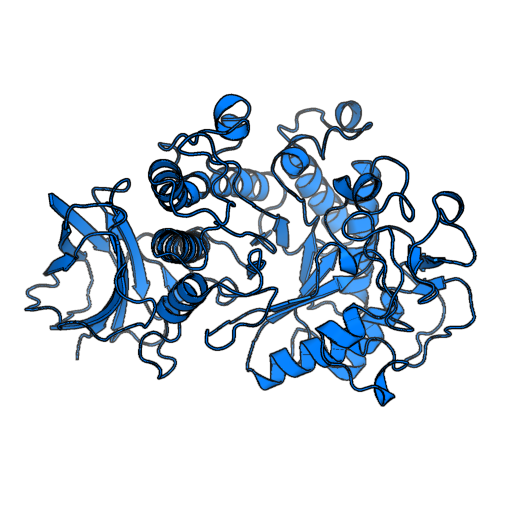319 SER A C 1
ATOM 2494 O O . SER A 1 319 ? 1.180 40.756 8.385 1.00 9.59 319 SER A O 1
ATOM 2497 N N . TRP A 1 320 ? 0.083 39.329 9.741 1.00 8.91 320 TRP A N 1
ATOM 2498 C CA . TRP A 1 320 ? -0.748 40.419 10.285 1.00 8.61 320 TRP A CA 1
ATOM 2499 C C . TRP A 1 320 ? 0.064 41.424 11.125 1.00 9.26 320 TRP A C 1
ATOM 2500 O O . TRP A 1 320 ? -0.307 42.602 11.219 1.00 8.23 320 TRP A O 1
ATOM 2511 N N . ILE A 1 321 ? 1.145 40.950 11.769 1.00 9.59 321 ILE A N 1
ATOM 2512 C CA . ILE A 1 321 ? 2.058 41.844 12.468 1.00 9.49 321 ILE A CA 1
ATOM 2513 C C . ILE A 1 321 ? 2.715 42.786 11.450 1.00 11.09 321 ILE A C 1
ATOM 2514 O O . ILE A 1 321 ? 2.664 44.016 11.603 1.00 10.91 321 ILE A O 1
ATOM 2519 N N . GLY A 1 322 ? 3.315 42.194 10.411 1.00 12.65 322 GLY A N 1
ATOM 2520 C CA . GLY A 1 322 ? 3.908 42.957 9.305 1.00 15.39 322 GLY A CA 1
ATOM 2521 C C . GLY A 1 322 ? 2.934 43.952 8.678 1.00 16.79 322 GLY A C 1
ATOM 2522 O O . GLY A 1 322 ? 3.324 45.060 8.333 1.00 17.23 322 GLY A O 1
ATOM 2523 N N . GLN A 1 323 ? 1.660 43.570 8.564 1.00 18.38 323 GLN A N 1
ATOM 2524 C CA . GLN A 1 323 ? 0.650 44.452 7.977 1.00 20.06 323 GLN A CA 1
ATOM 2525 C C . GLN A 1 323 ? 0.092 45.524 8.924 1.00 19.86 323 GLN A C 1
ATOM 2526 O O . GLN A 1 323 ? 0.010 46.694 8.551 1.00 19.81 323 GLN A O 1
ATOM 2532 N N . TRP A 1 324 ? -0.290 45.118 10.134 1.00 19.82 324 TRP A N 1
ATOM 2533 C CA . TRP A 1 324 ? -1.038 45.982 11.060 1.00 20.12 324 TRP A CA 1
ATOM 2534 C C . TRP A 1 324 ? -0.276 46.585 12.249 1.00 19.38 324 TRP A C 1
ATOM 2535 O O . TRP A 1 324 ? -0.731 47.593 12.811 1.00 18.65 324 TRP A O 1
ATOM 2546 N N . CYS A 1 325 ? 0.856 45.978 12.633 1.00 17.97 325 CYS A N 1
ATOM 2547 C CA . CYS A 1 325 ? 1.628 46.458 13.779 1.00 16.73 325 CYS A CA 1
ATOM 2548 C C . CYS A 1 325 ? 3.110 46.696 13.434 1.00 16.41 325 CYS A C 1
ATOM 2549 O O . CYS A 1 325 ? 3.999 46.279 14.180 1.00 15.00 325 CYS A O 1
ATOM 2552 N N . LYS A 1 326 ? 3.346 47.371 12.304 1.00 15.53 326 LYS A N 1
ATOM 2553 C CA . LYS A 1 326 ? 4.682 47.728 11.830 1.00 15.63 326 LYS A CA 1
ATOM 2554 C C . LYS A 1 326 ? 5.452 48.431 12.903 1.00 14.37 326 LYS A C 1
ATOM 2555 O O . LYS A 1 326 ? 6.679 48.308 12.967 1.00 14.95 326 LYS A O 1
ATOM 2561 N N . TRP A 1 327 ? 4.740 49.174 13.746 1.00 13.03 327 TRP A N 1
ATOM 2562 C CA . TRP A 1 327 ? 5.386 49.880 14.856 1.00 11.57 327 TRP A CA 1
ATOM 2563 C C . TRP A 1 327 ? 6.140 48.950 15.835 1.00 11.62 327 TRP A C 1
ATOM 2564 O O . TRP A 1 327 ? 7.069 49.412 16.540 1.00 10.90 327 TRP A O 1
ATOM 2575 N N . GLY A 1 328 ? 5.737 47.675 15.889 1.00 10.46 328 GLY A N 1
ATOM 2576 C CA . GLY A 1 328 ? 6.321 46.702 16.824 1.00 11.37 328 GLY A CA 1
ATOM 2577 C C . GLY A 1 328 ? 7.466 45.851 16.279 1.00 12.18 328 GLY A C 1
ATOM 2578 O O . GLY A 1 328 ? 7.951 44.928 16.960 1.00 12.09 328 GLY A O 1
ATOM 2579 N N . LEU A 1 329 ? 7.869 46.136 15.036 1.00 11.82 329 LEU A N 1
ATOM 2580 C CA . LEU A 1 329 ? 8.949 45.412 14.370 1.00 11.41 329 LEU A CA 1
ATOM 2581 C C . LEU A 1 329 ? 10.018 46.409 13.862 1.00 11.81 329 LEU A C 1
ATOM 2582 O O . LEU A 1 329 ? 9.677 47.510 13.465 1.00 12.65 329 LEU A O 1
ATOM 2587 N N . PRO A 1 330 ? 11.315 46.040 13.901 1.00 10.90 330 PRO A N 1
ATOM 2588 C CA . PRO A 1 330 ? 11.843 44.741 14.308 1.00 9.84 330 PRO A CA 1
ATOM 2589 C C . PRO A 1 330 ? 11.677 44.499 15.807 1.00 8.74 330 PRO A C 1
ATOM 2590 O O . PRO A 1 330 ? 11.807 45.425 16.586 1.00 7.37 330 PRO A O 1
ATOM 2594 N N . LEU A 1 331 ? 11.409 43.249 16.199 1.00 8.12 331 LEU A N 1
ATOM 2595 C CA . LEU A 1 331 ? 11.030 42.960 17.593 1.00 7.61 331 LEU A CA 1
ATOM 2596 C C . LEU A 1 331 ? 12.055 43.324 18.679 1.00 7.83 331 LEU A C 1
ATOM 2597 O O . LEU A 1 331 ? 11.686 43.956 19.692 1.00 7.00 331 LEU A O 1
ATOM 2602 N N . ILE A 1 332 ? 13.311 42.899 18.521 1.00 7.40 332 ILE A N 1
ATOM 2603 C CA . ILE A 1 332 ? 14.259 43.119 19.608 1.00 8.61 332 ILE A CA 1
ATOM 2604 C C . ILE A 1 332 ? 14.592 44.612 19.869 1.00 8.22 332 ILE A C 1
ATOM 2605 O O . ILE A 1 332 ? 14.594 45.026 21.026 1.00 7.78 332 ILE A O 1
ATOM 2610 N N . PRO A 1 333 ? 14.888 45.414 18.806 1.00 7.77 333 PRO A N 1
ATOM 2611 C CA . PRO A 1 333 ? 15.061 46.864 19.042 1.00 8.51 333 PRO A CA 1
ATOM 2612 C C . PRO A 1 333 ? 13.850 47.565 19.707 1.00 9.05 333 PRO A C 1
ATOM 2613 O O . PRO A 1 333 ? 14.030 48.461 20.521 1.00 9.65 333 PRO A O 1
ATOM 2617 N N . LYS A 1 334 ? 12.642 47.141 19.367 1.00 9.68 334 LYS A N 1
ATOM 2618 C CA . LYS A 1 334 ? 11.413 47.657 19.971 1.00 9.99 334 LYS A CA 1
ATOM 2619 C C . LYS A 1 334 ? 11.287 47.314 21.431 1.00 9.38 334 LYS A C 1
ATOM 2620 O O . LYS A 1 334 ? 10.912 48.144 22.243 1.00 9.27 334 LYS A O 1
ATOM 2626 N N . VAL A 1 335 ? 11.596 46.068 21.758 1.00 8.95 335 VAL A N 1
ATOM 2627 C CA . VAL A 1 335 ? 11.494 45.596 23.112 1.00 8.62 335 VAL A CA 1
ATOM 2628 C C . VAL A 1 335 ? 12.606 46.246 23.937 1.00 8.80 335 VAL A C 1
ATOM 2629 O O . VAL A 1 335 ? 12.397 46.636 25.072 1.00 9.25 335 VAL A O 1
ATOM 2633 N N . LYS A 1 336 ? 13.785 46.353 23.347 1.00 9.78 336 LYS A N 1
ATOM 2634 C CA . LYS A 1 336 ? 14.956 46.984 23.953 1.00 10.29 336 LYS A CA 1
ATOM 2635 C C . LYS A 1 336 ? 14.727 48.467 24.270 1.00 9.95 336 LYS A C 1
ATOM 2636 O O . LYS A 1 336 ? 15.069 48.925 25.336 1.00 10.70 336 LYS A O 1
ATOM 2642 N N . SER A 1 337 ? 14.128 49.210 23.347 1.00 9.81 337 SER A N 1
ATOM 2643 C CA . SER A 1 337 ? 13.646 50.573 23.618 1.00 9.85 337 SER A CA 1
ATOM 2644 C C . SER A 1 337 ? 12.649 50.658 24.786 1.00 10.00 337 SER A C 1
ATOM 2645 O O . SER A 1 337 ? 12.740 51.565 25.643 1.00 10.68 337 SER A O 1
ATOM 2648 N N . SER A 1 338 ? 11.671 49.756 24.814 1.00 9.71 338 SER A N 1
ATOM 2649 C CA . SER A 1 338 ? 10.779 49.672 25.961 1.00 10.21 338 SER A CA 1
ATOM 2650 C C . SER A 1 338 ? 11.530 49.425 27.286 1.00 10.34 338 SER A C 1
ATOM 2651 O O . SER A 1 338 ? 11.236 50.092 28.273 1.00 10.57 338 SER A O 1
ATOM 2654 N N . ILE A 1 339 ? 12.484 48.492 27.301 1.00 10.15 339 ILE A N 1
ATOM 2655 C CA . ILE A 1 339 ? 13.326 48.225 28.498 1.00 10.64 339 ILE A CA 1
ATOM 2656 C C . ILE A 1 339 ? 14.116 49.489 28.906 1.00 11.70 339 ILE A C 1
ATOM 2657 O O . ILE A 1 339 ? 14.081 49.924 30.062 1.00 11.63 339 ILE A O 1
ATOM 2662 N N . ASP A 1 340 ? 14.797 50.101 27.945 1.00 12.27 340 ASP A N 1
ATOM 2663 C CA . ASP A 1 340 ? 15.581 51.296 28.221 1.00 13.07 340 ASP A CA 1
ATOM 2664 C C . ASP A 1 340 ? 14.716 52.487 28.712 1.00 13.06 340 ASP A C 1
ATOM 2665 O O . ASP A 1 340 ? 15.185 53.299 29.507 1.00 13.27 340 ASP A O 1
ATOM 2670 N N . LYS A 1 341 ? 13.465 52.588 28.257 1.00 13.22 341 LYS A N 1
ATOM 2671 C CA . LYS A 1 341 ? 12.563 53.674 28.672 1.00 13.67 341 LYS A CA 1
ATOM 2672 C C . LYS A 1 341 ? 11.753 53.388 29.956 1.00 13.96 341 LYS A C 1
ATOM 2673 O O . LYS A 1 341 ? 11.431 54.317 30.706 1.00 15.09 341 LYS A O 1
ATOM 2679 N N . TYR A 1 342 ? 11.401 52.123 30.195 1.00 12.71 342 TYR A N 1
ATOM 2680 C CA . TYR A 1 342 ? 10.506 51.763 31.304 1.00 11.58 342 TYR A CA 1
ATOM 2681 C C . TYR A 1 342 ? 11.135 50.990 32.466 1.00 10.63 342 TYR A C 1
ATOM 2682 O O . TYR A 1 342 ? 10.684 51.141 33.586 1.00 9.28 342 TYR A O 1
ATOM 2691 N N . TYR A 1 343 ? 12.154 50.166 32.192 1.00 10.38 343 TYR A N 1
ATOM 2692 C CA . TYR A 1 343 ? 12.812 49.369 33.245 1.00 10.34 343 TYR A CA 1
ATOM 2693 C C . TYR A 1 343 ? 14.257 49.013 32.867 1.00 10.08 343 TYR A C 1
ATOM 2694 O O . TYR A 1 343 ? 14.577 47.853 32.621 1.00 10.13 343 TYR A O 1
ATOM 2703 N N . PRO A 1 344 ? 15.137 50.036 32.807 1.00 10.56 344 PRO A N 1
ATOM 2704 C CA . PRO A 1 344 ? 16.547 49.839 32.417 1.00 10.25 344 PRO A CA 1
ATOM 2705 C C . PRO A 1 344 ? 17.200 48.712 33.214 1.00 9.62 344 PRO A C 1
ATOM 2706 O O . PRO A 1 344 ? 16.902 48.545 34.396 1.00 8.99 344 PRO A O 1
ATOM 2710 N N . GLY A 1 345 ? 18.060 47.922 32.572 1.00 9.42 345 GLY A N 1
ATOM 2711 C CA . GLY A 1 345 ? 18.747 46.840 33.291 1.00 9.02 345 GLY A CA 1
ATOM 2712 C C . GLY A 1 345 ? 17.996 45.514 33.254 1.00 9.40 345 GLY A C 1
ATOM 2713 O O . GLY A 1 345 ? 18.542 44.471 33.663 1.00 8.96 345 GLY A O 1
ATOM 2714 N N . THR A 1 346 ? 16.753 45.532 32.752 1.00 8.83 346 THR A N 1
ATOM 2715 C CA . THR A 1 346 ? 16.002 44.294 32.587 1.00 8.21 346 THR A CA 1
ATOM 2716 C C . THR A 1 346 ? 16.549 43.519 31.396 1.00 8.88 346 THR A C 1
ATOM 2717 O O . THR A 1 346 ? 16.861 44.095 30.353 1.00 8.45 346 THR A O 1
ATOM 2721 N N . LYS A 1 347 ? 16.660 42.200 31.555 1.00 8.55 347 LYS A N 1
ATOM 2722 C CA . LYS A 1 347 ? 17.118 41.353 30.464 1.00 8.79 347 LYS A CA 1
ATOM 2723 C C . LYS A 1 347 ? 15.980 40.830 29.588 1.00 8.20 347 LYS A C 1
ATOM 2724 O O . LYS A 1 347 ? 14.819 40.860 29.978 1.00 8.60 347 LYS A O 1
ATOM 2730 N N . LEU A 1 348 ? 16.341 40.302 28.427 1.00 6.98 348 LEU A N 1
ATOM 2731 C CA . LEU A 1 348 ? 15.356 39.826 27.464 1.00 6.79 348 LEU A CA 1
ATOM 2732 C C . LEU A 1 348 ? 15.515 38.338 27.306 1.00 5.61 348 LEU A C 1
ATOM 2733 O O . LEU A 1 348 ? 16.614 37.858 27.048 1.00 5.54 348 LEU A O 1
ATOM 2738 N N . SER A 1 349 ? 14.403 37.627 27.427 1.00 5.14 349 SER A N 1
ATOM 2739 C CA . SER A 1 349 ? 14.383 36.166 27.271 1.00 4.91 349 SER A CA 1
ATOM 2740 C C . SER A 1 349 ? 13.358 35.733 26.220 1.00 4.68 349 SER A C 1
ATOM 2741 O O . SER A 1 349 ? 12.285 36.354 26.090 1.00 4.01 349 SER A O 1
ATOM 2744 N N . PHE A 1 350 ? 13.719 34.709 25.433 1.00 5.27 350 PHE A N 1
ATOM 2745 C CA . PHE A 1 350 ? 12.748 33.978 24.583 1.00 5.90 350 PHE A CA 1
ATOM 2746 C C . PHE A 1 350 ? 12.673 32.520 25.019 1.00 5.55 350 PHE A C 1
ATOM 2747 O O . PHE A 1 350 ? 13.421 31.668 24.528 1.00 5.62 350 PHE A O 1
ATOM 2755 N N . SER A 1 351 ? 11.776 32.238 25.961 1.00 5.20 351 SER A N 1
ATOM 2756 C CA . SER A 1 351 ? 11.671 30.899 26.544 1.00 4.42 351 SER A CA 1
ATOM 2757 C C . SER A 1 351 ? 10.899 29.885 25.704 1.00 4.28 351 SER A C 1
ATOM 2758 O O . SER A 1 351 ? 10.906 28.703 26.023 1.00 4.86 351 SER A O 1
ATOM 2761 N N . GLU A 1 352 ? 10.206 30.341 24.672 1.00 4.38 352 GLU A N 1
ATOM 2762 C CA . GLU A 1 352 ? 9.748 29.472 23.585 1.00 4.63 352 GLU A CA 1
ATOM 2763 C C . GLU A 1 352 ? 9.857 30.173 22.229 1.00 4.72 352 GLU A C 1
ATOM 2764 O O . GLU A 1 352 ? 9.574 31.365 22.117 1.00 5.12 352 GLU A O 1
ATOM 2770 N N . TYR A 1 353 ? 10.280 29.412 21.221 1.00 4.47 353 TYR A N 1
ATOM 2771 C CA . TYR A 1 353 ? 10.366 29.868 19.831 1.00 5.70 353 TYR A CA 1
ATOM 2772 C C . TYR A 1 353 ? 10.590 28.588 19.018 1.00 5.74 353 TYR A C 1
ATOM 2773 O O . TYR A 1 353 ? 11.050 27.575 19.537 1.00 6.22 353 TYR A O 1
ATOM 2782 N N . ASN A 1 354 ? 10.278 28.643 17.741 1.00 6.10 354 ASN A N 1
ATOM 2783 C CA . ASN A 1 354 ? 10.504 27.529 16.822 1.00 5.91 354 ASN A CA 1
ATOM 2784 C C . ASN A 1 354 ? 10.223 28.129 15.448 1.00 5.99 354 ASN A C 1
ATOM 2785 O O . ASN A 1 354 ? 9.229 28.846 15.284 1.00 5.19 354 ASN A O 1
ATOM 2790 N N . TYR A 1 355 ? 11.119 27.838 14.492 1.00 6.90 355 TYR A N 1
ATOM 2791 C CA . TYR A 1 355 ? 11.071 28.356 13.117 1.00 6.35 355 TYR A CA 1
ATOM 2792 C C . TYR A 1 355 ? 10.538 27.334 12.109 1.00 6.35 355 TYR A C 1
ATOM 2793 O O . TYR A 1 355 ? 10.441 27.632 10.933 1.00 6.89 355 TYR A O 1
ATOM 2802 N N . GLY A 1 356 ? 10.174 26.145 12.582 1.00 6.33 356 GLY A N 1
ATOM 2803 C CA . GLY A 1 356 ? 9.576 25.110 11.726 1.00 5.21 356 GLY A CA 1
ATOM 2804 C C . GLY A 1 356 ? 10.583 24.439 10.820 1.00 5.35 356 GLY A C 1
ATOM 2805 O O . GLY A 1 356 ? 11.783 24.740 10.904 1.00 4.01 356 GLY A O 1
ATOM 2806 N N . GLY A 1 357 ? 10.103 23.533 9.947 1.00 5.85 357 GLY A N 1
ATOM 2807 C CA . GLY A 1 357 ? 10.959 22.748 9.038 1.00 5.45 357 GLY A CA 1
ATOM 2808 C C . GLY A 1 357 ? 12.255 22.218 9.639 1.00 6.33 357 GLY A C 1
ATOM 2809 O O . GLY A 1 357 ? 13.337 22.368 9.062 1.00 6.89 357 GLY A O 1
ATOM 2810 N N . GLU A 1 358 ? 12.102 21.578 10.797 1.00 7.00 358 GLU A N 1
ATOM 2811 C CA . GLU A 1 358 ? 13.156 21.208 11.740 1.00 6.82 358 GLU A CA 1
ATOM 2812 C C . GLU A 1 358 ? 14.065 20.144 11.164 1.00 7.18 358 GLU A C 1
ATOM 2813 O O . GLU A 1 358 ? 15.220 20.052 11.553 1.00 6.31 358 GLU A O 1
ATOM 2819 N N . ASP A 1 359 ? 13.534 19.371 10.215 1.00 7.31 359 ASP A N 1
ATOM 2820 C CA . ASP A 1 359 ? 14.273 18.301 9.603 1.00 7.99 359 ASP A CA 1
ATOM 2821 C C . ASP A 1 359 ? 14.712 18.643 8.166 1.00 7.90 359 ASP A C 1
ATOM 2822 O O . ASP A 1 359 ? 14.970 17.752 7.369 1.00 8.20 359 ASP A O 1
ATOM 2827 N N . HIS A 1 360 ? 14.859 19.941 7.898 1.00 8.38 360 HIS A N 1
ATOM 2828 C CA . HIS A 1 360 ? 15.172 20.498 6.571 1.00 8.58 360 HIS A CA 1
ATOM 2829 C C . HIS A 1 360 ? 16.266 21.573 6.709 1.00 8.47 360 HIS A C 1
ATOM 2830 O O . HIS A 1 360 ? 16.343 22.238 7.734 1.00 8.90 360 HIS A O 1
ATOM 2837 N N . ILE A 1 361 ? 17.098 21.751 5.683 1.00 8.71 361 ILE A N 1
ATOM 2838 C CA . ILE A 1 361 ? 18.176 22.764 5.721 1.00 8.93 361 ILE A CA 1
ATOM 2839 C C . ILE A 1 361 ? 17.667 24.183 6.038 1.00 10.06 361 ILE A C 1
ATOM 2840 O O . ILE A 1 361 ? 18.344 24.950 6.747 1.00 11.26 361 ILE A O 1
ATOM 2845 N N . SER A 1 362 ? 16.498 24.551 5.491 1.00 10.46 362 SER A N 1
ATOM 2846 C CA . SER A 1 362 ? 15.859 25.863 5.787 1.00 9.92 362 SER A CA 1
ATOM 2847 C C . SER A 1 362 ? 15.503 26.014 7.282 1.00 8.73 362 SER A C 1
ATOM 2848 O O . SER A 1 362 ? 15.551 27.102 7.835 1.00 9.33 362 SER A O 1
ATOM 2851 N N . GLY A 1 363 ? 15.140 24.918 7.927 1.00 8.15 363 GLY A N 1
ATOM 2852 C CA . GLY A 1 363 ? 14.934 24.922 9.368 1.00 7.96 363 GLY A CA 1
ATOM 2853 C C . GLY A 1 363 ? 16.223 25.027 10.169 1.00 8.20 363 GLY A C 1
ATOM 2854 O O . GLY A 1 363 ? 16.262 25.685 11.218 1.00 7.89 363 GLY A O 1
ATOM 2855 N N . GLY A 1 364 ? 17.283 24.376 9.692 1.00 8.20 364 GLY A N 1
ATOM 2856 C CA . GLY A 1 364 ? 18.623 24.530 10.315 1.00 8.25 364 GLY A CA 1
ATOM 2857 C C . GLY A 1 364 ? 19.240 25.910 10.133 1.00 7.86 364 GLY A C 1
ATOM 2858 O O . GLY A 1 364 ? 19.897 26.440 11.017 1.00 7.66 364 GLY A O 1
ATOM 2859 N N . ILE A 1 365 ? 19.043 26.500 8.960 1.00 8.52 365 ILE A N 1
ATOM 2860 C CA . ILE A 1 365 ? 19.625 27.803 8.672 1.00 7.43 365 ILE A CA 1
ATOM 2861 C C . ILE A 1 365 ? 18.891 28.843 9.510 1.00 7.29 365 ILE A C 1
ATOM 2862 O O . ILE A 1 365 ? 19.524 29.734 10.115 1.00 7.36 365 ILE A O 1
ATOM 2867 N N . ALA A 1 366 ? 17.564 28.710 9.583 1.00 6.60 366 ALA A N 1
ATOM 2868 C CA . ALA A 1 366 ? 16.760 29.662 10.355 1.00 6.57 366 ALA A CA 1
ATOM 2869 C C . ALA A 1 366 ? 17.062 29.594 11.862 1.00 5.47 366 ALA A C 1
ATOM 2870 O O . ALA A 1 366 ? 17.127 30.623 12.528 1.00 6.42 366 ALA A O 1
ATOM 2872 N N . GLN A 1 367 ? 17.258 28.385 12.371 1.00 5.72 367 GLN A N 1
ATOM 2873 C CA . GLN A 1 367 ? 17.694 28.137 13.751 1.00 5.31 367 GLN A CA 1
ATOM 2874 C C . GLN A 1 367 ? 19.110 28.663 14.015 1.00 5.26 367 GLN A C 1
ATOM 2875 O O . GLN A 1 367 ? 19.354 29.288 15.054 1.00 4.89 367 GLN A O 1
ATOM 2881 N N . ALA A 1 368 ? 20.041 28.406 13.079 1.00 5.02 368 ALA A N 1
ATOM 2882 C CA . ALA A 1 368 ? 21.400 28.958 13.193 1.00 4.94 368 ALA A CA 1
ATOM 2883 C C . ALA A 1 368 ? 21.370 30.479 13.191 1.00 4.98 368 ALA A C 1
ATOM 2884 O O . ALA A 1 368 ? 22.107 31.133 13.950 1.00 6.51 368 ALA A O 1
ATOM 2886 N N . ASP A 1 369 ? 20.487 31.040 12.387 1.00 5.76 369 ASP A N 1
ATOM 2887 C CA . ASP A 1 369 ? 20.375 32.490 12.279 1.00 6.30 369 ASP A CA 1
ATOM 2888 C C . ASP A 1 369 ? 19.791 33.069 13.547 1.00 6.22 369 ASP A C 1
ATOM 2889 O O . ASP A 1 369 ? 20.298 34.080 14.043 1.00 7.94 369 ASP A O 1
ATOM 2894 N N . ALA A 1 370 ? 18.732 32.436 14.076 1.00 6.76 370 ALA A N 1
ATOM 2895 C CA . ALA A 1 370 ? 18.114 32.864 15.354 1.00 6.54 370 ALA A CA 1
ATOM 2896 C C . ALA A 1 370 ? 19.107 32.875 16.487 1.00 6.22 370 ALA A C 1
ATOM 2897 O O . ALA A 1 370 ? 19.108 33.811 17.255 1.00 7.37 370 ALA A O 1
ATOM 2899 N N . LEU A 1 371 ? 19.954 31.843 16.591 1.00 6.62 371 LEU A N 1
ATOM 2900 C CA . LEU A 1 371 ? 21.026 31.768 17.614 1.00 6.06 371 LEU A CA 1
ATOM 2901 C C . LEU A 1 371 ? 22.056 32.879 17.467 1.00 6.95 371 LEU A C 1
ATOM 2902 O O . LEU A 1 371 ? 22.454 33.468 18.467 1.00 7.90 371 LEU A O 1
ATOM 2907 N N . GLY A 1 372 ? 22.457 33.191 16.226 1.00 7.73 372 GLY A N 1
ATOM 2908 C CA . GLY A 1 372 ? 23.308 34.374 15.939 1.00 7.34 372 GLY A CA 1
ATOM 2909 C C . GLY A 1 372 ? 22.676 35.685 16.386 1.00 7.34 372 GLY A C 1
ATOM 2910 O O . GLY A 1 372 ? 23.317 36.492 17.089 1.00 6.77 372 GLY A O 1
ATOM 2911 N N . VAL A 1 373 ? 21.411 35.873 16.006 1.00 6.84 373 VAL A N 1
ATOM 2912 C CA . VAL A 1 373 ? 20.613 37.043 16.419 1.00 7.56 373 VAL A CA 1
ATOM 2913 C C . VAL A 1 373 ? 20.542 37.265 17.934 1.00 7.90 373 VAL A C 1
ATOM 2914 O O . VAL A 1 373 ? 20.792 38.388 18.415 1.00 9.13 373 VAL A O 1
ATOM 2918 N N . PHE A 1 374 ? 20.157 36.216 18.671 1.00 8.11 374 PHE A N 1
ATOM 2919 C CA . PHE A 1 374 ? 20.084 36.260 20.136 1.00 8.09 374 PHE A CA 1
ATOM 2920 C C . PHE A 1 374 ? 21.421 36.741 20.721 1.00 8.10 374 PHE A C 1
ATOM 2921 O O . PHE A 1 374 ? 21.444 37.526 21.660 1.00 9.14 374 PHE A O 1
ATOM 2929 N N . GLY A 1 375 ? 22.522 36.231 20.177 1.00 7.82 375 GLY A N 1
ATOM 2930 C CA . GLY A 1 375 ? 23.848 36.580 20.646 1.00 8.11 375 GLY A CA 1
ATOM 2931 C C . GLY A 1 375 ? 24.295 37.969 20.243 1.00 8.40 375 GLY A C 1
ATOM 2932 O O . GLY A 1 375 ? 24.960 38.642 21.002 1.00 8.46 375 GLY A O 1
ATOM 2933 N N . LYS A 1 376 ? 23.953 38.392 19.036 1.00 8.54 376 LYS A N 1
ATOM 2934 C CA . LYS A 1 376 ? 24.366 39.698 18.559 1.00 9.08 376 LYS A CA 1
ATOM 2935 C C . LYS A 1 376 ? 23.562 40.825 19.202 1.00 9.54 376 LYS A C 1
ATOM 2936 O O . LYS A 1 376 ? 24.103 41.901 19.503 1.00 8.73 376 LYS A O 1
ATOM 2942 N N . TYR A 1 377 ? 22.276 40.560 19.433 1.00 10.08 377 TYR A N 1
ATOM 2943 C CA . TYR A 1 377 ? 21.398 41.590 19.968 1.00 9.61 377 TYR A CA 1
ATOM 2944 C C . TYR A 1 377 ? 21.042 41.527 21.440 1.00 9.99 377 TYR A C 1
ATOM 2945 O O . TYR A 1 377 ? 20.002 42.046 21.835 1.00 9.97 377 TYR A O 1
ATOM 2954 N N . GLY A 1 378 ? 21.911 40.965 22.280 1.00 10.38 378 GLY A N 1
ATOM 2955 C CA . GLY A 1 378 ? 21.687 41.098 23.726 1.00 9.96 378 GLY A CA 1
ATOM 2956 C C . GLY A 1 378 ? 20.490 40.333 24.330 1.00 9.89 378 GLY A C 1
ATOM 2957 O O . GLY A 1 378 ? 19.886 40.775 25.314 1.00 9.83 378 GLY A O 1
ATOM 2958 N N . VAL A 1 379 ? 20.145 39.191 23.749 1.00 9.30 379 VAL A N 1
ATOM 2959 C CA . VAL A 1 379 ? 19.232 38.220 24.424 1.00 8.76 379 VAL A CA 1
ATOM 2960 C C . VAL A 1 379 ? 20.010 37.456 25.502 1.00 8.90 379 VAL A C 1
ATOM 2961 O O . VAL A 1 379 ? 21.101 36.936 25.248 1.00 7.61 379 VAL A O 1
ATOM 2965 N N . TYR A 1 380 ? 19.452 37.403 26.709 1.00 9.57 380 TYR A N 1
ATOM 2966 C CA . TYR A 1 380 ? 20.092 36.754 27.838 1.00 10.40 380 TYR A CA 1
ATOM 2967 C C . TYR A 1 380 ? 19.848 35.236 27.881 1.00 9.23 380 TYR A C 1
ATOM 2968 O O . TYR A 1 380 ? 20.691 34.473 28.343 1.00 8.95 380 TYR A O 1
ATOM 2977 N N . PHE A 1 381 ? 18.682 34.815 27.418 1.00 8.15 381 PHE A N 1
ATOM 2978 C CA . PHE A 1 381 ? 18.215 33.439 27.609 1.00 6.58 381 PHE A CA 1
ATOM 2979 C C . PHE A 1 381 ? 17.279 33.082 26.451 1.00 6.70 381 PHE A C 1
ATOM 2980 O O . PHE A 1 381 ? 16.431 33.888 26.038 1.00 6.38 381 PHE A O 1
ATOM 2988 N N . ALA A 1 382 ? 17.429 31.881 25.914 1.00 6.30 382 ALA A N 1
ATOM 2989 C CA . ALA A 1 382 ? 16.465 31.402 24.938 1.00 6.87 382 ALA A CA 1
ATOM 2990 C C . ALA A 1 382 ? 16.397 29.876 25.000 1.00 6.70 382 ALA A C 1
ATOM 2991 O O . ALA A 1 382 ? 17.418 29.223 25.152 1.00 7.43 382 ALA A O 1
ATOM 2993 N N . THR A 1 383 ? 15.186 29.352 24.909 1.00 6.02 383 THR A N 1
ATOM 2994 C CA . THR A 1 383 ? 14.923 27.936 24.924 1.00 5.99 383 THR A CA 1
ATOM 2995 C C . THR A 1 383 ? 13.960 27.593 23.756 1.00 6.48 383 THR A C 1
ATOM 2996 O O . THR A 1 383 ? 12.823 28.083 23.663 1.00 6.59 383 THR A O 1
ATOM 3000 N N . TYR A 1 384 ? 14.487 26.805 22.827 1.00 5.55 384 TYR A N 1
ATOM 3001 C CA . TYR A 1 384 ? 13.753 26.256 21.720 1.00 5.86 384 TYR A CA 1
ATOM 3002 C C . TYR A 1 384 ? 12.640 25.352 22.264 1.00 6.35 384 TYR A C 1
ATOM 3003 O O . TYR A 1 384 ? 12.806 24.732 23.321 1.00 6.40 384 TYR A O 1
ATOM 3012 N N . TRP A 1 385 ? 11.509 25.317 21.546 1.00 6.86 385 TRP A N 1
ATOM 3013 C CA . TRP A 1 385 ? 10.368 24.456 21.826 1.00 6.29 385 TRP A CA 1
ATOM 3014 C C . TRP A 1 385 ? 10.133 23.548 20.602 1.00 6.66 385 TRP A C 1
ATOM 3015 O O . TRP A 1 385 ? 9.934 24.043 19.490 1.00 7.15 385 TRP A O 1
ATOM 3026 N N . GLU A 1 386 ? 10.172 22.236 20.843 1.00 5.88 386 GLU A N 1
ATOM 3027 C CA . GLU A 1 386 ? 10.004 21.192 19.849 1.00 6.78 386 GLU A CA 1
ATOM 3028 C C . GLU A 1 386 ? 8.580 21.127 19.310 1.00 7.30 386 GLU A C 1
ATOM 3029 O O . GLU A 1 386 ? 7.633 20.981 20.088 1.00 6.65 386 GLU A O 1
ATOM 3035 N N . CYS A 1 387 ? 8.432 21.250 17.984 1.00 9.01 387 CYS A N 1
ATOM 3036 C CA . CYS A 1 387 ? 7.112 21.181 17.350 1.00 10.12 387 CYS A CA 1
ATOM 3037 C C . CYS A 1 387 ? 6.895 20.064 16.318 1.00 11.03 387 CYS A C 1
ATOM 3038 O O . CYS A 1 387 ? 5.866 20.075 15.634 1.00 11.53 387 CYS A O 1
ATOM 3041 N N . ASN A 1 388 ? 7.839 19.128 16.181 1.00 10.90 388 ASN A N 1
ATOM 3042 C CA . ASN A 1 388 ? 7.744 18.119 15.140 1.00 12.16 388 ASN A CA 1
ATOM 3043 C C . ASN A 1 388 ? 8.123 16.695 15.581 1.00 12.08 388 ASN A C 1
ATOM 3044 O O . ASN A 1 388 ? 8.853 16.016 14.874 1.00 12.27 388 ASN A O 1
ATOM 3049 N N . SER A 1 389 ? 7.652 16.278 16.753 1.00 12.28 389 SER A N 1
ATOM 3050 C CA . SER A 1 389 ? 7.935 14.948 17.323 1.00 12.69 389 SER A CA 1
ATOM 3051 C C . SER A 1 389 ? 9.388 14.514 17.242 1.00 12.82 389 SER A C 1
ATOM 3052 O O . SER A 1 389 ? 9.689 13.355 16.904 1.00 11.89 389 SER A O 1
ATOM 3055 N N . ASP A 1 390 ? 10.291 15.459 17.547 1.00 13.14 390 ASP A N 1
ATOM 3056 C CA . ASP A 1 390 ? 11.747 15.220 17.570 1.00 12.01 390 ASP A CA 1
ATOM 3057 C C . ASP A 1 390 ? 12.347 14.906 16.192 1.00 11.12 390 ASP A C 1
ATOM 3058 O O . ASP A 1 390 ? 13.459 14.387 16.087 1.00 10.02 390 ASP A O 1
ATOM 3063 N N . LYS A 1 391 ? 11.608 15.209 15.135 1.00 10.78 391 LYS A N 1
ATOM 3064 C CA . LYS A 1 391 ? 12.193 15.155 13.790 1.00 10.82 391 LYS A CA 1
ATOM 3065 C C . LYS A 1 391 ? 12.922 16.465 13.512 1.00 9.75 391 LYS A C 1
ATOM 3066 O O . LYS A 1 391 ? 12.478 17.276 12.725 1.00 8.87 391 LYS A O 1
ATOM 3072 N N . ASN A 1 392 ? 14.048 16.649 14.203 1.00 10.03 392 ASN A N 1
ATOM 3073 C CA . ASN A 1 392 ? 14.695 17.952 14.352 1.00 9.33 392 ASN A CA 1
ATOM 3074 C C . ASN A 1 392 ? 16.189 17.943 14.075 1.00 9.45 392 ASN A C 1
ATOM 3075 O O . ASN A 1 392 ? 16.938 18.744 14.671 1.00 10.50 392 ASN A O 1
ATOM 3080 N N . ASN A 1 393 ? 16.629 17.044 13.194 1.00 9.07 393 ASN A N 1
ATOM 3081 C CA . ASN A 1 393 ? 18.062 16.848 12.924 1.00 8.79 393 ASN A CA 1
ATOM 3082 C C . ASN A 1 393 ? 18.776 18.110 12.455 1.00 8.29 393 ASN A C 1
ATOM 3083 O O . ASN A 1 393 ? 19.933 18.327 12.780 1.00 8.60 393 ASN A O 1
ATOM 3088 N N . TYR A 1 394 ? 18.107 18.944 11.677 1.00 7.89 394 TYR A N 1
ATOM 3089 C CA . TYR A 1 394 ? 18.729 20.217 11.277 1.00 7.41 394 TYR A CA 1
ATOM 3090 C C . TYR A 1 394 ? 18.722 21.295 12.367 1.00 6.54 394 TYR A C 1
ATOM 3091 O O . TYR A 1 394 ? 19.625 22.099 12.429 1.00 5.82 394 TYR A O 1
ATOM 3100 N N . VAL A 1 395 ? 17.702 21.300 13.227 1.00 7.05 395 VAL A N 1
ATOM 3101 C CA . VAL A 1 395 ? 17.742 22.095 14.443 1.00 6.92 395 VAL A CA 1
ATOM 3102 C C . VAL A 1 395 ? 18.954 21.669 15.293 1.00 7.64 395 VAL A C 1
ATOM 3103 O O . VAL A 1 395 ? 19.714 22.513 15.790 1.00 7.63 395 VAL A O 1
ATOM 3107 N N . GLN A 1 396 ? 19.163 20.364 15.435 1.00 7.58 396 GLN A N 1
ATOM 3108 C CA . GLN A 1 396 ? 20.303 19.923 16.226 1.00 7.50 396 GLN A CA 1
ATOM 3109 C C . GLN A 1 396 ? 21.608 20.370 15.576 1.00 7.39 396 GLN A C 1
ATOM 3110 O O . GLN A 1 396 ? 22.512 20.806 16.272 1.00 7.07 396 GLN A O 1
ATOM 3116 N N . SER A 1 397 ? 21.697 20.317 14.244 1.00 7.54 397 SER A N 1
ATOM 3117 C CA . SER A 1 397 ? 22.911 20.815 13.555 1.00 8.30 397 SER A CA 1
ATOM 3118 C C . SER A 1 397 ? 23.226 22.275 13.892 1.00 7.68 397 SER A C 1
ATOM 3119 O O . SER A 1 397 ? 24.381 22.627 14.041 1.00 7.99 397 SER A O 1
ATOM 3122 N N . ALA A 1 398 ? 22.200 23.119 13.942 1.00 7.16 398 ALA A N 1
ATOM 3123 C CA . ALA A 1 398 ? 22.373 24.536 14.245 1.00 6.94 398 ALA A CA 1
ATOM 3124 C C . ALA A 1 398 ? 22.976 24.720 15.618 1.00 6.72 398 ALA A C 1
ATOM 3125 O O . ALA A 1 398 ? 23.950 25.460 15.757 1.00 6.49 398 ALA A O 1
ATOM 3127 N N . PHE A 1 399 ? 22.435 24.021 16.625 1.00 6.88 399 PHE A N 1
ATOM 3128 C CA . PHE A 1 399 ? 22.995 24.059 17.966 1.00 6.71 399 PHE A CA 1
ATOM 3129 C C . PHE A 1 399 ? 24.454 23.578 17.986 1.00 7.27 399 PHE A C 1
ATOM 3130 O O . PHE A 1 399 ? 25.325 24.204 18.604 1.00 7.78 399 PHE A O 1
ATOM 3138 N N . ASN A 1 400 ? 24.717 22.444 17.342 1.00 7.80 400 ASN A N 1
ATOM 3139 C CA . ASN A 1 400 ? 26.092 21.923 17.233 1.00 8.54 400 ASN A CA 1
ATOM 3140 C C . ASN A 1 400 ? 27.015 22.812 16.422 1.00 9.21 400 ASN A C 1
ATOM 3141 O O . ASN A 1 400 ? 28.214 22.850 16.675 1.00 9.47 400 ASN A O 1
ATOM 3146 N N . LEU A 1 401 ? 26.467 23.540 15.456 1.00 9.11 401 LEU A N 1
ATOM 3147 C CA . LEU A 1 401 ? 27.299 24.454 14.682 1.00 9.65 401 LEU A CA 1
ATOM 3148 C C . LEU A 1 401 ? 27.940 25.505 15.575 1.00 9.23 401 LEU A C 1
ATOM 3149 O O . LEU A 1 401 ? 29.054 25.924 15.333 1.00 9.06 401 LEU A O 1
ATOM 3154 N N . TYR A 1 402 ? 27.226 25.927 16.609 1.00 10.05 402 TYR A N 1
ATOM 3155 C CA . TYR A 1 402 ? 27.775 26.884 17.540 1.00 10.31 402 TYR A CA 1
ATOM 3156 C C . TYR A 1 402 ? 28.762 26.291 18.540 1.00 11.41 402 TYR A C 1
ATOM 3157 O O . TYR A 1 402 ? 29.874 26.816 18.670 1.00 12.00 402 TYR A O 1
ATOM 3166 N N . ASN A 1 403 ? 28.377 25.195 19.205 1.00 11.52 403 ASN A N 1
ATOM 3167 C CA . ASN A 1 403 ? 29.084 24.704 20.411 1.00 12.10 403 ASN A CA 1
ATOM 3168 C C . ASN A 1 403 ? 29.573 23.257 20.412 1.00 12.07 403 ASN A C 1
ATOM 3169 O O . ASN A 1 403 ? 30.092 22.759 21.399 1.00 12.04 403 ASN A O 1
ATOM 3174 N N . ASN A 1 404 ? 29.408 22.579 19.304 1.00 12.53 404 ASN A N 1
ATOM 3175 C CA . ASN A 1 404 ? 30.044 21.291 19.165 1.00 13.43 404 ASN A CA 1
ATOM 3176 C C . ASN A 1 404 ? 30.184 20.968 17.690 1.00 13.10 404 ASN A C 1
ATOM 3177 O O . ASN A 1 404 ? 29.685 19.969 17.221 1.00 13.07 404 ASN A O 1
ATOM 3182 N N . TYR A 1 405 ? 30.825 21.862 16.956 1.00 13.99 405 TYR A N 1
ATOM 3183 C CA . TYR A 1 405 ? 30.919 21.719 15.497 1.00 15.28 405 TYR A CA 1
ATOM 3184 C C . TYR A 1 405 ? 31.900 20.618 15.082 1.00 15.99 405 TYR A C 1
ATOM 3185 O O . TYR A 1 405 ? 31.734 19.993 14.037 1.00 16.07 405 TYR A O 1
ATOM 3194 N N . ASP A 1 406 ? 32.913 20.387 15.910 1.00 16.84 406 ASP A N 1
ATOM 3195 C CA . ASP A 1 406 ? 33.947 19.417 15.583 1.00 18.57 406 ASP A CA 1
ATOM 3196 C C . ASP A 1 406 ? 33.776 18.106 16.346 1.00 19.53 406 ASP A C 1
ATOM 3197 O O . ASP A 1 406 ? 34.636 17.232 16.263 1.00 20.47 406 ASP A O 1
ATOM 3202 N N . GLY A 1 407 ? 32.677 17.965 17.093 1.00 20.79 407 GLY A N 1
ATOM 3203 C CA . GLY A 1 407 ? 32.448 16.756 17.888 1.00 21.82 407 GLY A CA 1
ATOM 3204 C C . GLY A 1 407 ? 33.331 16.678 19.125 1.00 23.10 407 GLY A C 1
ATOM 3205 O O . GLY A 1 407 ? 33.326 15.673 19.841 1.00 23.08 407 GLY A O 1
ATOM 3206 N N . ASN A 1 408 ? 34.090 17.742 19.379 1.00 23.70 408 ASN A N 1
ATOM 3207 C CA . ASN A 1 408 ? 34.973 17.816 20.538 1.00 24.72 408 ASN A CA 1
ATOM 3208 C C . ASN A 1 408 ? 34.557 18.940 21.463 1.00 24.52 408 ASN A C 1
ATOM 3209 O O . ASN A 1 408 ? 35.353 19.412 22.267 1.00 24.73 408 ASN A O 1
ATOM 3214 N N . ASN A 1 409 ? 33.300 19.368 21.329 1.00 24.27 409 ASN A N 1
ATOM 3215 C CA . ASN A 1 409 ? 32.754 20.471 22.125 1.00 24.27 409 ASN A CA 1
ATOM 3216 C C . ASN A 1 409 ? 33.617 21.761 22.127 1.00 23.39 409 ASN A C 1
ATOM 3217 O O . ASN A 1 409 ? 33.663 22.487 23.121 1.00 23.08 409 ASN A O 1
ATOM 3222 N N . SER A 1 410 ? 34.317 22.007 21.018 1.00 22.91 410 SER A N 1
ATOM 3223 C CA . SER A 1 410 ? 34.835 23.343 20.708 1.00 22.75 410 SER A CA 1
ATOM 3224 C C . SER A 1 410 ? 33.624 24.254 20.489 1.00 21.83 410 SER A C 1
ATOM 3225 O O . SER A 1 410 ? 32.613 23.848 19.889 1.00 22.23 410 SER A O 1
ATOM 3228 N N . LYS A 1 411 ? 33.727 25.479 20.961 1.00 20.40 411 LYS A N 1
ATOM 3229 C CA . LYS A 1 411 ? 32.573 26.347 20.926 1.00 19.94 411 LYS A CA 1
ATOM 3230 C C . LYS A 1 411 ? 32.811 27.721 20.329 1.00 18.67 411 LYS A C 1
ATOM 3231 O O . LYS A 1 411 ? 33.945 28.166 20.157 1.00 19.44 411 LYS A O 1
ATOM 3237 N N . TYR A 1 412 ? 31.706 28.352 19.989 1.00 17.01 412 TYR A N 1
ATOM 3238 C CA . TYR A 1 412 ? 31.643 29.726 19.530 1.00 14.73 412 TYR A CA 1
ATOM 3239 C C . TYR A 1 412 ? 32.233 30.686 20.581 1.00 14.17 412 TYR A C 1
ATOM 3240 O O . TYR A 1 412 ? 32.377 30.318 21.755 1.00 15.17 412 TYR A O 1
ATOM 3249 N N . GLY A 1 413 ? 32.600 31.896 20.168 1.00 12.98 413 GLY A N 1
ATOM 3250 C CA . GLY A 1 413 ? 33.164 32.901 21.088 1.00 11.64 413 GLY A CA 1
ATOM 3251 C C . GLY A 1 413 ? 32.121 33.493 22.034 1.00 10.85 413 GLY A C 1
ATOM 3252 O O . GLY A 1 413 ? 30.943 33.323 21.828 1.00 10.94 413 GLY A O 1
ATOM 3253 N N . ASP A 1 414 ? 32.573 34.201 23.057 1.00 10.26 414 ASP A N 1
ATOM 3254 C CA . ASP A 1 414 ? 31.716 34.792 24.070 1.00 10.39 414 ASP A CA 1
ATOM 3255 C C . ASP A 1 414 ? 31.496 36.287 23.827 1.00 9.99 414 ASP A C 1
ATOM 3256 O O . ASP A 1 414 ? 30.747 36.931 24.549 1.00 10.06 414 ASP A O 1
ATOM 3261 N N . THR A 1 415 ? 32.145 36.837 22.803 1.00 10.38 415 THR A N 1
ATOM 3262 C CA . THR A 1 415 ? 32.034 38.277 22.518 1.00 10.19 415 THR A CA 1
ATOM 3263 C C . THR A 1 415 ? 31.737 38.497 21.055 1.00 9.86 415 THR A C 1
ATOM 3264 O O . THR A 1 415 ? 32.584 38.220 20.221 1.00 9.27 415 THR A O 1
ATOM 3268 N N . ASP A 1 416 ? 30.542 39.000 20.753 1.00 9.34 416 ASP A N 1
ATOM 3269 C CA . ASP A 1 416 ? 30.165 39.320 19.383 1.00 9.90 416 ASP A CA 1
ATOM 3270 C C . ASP A 1 416 ? 30.906 40.584 18.948 1.00 9.84 416 ASP A C 1
ATOM 3271 O O . ASP A 1 416 ? 31.069 41.502 19.740 1.00 9.71 416 ASP A O 1
ATOM 3276 N N . VAL A 1 417 ? 31.363 40.611 17.699 1.00 10.72 417 VAL A N 1
ATOM 3277 C CA . VAL A 1 417 ? 32.048 41.777 17.158 1.00 11.85 417 VAL A CA 1
ATOM 3278 C C . VAL A 1 417 ? 31.435 42.151 15.828 1.00 12.71 417 VAL A C 1
ATOM 3279 O O . VAL A 1 417 ? 30.723 41.356 15.222 1.00 13.39 417 VAL A O 1
ATOM 3283 N N . LYS A 1 418 ? 31.696 43.383 15.399 1.00 14.18 418 LYS A N 1
ATOM 3284 C CA . LYS A 1 418 ? 31.270 43.893 14.109 1.00 14.53 418 LYS A CA 1
ATOM 3285 C C . LYS A 1 418 ? 31.537 42.918 12.963 1.00 14.11 418 LYS A C 1
ATOM 3286 O O . LYS A 1 418 ? 32.668 42.542 12.720 1.00 13.54 418 LYS A O 1
ATOM 3292 N N . CYS A 1 419 ? 30.473 42.547 12.256 1.00 13.10 419 CYS A N 1
ATOM 3293 C CA . CYS A 1 419 ? 30.544 41.606 11.174 1.00 12.83 419 CYS A CA 1
ATOM 3294 C C . CYS A 1 419 ? 29.420 41.953 10.222 1.00 13.33 419 CYS A C 1
ATOM 3295 O O . CYS A 1 419 ? 28.296 41.450 10.353 1.00 12.69 419 CYS A O 1
ATOM 3298 N N . ASP A 1 420 ? 29.728 42.845 9.278 1.00 13.79 420 ASP A N 1
ATOM 3299 C CA . ASP A 1 420 ? 28.724 43.379 8.350 1.00 14.02 420 ASP A CA 1
ATOM 3300 C C . ASP A 1 420 ? 28.857 42.726 6.999 1.00 13.99 420 ASP A C 1
ATOM 3301 O O . ASP A 1 420 ? 29.913 42.811 6.358 1.00 14.50 420 ASP A O 1
ATOM 3306 N N . THR A 1 421 ? 27.772 42.087 6.571 1.00 13.37 421 THR A N 1
ATOM 3307 C CA . THR A 1 421 ? 27.681 41.536 5.241 1.00 12.94 421 THR A CA 1
ATOM 3308 C C . THR A 1 421 ? 27.042 42.572 4.309 1.00 13.28 421 THR A C 1
ATOM 3309 O O . THR A 1 421 ? 26.194 43.357 4.738 1.00 13.67 421 THR A O 1
ATOM 3313 N N . SER A 1 422 ? 27.453 42.568 3.046 1.00 12.83 422 SER A N 1
ATOM 3314 C CA . SER A 1 422 ? 26.876 43.445 2.032 1.00 13.24 422 SER A CA 1
ATOM 3315 C C . SER A 1 422 ? 25.571 42.885 1.471 1.00 13.45 422 SER A C 1
ATOM 3316 O O . SER A 1 422 ? 24.882 43.560 0.704 1.00 13.37 422 SER A O 1
ATOM 3319 N N . ASP A 1 423 ? 25.219 41.660 1.873 1.00 12.93 423 ASP A N 1
ATOM 3320 C CA . ASP A 1 423 ? 23.944 41.082 1.463 1.00 12.76 423 ASP A CA 1
ATOM 3321 C C . ASP A 1 423 ? 23.196 40.336 2.585 1.00 12.53 423 ASP A C 1
ATOM 3322 O O . ASP A 1 423 ? 23.411 39.143 2.805 1.00 12.24 423 ASP A O 1
ATOM 3327 N N . ILE A 1 424 ? 22.294 41.049 3.254 1.00 12.68 424 ILE A N 1
ATOM 3328 C CA . ILE A 1 424 ? 21.476 40.473 4.322 1.00 13.53 424 ILE A CA 1
ATOM 3329 C C . ILE A 1 424 ? 20.334 39.591 3.836 1.00 12.81 424 ILE A C 1
ATOM 3330 O O . ILE A 1 424 ? 19.785 38.825 4.619 1.00 12.71 424 ILE A O 1
ATOM 3335 N N . ASN A 1 425 ? 19.966 39.702 2.558 1.00 12.23 425 ASN A N 1
ATOM 3336 C CA . ASN A 1 425 ? 18.955 38.825 2.008 1.00 11.95 425 ASN A CA 1
ATOM 3337 C C . ASN A 1 425 ? 19.516 37.419 1.764 1.00 11.21 425 ASN A C 1
ATOM 3338 O O . ASN A 1 425 ? 18.883 36.416 2.108 1.00 10.37 425 ASN A O 1
ATOM 3343 N N . ASN A 1 426 ? 20.718 37.352 1.198 1.00 10.28 426 ASN A N 1
ATOM 3344 C CA . ASN A 1 426 ? 21.253 36.066 0.779 1.00 9.94 426 ASN A CA 1
ATOM 3345 C C . ASN A 1 426 ? 22.191 35.435 1.765 1.00 9.75 426 ASN A C 1
ATOM 3346 O O . ASN A 1 426 ? 22.420 34.229 1.733 1.00 9.55 426 ASN A O 1
ATOM 3351 N N . SER A 1 427 ? 22.677 36.248 2.693 1.00 10.42 427 SER A N 1
ATOM 3352 C CA . SER A 1 427 ? 23.578 35.740 3.714 1.00 10.15 427 SER A CA 1
ATOM 3353 C C . SER A 1 427 ? 23.234 36.219 5.118 1.00 9.92 427 SER A C 1
ATOM 3354 O O . SER A 1 427 ? 22.529 37.238 5.294 1.00 10.32 427 SER A O 1
ATOM 3357 N N . SER A 1 428 ? 23.707 35.457 6.106 1.00 9.79 428 SER A N 1
ATOM 3358 C CA . SER A 1 428 ? 23.864 35.939 7.493 1.00 9.99 428 SER A CA 1
ATOM 3359 C C . SER A 1 428 ? 25.291 35.689 7.934 1.00 9.16 428 SER A C 1
ATOM 3360 O O . SER A 1 428 ? 25.838 34.648 7.628 1.00 8.91 428 SER A O 1
ATOM 3363 N N . THR A 1 429 ? 25.895 36.655 8.624 1.00 9.50 429 THR A N 1
ATOM 3364 C CA . THR A 1 429 ? 27.291 36.539 9.104 1.00 9.06 429 THR A CA 1
ATOM 3365 C C . THR A 1 429 ? 27.402 37.065 10.538 1.00 9.17 429 THR A C 1
ATOM 3366 O O . THR A 1 429 ? 26.936 38.165 10.841 1.00 9.25 429 THR A O 1
ATOM 3370 N N . TYR A 1 430 ? 28.010 36.255 11.402 1.00 8.50 430 TYR A N 1
ATOM 3371 C CA . TYR A 1 430 ? 28.262 36.609 12.801 1.00 8.71 430 TYR A CA 1
ATOM 3372 C C . TYR A 1 430 ? 29.726 36.325 13.063 1.00 8.12 430 TYR A C 1
ATOM 3373 O O . TYR A 1 430 ? 30.245 35.324 12.608 1.00 7.97 430 TYR A O 1
ATOM 3382 N N . ALA A 1 431 ? 30.395 37.227 13.759 1.00 9.24 431 ALA A N 1
ATOM 3383 C CA . ALA A 1 431 ? 31.780 36.998 14.196 1.00 9.89 431 ALA A CA 1
ATOM 3384 C C . ALA A 1 431 ? 31.877 37.167 15.689 1.00 10.58 431 ALA A C 1
ATOM 3385 O O . ALA A 1 431 ? 31.190 38.026 16.271 1.00 11.65 431 ALA A O 1
ATOM 3387 N N . SER A 1 432 ? 32.712 36.352 16.320 1.00 11.03 432 SER A N 1
ATOM 3388 C CA . SER A 1 432 ? 32.944 36.475 17.750 1.00 11.16 432 SER A CA 1
ATOM 3389 C C . SER A 1 432 ? 34.414 36.283 18.130 1.00 11.72 432 SER A C 1
ATOM 3390 O O . SER A 1 432 ? 35.191 35.576 17.450 1.00 11.47 432 SER A O 1
ATOM 3393 N N . VAL A 1 433 ? 34.780 36.894 19.248 1.00 11.40 433 VAL A N 1
ATOM 3394 C CA . VAL A 1 433 ? 36.103 36.670 19.814 1.00 12.63 433 VAL A CA 1
ATOM 3395 C C . VAL A 1 433 ? 35.872 35.974 21.170 1.00 12.74 433 VAL A C 1
ATOM 3396 O O . VAL A 1 433 ? 34.756 35.934 21.652 1.00 12.05 433 VAL A O 1
ATOM 3400 N N . THR A 1 434 ? 36.909 35.376 21.744 1.00 14.26 434 THR A N 1
ATOM 3401 C CA . THR A 1 434 ? 36.809 34.672 23.017 1.00 15.86 434 THR A CA 1
ATOM 3402 C C . THR A 1 434 ? 37.655 35.468 24.022 1.00 17.13 434 THR A C 1
ATOM 3403 O O . THR A 1 434 ? 38.864 35.659 23.814 1.00 16.94 434 THR A O 1
ATOM 3407 N N . SER A 1 435 ? 37.009 35.958 25.081 1.00 18.51 435 SER A N 1
ATOM 3408 C CA . SER A 1 435 ? 37.616 36.937 26.003 1.00 20.74 435 SER A CA 1
ATOM 3409 C C . SER A 1 435 ? 38.919 36.496 26.678 1.00 21.87 435 SER A C 1
ATOM 3410 O O . SER A 1 435 ? 39.768 37.333 26.985 1.00 22.79 435 SER A O 1
ATOM 3413 N N . ASN A 1 436 ? 39.087 35.200 26.901 1.00 23.40 436 ASN A N 1
ATOM 3414 C CA . ASN A 1 436 ? 40.354 34.693 27.408 1.00 25.32 436 ASN A CA 1
ATOM 3415 C C . ASN A 1 436 ? 41.208 33.849 26.436 1.00 25.79 436 ASN A C 1
ATOM 3416 O O . ASN A 1 436 ? 42.166 33.189 26.849 1.00 27.02 436 ASN A O 1
ATOM 3421 N N . ASP A 1 437 ? 40.878 33.866 25.152 1.00 26.37 437 ASP A N 1
ATOM 3422 C CA . ASP A 1 437 ? 41.756 33.239 24.144 1.00 26.92 437 ASP A CA 1
ATOM 3423 C C . ASP A 1 437 ? 41.865 34.064 22.862 1.00 26.04 437 ASP A C 1
ATOM 3424 O O . ASP A 1 437 ? 41.091 33.855 21.926 1.00 25.98 437 ASP A O 1
ATOM 3429 N N . GLY A 1 438 ? 42.834 34.978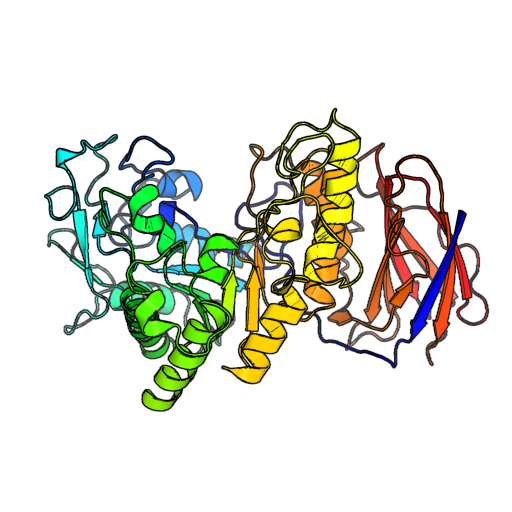 22.831 1.00 25.06 438 GLY A N 1
ATOM 3430 C CA . GLY A 1 438 ? 43.076 35.843 21.667 1.00 24.29 438 GLY A CA 1
ATOM 3431 C C . GLY A 1 438 ? 43.557 35.168 20.389 1.00 23.78 438 GLY A C 1
ATOM 3432 O O . GLY A 1 438 ? 43.450 35.746 19.301 1.00 23.89 438 GLY A O 1
ATOM 3433 N N . ASN A 1 439 ? 44.061 33.938 20.506 1.00 22.99 439 ASN A N 1
ATOM 3434 C CA . ASN A 1 439 ? 44.496 33.164 19.347 1.00 22.53 439 ASN A CA 1
ATOM 3435 C C . ASN A 1 439 ? 43.418 32.979 18.262 1.00 22.16 439 ASN A C 1
ATOM 3436 O O . ASN A 1 439 ? 43.763 32.794 17.094 1.00 20.83 439 ASN A O 1
ATOM 3441 N N . LYS A 1 440 ? 42.134 33.076 18.637 1.00 21.52 440 LYS A N 1
ATOM 3442 C CA . LYS A 1 440 ? 41.061 32.695 17.707 1.00 21.03 440 LYS A CA 1
ATOM 3443 C C . LYS A 1 440 ? 39.830 33.604 17.502 1.00 20.24 440 LYS A C 1
ATOM 3444 O O . LYS A 1 440 ? 39.336 34.256 18.417 1.00 21.08 440 LYS A O 1
ATOM 3450 N N . MET A 1 441 ? 39.330 33.575 16.278 1.00 18.60 441 MET A N 1
ATOM 3451 C CA . MET A 1 441 ? 38.086 34.211 15.920 1.00 17.77 441 MET A CA 1
ATOM 3452 C C . MET A 1 441 ? 37.143 33.185 15.302 1.00 15.51 441 MET A C 1
ATOM 3453 O O . MET A 1 441 ? 37.571 32.334 14.526 1.00 15.56 441 MET A O 1
ATOM 3458 N N . ASP A 1 442 ? 35.861 33.280 15.660 1.00 13.23 442 ASP A N 1
ATOM 3459 C CA . ASP A 1 442 ? 34.838 32.338 15.214 1.00 11.94 442 ASP A CA 1
ATOM 3460 C C . ASP A 1 442 ? 33.856 33.092 14.365 1.00 11.58 442 ASP A C 1
ATOM 3461 O O . ASP A 1 442 ? 33.455 34.199 14.725 1.00 10.56 442 ASP A O 1
ATOM 3466 N N . ILE A 1 443 ? 33.514 32.516 13.212 1.00 10.49 443 ILE A N 1
ATOM 3467 C CA . ILE A 1 443 ? 32.615 33.182 12.287 1.00 10.19 443 ILE A CA 1
ATOM 3468 C C . ILE A 1 443 ? 31.531 32.192 11.887 1.00 9.91 443 ILE A C 1
ATOM 3469 O O . ILE A 1 443 ? 31.829 31.053 11.531 1.00 9.99 443 ILE A O 1
ATOM 3474 N N . ILE A 1 444 ? 30.278 32.623 11.978 1.00 9.86 444 ILE A N 1
ATOM 3475 C CA . ILE A 1 444 ? 29.163 31.879 11.377 1.00 9.93 444 ILE A CA 1
ATOM 3476 C C . ILE A 1 444 ? 28.779 32.553 10.080 1.00 11.30 444 ILE A C 1
ATOM 3477 O O . ILE A 1 444 ? 28.532 33.772 10.038 1.00 11.84 444 ILE A O 1
ATOM 3482 N N . VAL A 1 445 ? 28.739 31.755 9.015 1.00 12.43 445 VAL A N 1
ATOM 3483 C CA . VAL A 1 445 ? 28.387 32.254 7.697 1.00 13.51 445 VAL A CA 1
ATOM 3484 C C . VAL A 1 445 ? 27.404 31.278 7.071 1.00 14.06 445 VAL A C 1
ATOM 3485 O O . VAL A 1 445 ? 27.666 30.070 7.017 1.00 14.42 445 VAL A O 1
ATOM 3489 N N . MET A 1 446 ? 26.264 31.805 6.622 1.00 14.62 446 MET A N 1
ATOM 3490 C CA . MET A 1 446 ? 25.219 31.012 5.966 1.00 15.74 446 MET A CA 1
ATOM 3491 C C . MET A 1 446 ? 24.862 31.640 4.616 1.00 13.71 446 MET A C 1
ATOM 3492 O O . MET A 1 446 ? 24.726 32.866 4.492 1.00 13.76 446 MET A O 1
ATOM 3497 N N . ASN A 1 447 ? 24.634 30.777 3.644 1.00 11.93 447 ASN A N 1
ATOM 3498 C CA . ASN A 1 447 ? 24.110 31.167 2.364 1.00 12.56 447 ASN A CA 1
ATOM 3499 C C . ASN A 1 447 ? 22.630 30.749 2.330 1.00 12.38 447 ASN A C 1
ATOM 3500 O O . ASN A 1 447 ? 22.316 29.569 2.187 1.00 12.55 447 ASN A O 1
ATOM 3505 N N . LYS A 1 448 ? 21.733 31.721 2.490 1.00 11.91 448 LYS A N 1
ATOM 3506 C CA . LYS A 1 448 ? 20.285 31.460 2.482 1.00 12.39 448 LYS A CA 1
ATOM 3507 C C . LYS A 1 448 ? 19.724 31.295 1.045 1.00 11.45 448 LYS A C 1
ATOM 3508 O O . LYS A 1 448 ? 18.550 30.963 0.867 1.00 10.95 448 LYS A O 1
ATOM 3514 N N . ASN A 1 449 ? 20.558 31.521 0.035 1.00 10.12 449 ASN A N 1
ATOM 3515 C CA . ASN A 1 449 ? 20.109 31.388 -1.338 1.00 10.64 449 ASN A CA 1
ATOM 3516 C C . ASN A 1 449 ? 19.792 29.940 -1.687 1.00 10.40 449 ASN A C 1
ATOM 3517 O O . ASN A 1 449 ? 20.514 28.999 -1.307 1.00 9.76 449 ASN A O 1
ATOM 3522 N N . TYR A 1 450 ? 18.686 29.773 -2.403 1.00 10.84 450 TYR A N 1
ATOM 3523 C CA . TYR A 1 450 ? 18.174 28.440 -2.670 1.00 10.51 450 TYR A CA 1
ATOM 3524 C C . TYR A 1 450 ? 18.950 27.732 -3.770 1.00 11.18 450 TYR A C 1
ATOM 3525 O O . TYR A 1 450 ? 18.881 26.512 -3.864 1.00 11.11 450 TYR A O 1
ATOM 3534 N N . THR A 1 451 ? 19.660 28.490 -4.617 1.00 11.46 451 THR A N 1
ATOM 3535 C CA . THR A 1 451 ? 20.243 27.912 -5.833 1.00 12.10 451 THR A CA 1
ATOM 3536 C C . THR A 1 451 ? 21.684 28.360 -6.151 1.00 12.32 451 THR A C 1
ATOM 3537 O O . THR A 1 451 ? 22.437 27.633 -6.797 1.00 12.48 451 THR A O 1
ATOM 3541 N N . ASP A 1 452 ? 22.057 29.562 -5.719 1.00 12.60 452 ASP A N 1
ATOM 3542 C CA . ASP A 1 452 ? 23.340 30.166 -6.110 1.00 12.96 452 ASP A CA 1
ATOM 3543 C C . ASP A 1 452 ? 24.399 30.078 -5.012 1.00 12.81 452 ASP A C 1
ATOM 3544 O O . ASP A 1 452 ? 24.090 30.111 -3.831 1.00 12.60 452 ASP A O 1
ATOM 3549 N N . SER A 1 453 ? 25.654 29.965 -5.405 1.00 12.88 453 SER A N 1
ATOM 3550 C CA . SER A 1 453 ? 26.730 29.913 -4.433 1.00 14.01 453 SER A CA 1
ATOM 3551 C C . SER A 1 453 ? 27.179 31.352 -4.179 1.00 13.88 453 SER A C 1
ATOM 3552 O O . SER A 1 453 ? 26.884 32.260 -4.970 1.00 12.92 453 SER A O 1
ATOM 3555 N N . ILE A 1 454 ? 27.810 31.578 -3.037 1.00 14.24 454 ILE A N 1
ATOM 3556 C CA . ILE A 1 454 ? 28.328 32.891 -2.734 1.00 14.50 454 ILE A CA 1
ATOM 3557 C C . ILE A 1 454 ? 29.828 32.848 -2.509 1.00 14.32 454 ILE A C 1
ATOM 3558 O O . ILE A 1 454 ? 30.340 32.043 -1.717 1.00 14.33 454 ILE A O 1
ATOM 3563 N N . ASN A 1 455 ? 30.515 33.730 -3.216 1.00 14.40 455 ASN A N 1
ATOM 3564 C CA . ASN A 1 455 ? 31.902 34.051 -2.930 1.00 15.17 455 ASN A CA 1
ATOM 3565 C C . ASN A 1 455 ? 31.966 35.109 -1.861 1.00 14.29 455 ASN A C 1
ATOM 3566 O O . ASN A 1 455 ? 31.584 36.255 -2.076 1.00 14.25 455 ASN A O 1
ATOM 3571 N N . PHE A 1 456 ? 32.419 34.709 -0.686 1.00 13.95 456 PHE A N 1
ATOM 3572 C CA . PHE A 1 456 ? 32.500 35.639 0.407 1.00 14.09 456 PHE A CA 1
ATOM 3573 C C . PHE A 1 456 ? 33.906 36.172 0.420 1.00 14.46 456 PHE A C 1
ATOM 3574 O O . PHE A 1 456 ? 34.862 35.411 0.503 1.00 14.78 456 PHE A O 1
ATOM 3582 N N . ASN A 1 457 ? 34.007 37.488 0.347 1.00 15.58 457 ASN A N 1
ATOM 3583 C CA . ASN A 1 457 ? 35.269 38.189 0.450 1.00 16.68 457 ASN A CA 1
ATOM 3584 C C . ASN A 1 457 ? 35.345 38.812 1.839 1.00 15.92 457 ASN A C 1
ATOM 3585 O O . ASN A 1 457 ? 34.581 39.711 2.153 1.00 15.88 457 ASN A O 1
ATOM 3590 N N . PHE A 1 458 ? 36.244 38.297 2.679 1.00 15.87 458 PHE A N 1
ATOM 3591 C CA . PHE A 1 458 ? 36.315 38.683 4.067 1.00 15.50 458 PHE A CA 1
ATOM 3592 C C . PHE A 1 458 ? 37.395 39.690 4.290 1.00 16.52 458 PHE A C 1
ATOM 3593 O O . PHE A 1 458 ? 38.537 39.488 3.871 1.00 16.37 458 PHE A O 1
ATOM 3601 N N . ASN A 1 459 ? 37.048 40.741 5.028 1.00 17.47 459 ASN A N 1
ATOM 3602 C CA . ASN A 1 459 ? 38.020 41.741 5.442 1.00 18.58 459 ASN A CA 1
ATOM 3603 C C . ASN A 1 459 ? 37.994 41.866 6.945 1.00 18.46 459 ASN A C 1
ATOM 3604 O O . ASN A 1 459 ? 37.083 42.480 7.503 1.00 18.56 459 ASN A O 1
ATOM 3609 N N . VAL A 1 460 ? 38.999 41.297 7.600 1.00 17.71 460 VAL A N 1
ATOM 3610 C CA . VAL A 1 460 ? 39.079 41.342 9.048 1.00 17.62 460 VAL A CA 1
ATOM 3611 C C . VAL A 1 460 ? 39.986 42.495 9.491 1.00 17.91 460 VAL A C 1
ATOM 3612 O O . VAL A 1 460 ? 41.202 42.485 9.273 1.00 18.11 460 VAL A O 1
ATOM 3616 N N . SER A 1 461 ? 39.374 43.507 10.089 1.00 17.90 461 SER A N 1
ATOM 3617 C CA . SER A 1 461 ? 40.126 44.579 10.743 1.00 17.86 461 SER A CA 1
ATOM 3618 C C . SER A 1 461 ? 40.394 44.196 12.207 1.00 17.21 461 SER A C 1
ATOM 3619 O O . SER A 1 461 ? 39.479 44.102 13.011 1.00 17.17 461 SER A O 1
ATOM 3622 N N . SER A 1 462 ? 41.658 43.953 12.527 1.00 16.93 462 SER A N 1
ATOM 3623 C CA . SER A 1 462 ? 42.071 43.459 13.841 1.00 16.79 462 SER A CA 1
ATOM 3624 C C . SER A 1 462 ? 43.572 43.696 14.044 1.00 17.37 462 SER A C 1
ATOM 3625 O O . SER A 1 462 ? 44.327 43.755 13.077 1.00 17.50 462 SER A O 1
ATOM 3628 N N . ASN A 1 463 ? 43.986 43.835 15.298 1.00 17.87 463 ASN A N 1
ATOM 3629 C CA . ASN A 1 463 ? 45.395 43.859 15.646 1.00 18.79 463 ASN A CA 1
ATOM 3630 C C . ASN A 1 463 ? 46.014 42.444 15.712 1.00 18.60 463 ASN A C 1
ATOM 3631 O O . ASN A 1 463 ? 47.234 42.302 15.730 1.00 18.04 463 ASN A O 1
ATOM 3636 N N . LYS A 1 464 ? 45.168 41.413 15.781 1.00 18.09 464 LYS A N 1
ATOM 3637 C CA . LYS A 1 464 ? 45.601 40.018 15.585 1.00 17.59 464 LYS A CA 1
ATOM 3638 C C . LYS A 1 464 ? 46.024 39.773 14.143 1.00 17.18 464 LYS A C 1
ATOM 3639 O O . LYS A 1 464 ? 45.577 40.466 13.229 1.00 17.41 464 LYS A O 1
ATOM 3645 N N . ASN A 1 465 ? 46.862 38.776 13.930 1.00 16.81 465 ASN A N 1
ATOM 3646 C CA . ASN A 1 465 ? 47.223 38.398 12.574 1.00 17.42 465 ASN A CA 1
ATOM 3647 C C . ASN A 1 465 ? 46.802 36.944 12.282 1.00 16.60 465 ASN A C 1
ATOM 3648 O O . ASN A 1 465 ? 47.511 35.980 12.628 1.00 15.81 465 ASN A O 1
ATOM 3653 N N . TYR A 1 466 ? 45.638 36.775 11.668 1.00 15.56 466 TYR A N 1
ATOM 3654 C CA . TYR A 1 466 ? 45.127 35.420 11.525 1.00 14.66 466 TYR A CA 1
ATOM 3655 C C . TYR A 1 466 ? 45.817 34.820 10.326 1.00 14.69 466 TYR A C 1
ATOM 3656 O O . TYR A 1 466 ? 45.952 35.496 9.285 1.00 13.95 466 TYR A O 1
ATOM 3665 N N . THR A 1 467 ? 46.310 33.584 10.476 1.00 14.38 467 THR A N 1
ATOM 3666 C CA . THR A 1 467 ? 47.110 32.975 9.395 1.00 14.29 467 THR A CA 1
ATOM 3667 C C . THR A 1 467 ? 46.508 31.687 8.850 1.00 14.84 467 THR A C 1
ATOM 3668 O O . THR A 1 467 ? 46.914 31.224 7.789 1.00 15.17 467 THR A O 1
ATOM 3672 N N . SER A 1 468 ? 45.586 31.081 9.596 1.00 14.38 468 SER A N 1
ATOM 3673 C CA . SER A 1 468 ? 44.913 29.883 9.124 1.00 15.10 468 SER A CA 1
ATOM 3674 C C . SER A 1 468 ? 43.430 29.880 9.483 1.00 14.70 468 SER A C 1
ATOM 3675 O O . SER A 1 468 ? 43.025 30.444 10.492 1.00 15.03 468 SER A O 1
ATOM 3678 N N . GLY A 1 469 ? 42.630 29.236 8.643 1.00 14.46 469 GLY A N 1
ATOM 3679 C CA . GLY A 1 469 ? 41.201 29.090 8.882 1.00 13.81 469 GLY A CA 1
ATOM 3680 C C . GLY A 1 469 ? 40.747 27.658 8.636 1.00 13.74 469 GLY A C 1
ATOM 3681 O O . GLY A 1 469 ? 41.062 27.062 7.599 1.00 12.37 469 GLY A O 1
ATOM 3682 N N . GLN A 1 470 ? 40.016 27.112 9.604 1.00 13.58 470 GLN A N 1
ATOM 3683 C CA . GLN A 1 470 ? 39.333 25.814 9.443 1.00 13.95 470 GLN A CA 1
ATOM 3684 C C . GLN A 1 470 ? 37.822 26.012 9.372 1.00 13.30 470 GLN A C 1
ATOM 3685 O O . GLN A 1 470 ? 37.282 26.974 9.932 1.00 13.78 470 GLN A O 1
ATOM 3691 N N . VAL A 1 471 ? 37.138 25.096 8.702 1.00 12.41 471 VAL A N 1
ATOM 3692 C CA . VAL A 1 471 ? 35.739 25.305 8.372 1.00 11.18 471 VAL A CA 1
ATOM 3693 C C . VAL A 1 471 ? 34.917 24.033 8.590 1.00 11.50 471 VAL A C 1
ATOM 3694 O O . VAL A 1 471 ? 35.318 22.973 8.143 1.00 11.08 471 VAL A O 1
ATOM 3698 N N . TRP A 1 472 ? 33.778 24.164 9.289 1.00 11.65 472 TRP A N 1
ATOM 3699 C CA . TRP A 1 472 ? 32.830 23.054 9.513 1.00 11.52 472 TRP A CA 1
ATOM 3700 C C . TRP A 1 472 ? 31.430 23.475 9.107 1.00 10.84 472 TRP A C 1
ATOM 3701 O O . TRP A 1 472 ? 31.049 24.598 9.315 1.00 11.16 472 TRP A O 1
ATOM 3712 N N . GLY A 1 473 ? 30.636 22.558 8.575 1.00 10.97 473 GLY A N 1
ATOM 3713 C CA . GLY A 1 473 ? 29.315 22.954 8.097 1.00 9.85 473 GLY A CA 1
ATOM 3714 C C . GLY A 1 473 ? 28.333 21.868 7.765 1.00 9.01 473 GLY A C 1
ATOM 3715 O O . GLY A 1 473 ? 28.662 20.698 7.724 1.00 8.48 473 GLY A O 1
ATOM 3716 N N . PHE A 1 474 ? 27.095 22.293 7.537 1.00 9.53 474 PHE A N 1
ATOM 3717 C CA . PHE A 1 474 ? 26.021 21.420 7.119 1.00 8.85 474 PHE A CA 1
ATOM 3718 C C . PHE A 1 474 ? 25.311 22.147 6.007 1.00 9.25 474 PHE A C 1
ATOM 3719 O O . PHE A 1 474 ? 25.452 23.373 5.863 1.00 8.87 474 PHE A O 1
ATOM 3727 N N . ASP A 1 475 ? 24.558 21.383 5.224 1.00 9.27 475 ASP A N 1
ATOM 3728 C CA . ASP A 1 475 ? 23.985 21.884 3.991 1.00 10.79 475 ASP A CA 1
ATOM 3729 C C . ASP A 1 475 ? 22.794 20.982 3.641 1.00 11.92 475 ASP A C 1
ATOM 3730 O O . ASP A 1 475 ? 22.402 20.121 4.445 1.00 11.36 475 ASP A O 1
ATOM 3735 N N . SER A 1 476 ? 22.235 21.171 2.449 1.00 13.48 476 SER A N 1
ATOM 3736 C CA . SER A 1 476 ? 21.012 20.478 2.056 1.00 15.22 476 SER A CA 1
ATOM 3737 C C . SER A 1 476 ? 21.221 18.996 1.792 1.00 15.56 476 SER A C 1
ATOM 3738 O O . SER A 1 476 ? 20.269 18.255 1.676 1.00 16.77 476 SER A O 1
ATOM 3741 N N . ASN A 1 477 ? 22.474 18.566 1.725 1.00 16.06 477 ASN A N 1
ATOM 3742 C CA . ASN A 1 477 ? 22.806 17.173 1.471 1.00 16.17 477 ASN A CA 1
ATOM 3743 C C . ASN A 1 477 ? 22.923 16.343 2.771 1.00 15.53 477 ASN A C 1
ATOM 3744 O O . ASN A 1 477 ? 22.620 15.148 2.776 1.00 14.70 477 ASN A O 1
ATOM 3749 N N . SER A 1 478 ? 23.345 16.980 3.864 1.00 14.51 478 SER A N 1
ATOM 3750 C CA . SER A 1 478 ? 23.345 16.322 5.194 1.00 14.62 478 SER A CA 1
ATOM 3751 C C . SER A 1 478 ? 23.326 17.291 6.364 1.00 13.77 478 SER A C 1
ATOM 3752 O O . SER A 1 478 ? 24.002 18.327 6.308 1.00 13.81 478 SER A O 1
ATOM 3755 N N . SER A 1 479 ? 22.545 16.940 7.399 1.00 13.23 479 SER A N 1
ATOM 3756 C CA . SER A 1 479 ? 22.551 17.613 8.717 1.00 12.89 479 SER A CA 1
ATOM 3757 C C . SER A 1 479 ? 23.837 17.395 9.531 1.00 13.52 479 SER A C 1
ATOM 3758 O O . SER A 1 479 ? 24.133 18.163 10.447 1.00 13.41 479 SER A O 1
ATOM 3761 N N . ASN A 1 480 ? 24.578 16.334 9.204 1.00 14.07 480 ASN A N 1
ATOM 3762 C CA . ASN A 1 480 ? 25.818 16.012 9.881 1.00 14.72 480 ASN A CA 1
ATOM 3763 C C . ASN A 1 480 ? 26.843 17.089 9.605 1.00 14.88 480 ASN A C 1
ATOM 3764 O O . ASN A 1 480 ? 27.043 17.474 8.467 1.00 15.88 480 ASN A O 1
ATOM 3769 N N . ILE A 1 481 ? 27.453 17.621 10.653 1.00 14.43 481 ILE A N 1
ATOM 3770 C CA . ILE A 1 481 ? 28.431 18.672 10.454 1.00 13.64 481 ILE A CA 1
ATOM 3771 C C . ILE A 1 481 ? 29.728 18.017 9.996 1.00 13.36 481 ILE A C 1
ATOM 3772 O O . ILE A 1 481 ? 30.287 17.179 10.701 1.00 13.06 481 ILE A O 1
ATOM 3777 N N . THR A 1 482 ? 30.186 18.395 8.806 1.00 13.36 482 THR A N 1
ATOM 3778 C CA . THR A 1 482 ? 31.429 17.853 8.260 1.00 13.66 482 THR A CA 1
ATOM 3779 C C . THR A 1 482 ? 32.498 18.937 8.248 1.00 13.38 482 THR A C 1
ATOM 3780 O O . THR A 1 482 ? 32.205 20.097 8.006 1.00 13.34 482 THR A O 1
ATOM 3784 N N . LYS A 1 483 ? 33.741 18.549 8.510 1.00 13.90 483 LYS A N 1
ATOM 3785 C CA . LYS A 1 483 ? 34.873 19.434 8.313 1.00 14.07 483 LYS A CA 1
ATOM 3786 C C . LYS A 1 483 ? 35.034 19.672 6.829 1.00 14.24 483 LYS A C 1
ATOM 3787 O O . LYS A 1 483 ? 35.137 18.719 6.037 1.00 13.45 483 LYS A O 1
ATOM 3793 N N . ARG A 1 484 ? 35.024 20.949 6.452 1.00 13.75 484 ARG A N 1
ATOM 3794 C CA . ARG A 1 484 ? 35.166 21.321 5.057 1.00 14.22 484 ARG A CA 1
ATOM 3795 C C . ARG A 1 484 ? 36.614 21.735 4.780 1.00 13.72 484 ARG A C 1
ATOM 3796 O O . ARG A 1 484 ? 37.461 21.728 5.657 1.00 14.05 484 ARG A O 1
ATOM 3804 N N . ASP A 1 485 ? 36.899 22.073 3.547 1.00 13.96 485 ASP A N 1
ATOM 3805 C CA . ASP A 1 485 ? 38.228 22.487 3.167 1.00 14.49 485 ASP A CA 1
ATOM 3806 C C . ASP A 1 485 ? 38.703 23.722 3.951 1.00 14.41 485 ASP A C 1
ATOM 3807 O O . ASP A 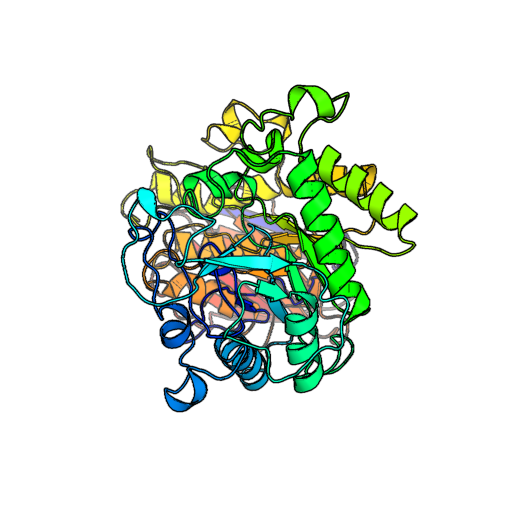1 485 ? 37.919 24.666 4.188 1.00 14.29 485 ASP A O 1
ATOM 3812 N N . ASP A 1 486 ? 39.978 23.722 4.343 1.00 14.84 486 ASP A N 1
ATOM 3813 C CA . ASP A 1 486 ? 40.536 24.877 5.051 1.00 16.00 486 ASP A CA 1
ATOM 3814 C C . ASP A 1 486 ? 40.447 26.108 4.188 1.00 16.76 486 ASP A C 1
ATOM 3815 O O . ASP A 1 486 ? 40.419 26.013 2.952 1.00 16.25 486 ASP A O 1
ATOM 3820 N N . VAL A 1 487 ? 40.378 27.263 4.848 1.00 18.27 487 VAL A N 1
ATOM 3821 C CA . VAL A 1 487 ? 40.615 28.537 4.193 1.00 19.64 487 VAL A CA 1
ATOM 3822 C C . VAL A 1 487 ? 41.943 28.459 3.421 1.00 21.57 487 VAL A C 1
ATOM 3823 O O . VAL A 1 487 ? 42.986 28.084 3.963 1.00 21.25 487 VAL A O 1
ATOM 3827 N N . SER A 1 488 ? 41.849 28.785 2.138 1.00 24.27 488 SER A N 1
ATOM 3828 C CA . SER A 1 488 ? 42.935 28.688 1.171 1.00 27.23 488 SER A CA 1
ATOM 3829 C C . SER A 1 488 ? 44.216 29.343 1.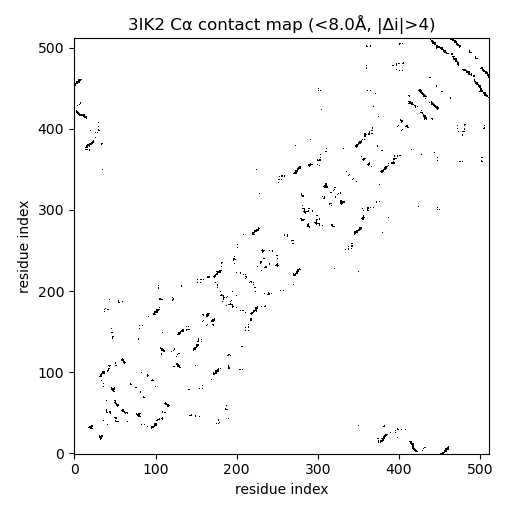642 1.00 28.26 488 SER A C 1
ATOM 3830 O O . SER A 1 488 ? 45.259 28.690 1.804 1.00 29.89 488 SER A O 1
ATOM 3833 N N . SER A 1 489 ? 44.134 30.648 1.843 1.00 29.04 489 SER A N 1
ATOM 3834 C CA . SER A 1 489 ? 45.298 31.451 2.195 1.00 28.91 489 SER A CA 1
ATOM 3835 C C . SER A 1 489 ? 44.772 32.708 2.825 1.00 28.65 489 SER A C 1
ATOM 3836 O O . SER A 1 489 ? 43.736 33.250 2.394 1.00 28.29 489 SER A O 1
ATOM 3839 N N . ILE A 1 490 ? 45.473 33.148 3.862 1.00 27.89 490 ILE A N 1
ATOM 3840 C CA . ILE A 1 490 ? 45.137 34.395 4.504 1.00 26.98 490 ILE A CA 1
ATOM 3841 C C . ILE A 1 490 ? 46.310 35.347 4.394 1.00 27.08 490 ILE A C 1
ATOM 3842 O O . ILE A 1 490 ? 47.434 35.033 4.786 1.00 26.22 490 ILE A O 1
ATOM 3847 N N . SER A 1 491 ? 46.026 36.526 3.868 1.00 26.82 491 SER A N 1
ATOM 3848 C CA . SER A 1 491 ? 47.060 37.498 3.658 1.00 26.87 491 SER A CA 1
ATOM 3849 C C . SER A 1 491 ? 46.541 38.801 4.165 1.00 25.88 491 SER A C 1
ATOM 3850 O O . SER A 1 491 ? 45.538 39.310 3.649 1.00 26.70 491 SER A O 1
ATOM 3853 N N . GLY A 1 492 ? 47.224 39.350 5.164 1.00 24.34 492 GLY A N 1
ATOM 3854 C CA . GLY A 1 492 ? 46.845 40.636 5.713 1.00 22.75 492 GLY A CA 1
ATOM 3855 C C . GLY A 1 492 ? 45.423 40.633 6.241 1.00 21.64 492 GLY A C 1
ATOM 3856 O O . GLY A 1 492 ? 44.696 41.598 6.038 1.00 22.01 492 GLY A O 1
ATOM 3857 N N . ASN A 1 493 ? 45.044 39.558 6.943 1.00 20.13 493 ASN A N 1
ATOM 3858 C CA . ASN A 1 493 ? 43.679 39.381 7.472 1.00 18.70 493 ASN A CA 1
ATOM 3859 C C . ASN A 1 493 ? 42.534 39.478 6.429 1.00 17.92 493 ASN A C 1
ATOM 3860 O O . ASN A 1 493 ? 41.426 39.923 6.745 1.00 16.35 493 ASN A O 1
ATOM 3865 N N . LYS A 1 494 ? 42.822 39.037 5.204 1.00 17.14 494 LYS A N 1
ATOM 3866 C CA . LYS A 1 494 ? 41.861 39.020 4.109 1.00 17.20 494 LYS A CA 1
ATOM 3867 C C . LYS A 1 494 ? 41.880 37.663 3.474 1.00 16.92 494 LYS A C 1
ATOM 3868 O O . LYS A 1 494 ? 42.939 37.086 3.289 1.00 17.75 494 LYS A O 1
ATOM 3874 N N . PHE A 1 495 ? 40.715 37.164 3.094 1.00 16.69 495 PHE A N 1
ATOM 3875 C CA . PHE A 1 495 ? 40.616 35.840 2.506 1.00 16.60 495 PHE A CA 1
ATOM 3876 C C . PHE A 1 495 ? 39.259 35.717 1.861 1.00 17.03 495 PHE A C 1
ATOM 3877 O O . PHE A 1 495 ? 38.383 36.540 2.070 1.00 17.50 495 PHE A O 1
ATOM 3885 N N . THR A 1 496 ? 39.107 34.688 1.048 1.00 18.10 496 THR A N 1
ATOM 3886 C CA . THR A 1 496 ? 37.870 34.426 0.343 1.00 18.47 496 THR A CA 1
ATOM 3887 C C . THR A 1 496 ? 37.428 33.017 0.744 1.00 18.16 496 THR A C 1
ATOM 3888 O O . THR A 1 496 ? 38.265 32.192 1.139 1.00 18.28 496 THR A O 1
ATOM 3892 N N . TYR A 1 497 ? 36.113 32.787 0.735 1.00 17.60 497 TYR A N 1
ATOM 3893 C CA . TYR A 1 497 ? 35.544 31.465 0.924 1.00 16.37 497 TYR A CA 1
ATOM 3894 C C . TYR A 1 497 ? 34.219 31.391 0.163 1.00 15.99 497 TYR A C 1
ATOM 3895 O O . TYR A 1 497 ? 33.293 32.187 0.408 1.00 15.00 497 TYR A O 1
ATOM 3904 N N . LYS A 1 498 ? 34.181 30.461 -0.793 1.00 14.70 498 LYS A N 1
ATOM 3905 C CA . LYS A 1 498 ? 33.013 30.158 -1.591 1.00 14.94 498 LYS A CA 1
ATOM 3906 C C . LYS A 1 498 ? 32.124 29.107 -0.905 1.00 14.99 498 LYS A C 1
ATOM 3907 O O . LYS A 1 498 ? 32.571 28.014 -0.578 1.00 14.34 498 LYS A O 1
ATOM 3913 N N . ILE A 1 499 ? 30.860 29.466 -0.707 1.00 15.15 499 ILE A N 1
ATOM 3914 C CA . ILE A 1 499 ? 29.904 28.622 -0.005 1.00 15.53 499 ILE A CA 1
ATOM 3915 C C . ILE A 1 499 ? 28.756 28.247 -0.953 1.00 15.40 499 ILE A C 1
ATOM 3916 O O . ILE A 1 499 ? 28.087 29.136 -1.494 1.00 16.12 499 ILE A O 1
ATOM 3921 N N . PRO A 1 500 ? 28.505 26.938 -1.155 1.00 14.48 500 PRO A N 1
ATOM 3922 C CA . PRO A 1 500 ? 27.359 26.611 -2.014 1.00 13.94 500 PRO A CA 1
ATOM 3923 C C . PRO A 1 500 ? 26.020 27.027 -1.371 1.00 13.85 500 PRO A C 1
ATOM 3924 O O . PRO A 1 500 ? 25.984 27.410 -0.200 1.00 13.24 500 PRO A O 1
ATOM 3928 N N . ALA A 1 501 ? 24.946 26.994 -2.164 1.00 13.01 501 ALA A N 1
ATOM 3929 C CA . ALA A 1 501 ? 23.589 27.337 -1.734 1.00 12.17 501 ALA A CA 1
ATOM 3930 C C . ALA A 1 501 ? 23.172 26.533 -0.508 1.00 11.50 501 ALA A C 1
ATOM 3931 O O . ALA A 1 501 ? 23.561 25.384 -0.369 1.00 11.78 501 ALA A O 1
ATOM 3933 N N . LEU A 1 502 ? 22.354 27.135 0.354 1.00 10.64 502 LEU A N 1
ATOM 3934 C CA . LEU A 1 502 ? 21.746 26.410 1.474 1.00 10.01 502 LEU A CA 1
ATOM 3935 C C . LEU A 1 502 ? 22.810 25.663 2.262 1.00 10.20 502 LEU A C 1
ATOM 3936 O O . LEU A 1 502 ? 22.762 24.447 2.411 1.00 9.70 502 LEU A O 1
ATOM 3941 N N . THR A 1 503 ? 23.777 26.428 2.765 1.00 10.31 503 THR A N 1
ATOM 3942 C CA . THR A 1 503 ? 24.909 25.881 3.500 1.00 9.82 503 THR A CA 1
ATOM 3943 C C . THR A 1 503 ? 25.098 26.822 4.669 1.00 9.85 503 THR A C 1
ATOM 3944 O O . THR A 1 503 ? 25.006 28.058 4.513 1.00 9.09 503 THR A O 1
ATOM 3948 N N . ALA A 1 504 ? 25.318 26.233 5.845 1.00 9.48 504 ALA A N 1
ATOM 3949 C CA . ALA A 1 504 ? 25.713 27.008 7.024 1.00 8.91 504 ALA A CA 1
ATOM 3950 C C . ALA A 1 504 ? 27.083 26.489 7.491 1.00 9.15 504 ALA A C 1
ATOM 3951 O O . ALA A 1 504 ? 27.301 25.283 7.581 1.00 9.03 504 ALA A O 1
ATOM 3953 N N . VAL A 1 505 ? 27.978 27.416 7.810 1.00 8.19 505 VAL A N 1
ATOM 3954 C CA . VAL A 1 505 ? 29.370 27.115 8.073 1.00 8.27 505 VAL A CA 1
ATOM 3955 C C . VAL A 1 505 ? 29.821 27.872 9.344 1.00 9.00 505 VAL A C 1
ATOM 3956 O O . VAL A 1 505 ? 29.318 28.957 9.618 1.00 7.79 505 VAL A O 1
ATOM 3960 N N . HIS A 1 506 ? 30.741 27.257 10.101 1.00 9.21 506 HIS A N 1
ATOM 3961 C CA . HIS A 1 506 ? 31.480 27.866 11.219 1.00 9.58 506 HIS A CA 1
ATOM 3962 C C . HIS A 1 506 ? 32.976 27.921 10.802 1.00 9.75 506 HIS A C 1
ATOM 3963 O O . HIS A 1 506 ? 33.605 26.883 10.540 1.00 9.14 506 HIS A O 1
ATOM 3970 N N . ILE A 1 507 ? 33.535 29.132 10.727 1.00 10.08 507 ILE A N 1
ATOM 3971 C CA . ILE A 1 507 ? 34.936 29.313 10.348 1.00 9.91 507 ILE A CA 1
ATOM 3972 C C . ILE A 1 507 ? 35.730 29.615 11.609 1.00 10.28 507 ILE A C 1
ATOM 3973 O O . ILE A 1 507 ? 35.327 30.470 12.395 1.00 9.84 507 ILE A O 1
ATOM 3978 N N . VAL A 1 508 ? 36.849 28.910 11.802 1.00 10.83 508 VAL A N 1
ATOM 3979 C CA . VAL A 1 508 ? 37.739 29.180 12.936 1.00 12.30 508 VAL A CA 1
ATOM 3980 C C . VAL A 1 508 ? 39.061 29.738 12.396 1.00 12.95 508 VAL A C 1
ATOM 3981 O O . VAL A 1 508 ? 39.765 29.066 11.632 1.00 12.47 508 VAL A O 1
ATOM 3985 N N . LEU A 1 509 ? 39.376 30.981 12.765 1.00 13.37 509 LEU A N 1
ATOM 3986 C CA . LEU A 1 509 ? 40.649 31.580 12.369 1.00 13.86 509 LEU A CA 1
ATOM 3987 C C . LEU A 1 509 ? 41.607 31.549 13.543 1.00 14.27 509 LEU A C 1
ATOM 3988 O O . LEU A 1 509 ? 41.209 31.785 14.691 1.00 14.78 509 LEU A O 1
ATOM 3993 N N . LEU A 1 510 ? 42.871 31.268 13.253 1.00 14.70 510 LEU A N 1
ATOM 3994 C CA . LEU A 1 510 ? 43.906 31.144 14.279 1.00 15.88 510 LEU A CA 1
ATOM 3995 C C . LEU A 1 510 ? 45.082 32.055 13.896 1.00 16.00 510 LEU A C 1
ATOM 3996 O O . LEU A 1 510 ? 45.421 32.173 12.727 1.00 15.80 510 LEU A O 1
ATOM 4001 N N . GLU A 1 511 ? 45.683 32.721 14.870 1.00 17.02 511 GLU A N 1
ATOM 4002 C CA . GLU A 1 511 ? 46.997 33.367 14.649 1.00 18.09 511 GLU A CA 1
ATOM 4003 C C . GLU A 1 511 ? 48.090 32.309 14.452 1.00 18.27 511 GLU A C 1
ATOM 4004 O O . GLU A 1 511 ? 48.952 32.448 13.592 1.00 18.46 511 GLU A O 1
ATOM 4010 N N . HIS A 1 512 ? 48.023 31.256 15.263 1.00 19.19 512 HIS A N 1
ATOM 4011 C CA . HIS A 1 512 ? 48.974 30.140 15.260 1.00 20.18 512 HIS A CA 1
ATOM 4012 C C . HIS A 1 512 ? 48.191 28.833 15.445 1.00 20.79 512 HIS A C 1
ATOM 4013 O O . HIS A 1 512 ? 47.168 28.852 16.155 1.00 21.14 512 HIS A O 1
#

Foldseek 3Di:
DAKEKEFEQPFLKDFFFQFAQAAQDDAPDFDHQEYEPADLQQAQQAQQQRWTFQFPVFQRFIANVLCVRLVQDPVCNRQGNSSVCSVLVVCVVSVRQAYEYEDYQLFWHALDRPTRDDPVLAPPDNGTATEDADPVDDADSNDDSPDRYGYNLSNLLNQCVVQNALVDRRHHAHYELHAQQQCCCVRPVSSHVDGQALVNLLVSLLSNLVSNCVNHVRHAYEDDNHEEDCCQAQNVPHVCSVVQCVPPRGSLLVNLQSQQVSQVVVVHRSHAEHEYADADQFAFPRDRQQEQDPVRPRSLLSLLCRLCFCPPLPDAGPGCCSVPVNVCTSPLVNSVVSCVVRPPNHAYEHAEYASHNQLFLSRLNSLLQNSLVCRSRGHNHYHYYDDDPNSHLSNSLSSCQAQPLPVPRRHAARMWTRIDMPDPSQKDKTKHDHPPDRFKIKMKIWGSAAFAKYKYKYAYHDPQDWWWKWKWKDFRVDSRIDTDDIFDTADNRIGIDIGGHSMMMMMMTGSD

InterPro domains:
  IPR002105 Dockerin type I repeat [PF00404] (550-602)
  IPR013780 Glycosyl hydrolase, all-beta [G3DSA:2.60.40.1180] (38-538)
  IPR016134 Dockerin domain [PS51766] (546-606)
  IPR017853 Glycoside hydrolase superfamily [SSF51445] (58-430)
  IPR018247 EF-Hand 1, calcium-binding site [PS00018] (552-564)
  IPR018247 EF-Hand 1, calcium-binding site [PS00018] (584-596)
  IPR024745 Glycoside hydrolase, family 44, catalytic domain [PF12891] (84-314)
  IPR036439 Dockerin domain superfamily [G3DSA:1.10.1330.10] (547-606)
  IPR036439 Dockerin domain superfamily [SSF63446] (549-604)

Sequence (512 aa):
MDVNVNIDTNAEKQAISPYIYGTNQDFSNAKVTARRIGGNRSTGYNWENNDSNAGTDWKNESDNYWLTLYDVPKEKYNEPASVYTAFHDKSLAMGVPYSLVTLQAGGYVAADQSGPLANTDVAPSSKWKKVEFNKNGPLSLTPDTTDGSVYMDEFVNYLVNKYGSASGSKGIKGYSLDNEPSLWPSTHPLIHPDKTKCSEVLDKDTQLAQVVKKIDPAAETFGPALFGFSAFNDFNSSPDWSSVKGNYQWFIDYYLDNMKKNSDAAGKRLLDALDLHWYPEAKGGGQRVTTSDTSNVDCNKARMQAPRSLWDSTYTEDSWIGQWCKWGLPLIPKVKSSIDKYYPGTKLSFSEYNYGGEDHISGGIAQADALGVFGKYGVYFATYWECNSDKNNYVQSAFNLYNNYDGNNSKYGDTDVKCDTSDINNSSTYASVTSNDGNKMDIIVMNKNYTDSINFNFNVSSNKNYTSGQVWGFDSNSSNITKRDDVSSISGNKFTYKIPALTAVHIVLLEH

Radius of gyration: 23.3 Å; Cα contacts (8 Å, |Δi|>4): 1276; chains: 1; bounding box: 68×52×65 Å

Organism: Clostridium acetobutylicum (strain ATCC 824 / DSM 792 / JCM 1419 / IAM 19013 / LMG 5710 / NBRC 13948 / NRRL B-527 / VKM B-1787 / 2291 / W) (NCBI:txid272562)

CATH classification: 2.60.40.1180 (+1 more: 3.20.20.80)

Nearest PDB structures (foldseek):
  3ik2-assembly1_A  TM=1.002E+00  e=0.000E+00  Clostridium acetobutylicum ATCC 824
  2eex-assembly1_A  TM=9.898E-01  e=3.523E-91  Acetivibrio thermocellus
  2eo7-assembly1_A  TM=9.898E-01  e=1.302E-90  Acetivibrio thermocellus
  3zq9-assembly1_A  TM=9.876E-01  e=1.784E-87  Paenibacillus polymyxa
  2yih-assembly1_A  TM=9.870E-01  e=2.935E-87  Paenibacillus polymyxa